Protein 1KOZ (pdb70)

GO terms:
  GO:0019855 calcium channel inhibitor activity (F, IDA)
  GO:0019870 potassium channel inhibitor activity (F, IDA)
  GO:0005576 extracellular region (C, EXP)

Radius of gyration: 8.53 Å; Cα contacts (8 Å, |Δi|>4): 72; chains: 1; bounding box: 22×20×21 Å

Foldseek 3Di:
DAAAALAADDPDGHHDPQWAQDDDPSHTGTHGDDPD

Solvent-accessible surface area: 3088 Å² total; per-residue (Å²): 184,72,43,172,69,101,10,162,10,94,150,110,119,42,21,39,126,127,23,22,43,126,10,159,195,49,158,88,14,1,14,119,59,45,110,203

Secondary structure (DSSP, 8-state):
----SS-B--SSSSS-TTEES--SSSSSB-EE----

Structure (mmCIF, N/CA/C/O backbone):
data_1KOZ
#
_entry.id   1KOZ
#
_cell.length_a   1.000
_cell.length_b   1.000
_cell.length_c   1.000
_cell.angle_alpha   90.00
_cell.angle_beta   90.00
_cell.angle_gamma   90.00
#
_symmetry.space_group_name_H-M   'P 1'
#
loop_
_atom_site.group_PDB
_atom_site.id
_atom_site.type_symbol
_atom_site.label_atom_id
_atom_site.label_alt_id
_atom_site.label_comp_id
_atom_site.label_asym_id
_atom_site.label_entity_id
_atom_site.label_seq_id
_atom_site.pdbx_PDB_ins_code
_atom_site.Cartn_x
_atom_site.Cartn_y
_atom_site.Cartn_z
_atom_site.occupancy
_atom_site.B_iso_or_equiv
_atom_site.auth_seq_id
_atom_site.auth_comp_id
_atom_site.auth_asym_id
_atom_site.auth_atom_id
_atom_site.pdbx_PDB_model_num
ATOM 1 N N . ASP A 1 1 ? -11.606 6.284 -5.700 1.00 0.00 1 ASP A N 1
ATOM 2 C CA . ASP A 1 1 ? -11.718 5.649 -4.356 1.00 0.00 1 ASP A CA 1
ATOM 3 C C . ASP A 1 1 ? -10.323 5.376 -3.781 1.00 0.00 1 ASP A C 1
ATOM 4 O O . ASP A 1 1 ? -9.776 4.303 -3.939 1.00 0.00 1 ASP A O 1
ATOM 16 N N . CYS A 1 2 ? -9.747 6.338 -3.112 1.00 0.00 2 CYS A N 1
ATOM 17 C CA . CYS A 1 2 ? -8.391 6.128 -2.529 1.00 0.00 2 CYS A CA 1
ATOM 18 C C . CYS A 1 2 ? -8.354 4.817 -1.745 1.00 0.00 2 CYS A C 1
ATOM 19 O O . CYS A 1 2 ? -9.366 4.176 -1.542 1.00 0.00 2 CYS A O 1
ATOM 26 N N . VAL A 1 3 ? -7.198 4.419 -1.297 1.00 0.00 3 VAL A N 1
ATOM 27 C CA . VAL A 1 3 ? -7.097 3.157 -0.520 1.00 0.00 3 VAL A CA 1
ATOM 28 C C . VAL A 1 3 ? -6.208 3.375 0.706 1.00 0.00 3 VAL A C 1
ATOM 29 O O . VAL A 1 3 ? -5.296 4.182 0.687 1.00 0.00 3 VAL A O 1
ATOM 42 N N . ARG A 1 4 ? -6.469 2.669 1.775 1.00 0.00 4 ARG A N 1
ATOM 43 C CA . ARG A 1 4 ? -5.644 2.847 3.002 1.00 0.00 4 ARG A CA 1
ATOM 44 C C . ARG A 1 4 ? -4.638 1.702 3.155 1.00 0.00 4 ARG A C 1
ATOM 45 O O . ARG A 1 4 ? -4.418 0.921 2.250 1.00 0.00 4 ARG A O 1
ATOM 66 N N . PHE A 1 5 ? -4.021 1.612 4.301 1.00 0.00 5 PHE A N 1
ATOM 67 C CA . PHE A 1 5 ? -3.015 0.540 4.548 1.00 0.00 5 PHE A CA 1
ATOM 68 C C . PHE A 1 5 ? -3.490 -0.814 4.002 1.00 0.00 5 PHE A C 1
ATOM 69 O O . PHE A 1 5 ? -4.605 -1.233 4.237 1.00 0.00 5 PHE A O 1
ATOM 86 N N . TRP A 1 6 ? -2.639 -1.505 3.291 1.00 0.00 6 TRP A N 1
ATOM 87 C CA . TRP A 1 6 ? -3.022 -2.841 2.745 1.00 0.00 6 TRP A CA 1
ATOM 88 C C . TRP A 1 6 ? -4.251 -2.736 1.849 1.00 0.00 6 TRP A C 1
ATOM 89 O O . TRP A 1 6 ? -5.363 -3.017 2.249 1.00 0.00 6 TRP A O 1
ATOM 110 N N . GLY A 1 7 ? -4.044 -2.340 0.629 1.00 0.00 7 GLY A N 1
ATOM 111 C CA . GLY A 1 7 ? -5.169 -2.218 -0.330 1.00 0.00 7 GLY A CA 1
ATOM 112 C C . GLY A 1 7 ? -4.658 -2.557 -1.728 1.00 0.00 7 GLY A C 1
ATOM 113 O O . GLY A 1 7 ? -3.718 -1.965 -2.214 1.00 0.00 7 GLY A O 1
ATOM 117 N N . LYS A 1 8 ? -5.264 -3.515 -2.366 1.00 0.00 8 LYS A N 1
ATOM 118 C CA . LYS A 1 8 ? -4.817 -3.923 -3.732 1.00 0.00 8 LYS A CA 1
ATOM 119 C C . LYS A 1 8 ? -4.370 -2.700 -4.540 1.00 0.00 8 LYS A C 1
ATOM 120 O O . LYS A 1 8 ? -5.127 -1.782 -4.778 1.00 0.00 8 LYS A O 1
ATOM 139 N N . CYS A 1 9 ? -3.128 -2.689 -4.945 1.00 0.00 9 CYS A N 1
ATOM 140 C CA . CYS A 1 9 ? -2.591 -1.538 -5.722 1.00 0.00 9 CYS A CA 1
ATOM 141 C C . CYS A 1 9 ? -1.659 -2.051 -6.825 1.00 0.00 9 CYS A C 1
ATOM 142 O O . CYS A 1 9 ? -1.102 -3.128 -6.726 1.00 0.00 9 CYS A O 1
ATOM 149 N N . SER A 1 10 ? -1.482 -1.296 -7.870 1.00 0.00 10 SER A N 1
ATOM 150 C CA . SER A 1 10 ? -0.583 -1.747 -8.972 1.00 0.00 10 SER A CA 1
ATOM 151 C C . SER A 1 10 ? 0.725 -0.953 -8.949 1.00 0.00 10 SER A C 1
ATOM 152 O O . SER A 1 10 ? 1.799 -1.508 -8.844 1.00 0.00 10 SER A O 1
ATOM 160 N N . GLN A 1 11 ? 0.642 0.346 -9.046 1.00 0.00 11 GLN A N 1
ATOM 161 C CA . GLN A 1 11 ? 1.883 1.174 -9.031 1.00 0.00 11 GLN A CA 1
ATOM 162 C C . GLN A 1 11 ? 1.524 2.662 -9.049 1.00 0.00 11 GLN A C 1
ATOM 163 O O . GLN A 1 11 ? 2.147 3.468 -8.384 1.00 0.00 11 GLN A O 1
ATOM 177 N N . THR A 1 12 ? 0.528 3.033 -9.805 1.00 0.00 12 THR A N 1
ATOM 178 C CA . THR A 1 12 ? 0.132 4.469 -9.865 1.00 0.00 12 THR A CA 1
ATOM 179 C C . THR A 1 12 ? -1.388 4.596 -9.964 1.00 0.00 12 THR A C 1
ATOM 180 O O . THR A 1 12 ? -2.046 3.805 -10.608 1.00 0.00 12 THR A O 1
ATOM 191 N N . SER A 1 13 ? -1.949 5.591 -9.331 1.00 0.00 13 SER A N 1
ATOM 192 C CA . SER A 1 13 ? -3.427 5.777 -9.388 1.00 0.00 13 SER A CA 1
ATOM 193 C C . SER A 1 13 ? -4.140 4.629 -8.668 1.00 0.00 13 SER A C 1
ATOM 194 O O . SER A 1 13 ? -4.973 3.948 -9.234 1.00 0.00 13 SER A O 1
ATOM 202 N N . ASP A 1 14 ? -3.827 4.417 -7.417 1.00 0.00 14 ASP A N 1
ATOM 203 C CA . ASP A 1 14 ? -4.489 3.319 -6.654 1.00 0.00 14 ASP A CA 1
ATOM 204 C C . ASP A 1 14 ? -4.840 3.805 -5.246 1.00 0.00 14 ASP A C 1
ATOM 205 O O . ASP A 1 14 ? -5.912 4.327 -5.010 1.00 0.00 14 ASP A O 1
ATOM 215 N N . CYS A 1 15 ? -3.943 3.648 -4.310 1.00 0.00 15 CYS A N 1
ATOM 216 C CA . CYS A 1 15 ? -4.229 4.116 -2.922 1.00 0.00 15 CYS A CA 1
ATOM 217 C C . CYS A 1 15 ? -3.971 5.621 -2.825 1.00 0.00 15 CYS A C 1
ATOM 218 O O . CYS A 1 15 ? -3.687 6.272 -3.810 1.00 0.00 15 CYS A O 1
ATOM 225 N N . CYS A 1 16 ? -4.074 6.186 -1.654 1.00 0.00 16 CYS A N 1
ATOM 226 C CA . CYS A 1 16 ? -3.838 7.653 -1.525 1.00 0.00 16 CYS A CA 1
ATOM 227 C C . CYS A 1 16 ? -2.335 7.967 -1.523 1.00 0.00 16 CYS A C 1
ATOM 228 O O . CYS A 1 16 ? -1.523 7.106 -1.249 1.00 0.00 16 CYS A O 1
ATOM 235 N N . PRO A 1 17 ? -2.018 9.201 -1.842 1.00 0.00 17 PRO A N 1
ATOM 236 C CA . PRO A 1 17 ? -0.604 9.649 -1.899 1.00 0.00 17 PRO A CA 1
ATOM 237 C C . PRO A 1 17 ? 0.088 9.479 -0.548 1.00 0.00 17 PRO A C 1
ATOM 238 O O . PRO A 1 17 ? 1.290 9.614 -0.438 1.00 0.00 17 PRO A O 1
ATOM 249 N N . HIS A 1 18 ? -0.655 9.209 0.483 1.00 0.00 18 HIS A N 1
ATOM 250 C CA . HIS A 1 18 ? -0.022 9.063 1.819 1.00 0.00 18 HIS A CA 1
ATOM 251 C C . HIS A 1 18 ? 0.494 7.636 2.011 1.00 0.00 18 HIS A C 1
ATOM 252 O O . HIS A 1 18 ? 0.842 7.231 3.103 1.00 0.00 18 HIS A O 1
ATOM 267 N N . LEU A 1 19 ? 0.549 6.873 0.952 1.00 0.00 19 LEU A N 1
ATOM 268 C CA . LEU A 1 19 ? 1.048 5.473 1.061 1.00 0.00 19 LEU A CA 1
ATOM 269 C C . LEU A 1 19 ? 1.848 5.103 -0.193 1.00 0.00 19 LEU A C 1
ATOM 270 O O . LEU A 1 19 ? 2.007 5.896 -1.097 1.00 0.00 19 LEU A O 1
ATOM 286 N N . ALA A 1 20 ? 2.345 3.898 -0.252 1.00 0.00 20 ALA A N 1
ATOM 287 C CA . ALA A 1 20 ? 3.123 3.464 -1.447 1.00 0.00 20 ALA A CA 1
ATOM 288 C C . ALA A 1 20 ? 2.602 2.108 -1.920 1.00 0.00 20 ALA A C 1
ATOM 289 O O . ALA A 1 20 ? 1.806 1.482 -1.255 1.00 0.00 20 ALA A O 1
ATOM 296 N N . CYS A 1 21 ? 3.035 1.648 -3.062 1.00 0.00 21 CYS A N 1
ATOM 297 C CA . CYS A 1 21 ? 2.538 0.334 -3.559 1.00 0.00 21 CYS A CA 1
ATOM 298 C C . CYS A 1 21 ? 3.571 -0.772 -3.310 1.00 0.00 21 CYS A C 1
ATOM 299 O O . CYS A 1 21 ? 4.053 -1.402 -4.229 1.00 0.00 21 CYS A O 1
ATOM 306 N N . LYS A 1 22 ? 3.897 -1.021 -2.072 1.00 0.00 22 LYS A N 1
ATOM 307 C CA . LYS A 1 22 ? 4.881 -2.097 -1.760 1.00 0.00 22 LYS A CA 1
ATOM 308 C C . LYS A 1 22 ? 4.456 -2.823 -0.479 1.00 0.00 22 LYS A C 1
ATOM 309 O O . LYS A 1 22 ? 4.491 -2.271 0.603 1.00 0.00 22 LYS A O 1
ATOM 328 N N . SER A 1 23 ? 4.034 -4.052 -0.594 1.00 0.00 23 SER A N 1
ATOM 329 C CA . SER A 1 23 ? 3.587 -4.802 0.617 1.00 0.00 23 SER A CA 1
ATOM 330 C C . SER A 1 23 ? 4.685 -5.754 1.101 1.00 0.00 23 SER A C 1
ATOM 331 O O . SER A 1 23 ? 5.663 -5.990 0.422 1.00 0.00 23 SER A O 1
ATOM 339 N N . LYS A 1 24 ? 4.519 -6.310 2.272 1.00 0.00 24 LYS A N 1
ATOM 340 C CA . LYS A 1 24 ? 5.539 -7.259 2.811 1.00 0.00 24 LYS A CA 1
ATOM 341 C C . LYS A 1 24 ? 4.924 -8.654 2.931 1.00 0.00 24 LYS A C 1
ATOM 342 O O . LYS A 1 24 ? 5.326 -9.455 3.754 1.00 0.00 24 LYS A O 1
ATOM 361 N N . TRP A 1 25 ? 3.953 -8.945 2.115 1.00 0.00 25 TRP A N 1
ATOM 362 C CA . TRP A 1 25 ? 3.297 -10.283 2.168 1.00 0.00 25 TRP A CA 1
ATOM 363 C C . TRP A 1 25 ? 2.237 -10.383 1.057 1.00 0.00 25 TRP A C 1
ATOM 364 O O . TRP A 1 25 ? 2.346 -11.224 0.187 1.00 0.00 25 TRP A O 1
ATOM 385 N N . PRO A 1 26 ? 1.255 -9.509 1.095 1.00 0.00 26 PRO A N 1
ATOM 386 C CA . PRO A 1 26 ? 0.206 -9.513 0.048 1.00 0.00 26 PRO A CA 1
ATOM 387 C C . PRO A 1 26 ? 0.854 -9.369 -1.327 1.00 0.00 26 PRO A C 1
ATOM 388 O O . PRO A 1 26 ? 0.396 -9.918 -2.309 1.00 0.00 26 PRO A O 1
ATOM 399 N N . ARG A 1 27 ? 1.934 -8.638 -1.395 1.00 0.00 27 ARG A N 1
ATOM 400 C CA . ARG A 1 27 ? 2.642 -8.457 -2.695 1.00 0.00 27 ARG A CA 1
ATOM 401 C C . ARG A 1 27 ? 1.662 -8.002 -3.772 1.00 0.00 27 ARG A C 1
ATOM 402 O O . ARG A 1 27 ? 1.563 -8.592 -4.829 1.00 0.00 27 ARG A O 1
ATOM 423 N N . ASN A 1 28 ? 0.938 -6.953 -3.510 1.00 0.00 28 ASN A N 1
ATOM 424 C CA . ASN A 1 28 ? -0.039 -6.446 -4.514 1.00 0.00 28 ASN A CA 1
ATOM 425 C C . ASN A 1 28 ? -0.963 -5.423 -3.859 1.00 0.00 28 ASN A C 1
ATOM 426 O O . ASN A 1 28 ? -2.143 -5.383 -4.137 1.00 0.00 28 ASN A O 1
ATOM 437 N N . ILE A 1 29 ? -0.444 -4.601 -2.988 1.00 0.00 29 ILE A N 1
ATOM 438 C CA . ILE A 1 29 ? -1.312 -3.592 -2.319 1.00 0.00 29 ILE A CA 1
ATOM 439 C C . ILE A 1 29 ? -0.545 -2.307 -2.027 1.00 0.00 29 ILE A C 1
ATOM 440 O O . ILE A 1 29 ? 0.589 -2.131 -2.424 1.00 0.00 29 ILE A O 1
ATOM 456 N N . CYS A 1 30 ? -1.172 -1.412 -1.326 1.00 0.00 30 CYS A N 1
ATOM 457 C CA . CYS A 1 30 ? -0.524 -0.127 -0.982 1.00 0.00 30 CYS A CA 1
ATOM 458 C C . CYS A 1 30 ? -0.408 -0.002 0.539 1.00 0.00 30 CYS A C 1
ATOM 459 O O . CYS A 1 30 ? -1.393 -0.045 1.249 1.00 0.00 30 CYS A O 1
ATOM 466 N N . VAL A 1 31 ? 0.784 0.137 1.049 1.00 0.00 31 VAL A N 1
ATOM 467 C CA . VAL A 1 31 ? 0.947 0.246 2.528 1.00 0.00 31 VAL A CA 1
ATOM 468 C C . VAL A 1 31 ? 1.274 1.679 2.945 1.00 0.00 31 VAL A C 1
ATOM 469 O O . VAL A 1 31 ? 2.084 2.350 2.339 1.00 0.00 31 VAL A O 1
ATOM 482 N N . TRP A 1 32 ? 0.657 2.139 3.994 1.00 0.00 32 TRP A N 1
ATOM 483 C CA . TRP A 1 32 ? 0.925 3.515 4.488 1.00 0.00 32 TRP A CA 1
ATOM 484 C C . TRP A 1 32 ? 2.442 3.760 4.542 1.00 0.00 32 TRP A C 1
ATOM 485 O O . TRP A 1 32 ? 3.213 2.866 4.823 1.00 0.00 32 TRP A O 1
ATOM 506 N N . ASP A 1 33 ? 2.867 4.966 4.278 1.00 0.00 33 ASP A N 1
ATOM 507 C CA . ASP A 1 33 ? 4.328 5.264 4.318 1.00 0.00 33 ASP A CA 1
ATOM 508 C C . ASP A 1 33 ? 4.759 5.579 5.751 1.00 0.00 33 ASP A C 1
ATOM 509 O O . ASP A 1 33 ? 4.454 6.627 6.285 1.00 0.00 33 ASP A O 1
ATOM 519 N N . GLY A 1 34 ? 5.467 4.681 6.379 1.00 0.00 34 GLY A N 1
ATOM 520 C CA . GLY A 1 34 ? 5.917 4.928 7.777 1.00 0.00 34 GLY A CA 1
ATOM 521 C C . GLY A 1 34 ? 7.440 4.872 7.839 1.00 0.00 34 GLY A C 1
ATOM 522 O O . GLY A 1 34 ? 8.013 4.049 8.525 1.00 0.00 34 GLY A O 1
ATOM 526 N N . SER A 1 35 ? 8.102 5.742 7.130 1.00 0.00 35 SER A N 1
ATOM 527 C CA . SER A 1 35 ? 9.588 5.732 7.156 1.00 0.00 35 SER A CA 1
ATOM 528 C C . SER A 1 35 ? 10.094 6.363 8.455 1.00 0.00 35 SER A C 1
ATOM 529 O O . SER A 1 35 ? 10.446 7.524 8.500 1.00 0.00 35 SER A O 1
ATOM 537 N N . VAL A 1 36 ? 10.129 5.603 9.515 1.00 0.00 36 VAL A N 1
ATOM 538 C CA . VAL A 1 36 ? 10.607 6.153 10.815 1.00 0.00 36 VAL A CA 1
ATOM 539 C C . VAL A 1 36 ? 11.973 6.823 10.637 1.00 0.00 36 VAL A C 1
ATOM 540 O O . VAL A 1 36 ? 12.497 6.774 9.537 1.00 0.00 36 VAL A O 1
ATOM 554 N N . ASP A 1 1 ? -11.700 6.765 -5.411 1.00 0.00 1 ASP A N 2
ATOM 555 C CA . ASP A 1 1 ? -11.822 6.041 -4.112 1.00 0.00 1 ASP A CA 2
ATOM 556 C C . ASP A 1 1 ? -10.432 5.687 -3.574 1.00 0.00 1 ASP A C 2
ATOM 557 O O . ASP A 1 1 ? -9.945 4.590 -3.756 1.00 0.00 1 ASP A O 2
ATOM 569 N N . CYS A 1 2 ? -9.792 6.612 -2.912 1.00 0.00 2 CYS A N 2
ATOM 570 C CA . CYS A 1 2 ? -8.434 6.335 -2.361 1.00 0.00 2 CYS A CA 2
ATOM 571 C C . CYS A 1 2 ? -8.428 5.022 -1.577 1.00 0.00 2 CYS A C 2
ATOM 572 O O . CYS A 1 2 ? -9.462 4.476 -1.246 1.00 0.00 2 CYS A O 2
ATOM 579 N N . VAL A 1 3 ? -7.265 4.523 -1.269 1.00 0.00 3 VAL A N 2
ATOM 580 C CA . VAL A 1 3 ? -7.177 3.253 -0.495 1.00 0.00 3 VAL A CA 2
ATOM 581 C C . VAL A 1 3 ? -6.291 3.465 0.733 1.00 0.00 3 VAL A C 2
ATOM 582 O O . VAL A 1 3 ? -5.415 4.312 0.737 1.00 0.00 3 VAL A O 2
ATOM 595 N N . ARG A 1 4 ? -6.517 2.711 1.775 1.00 0.00 4 ARG A N 2
ATOM 596 C CA . ARG A 1 4 ? -5.696 2.875 3.011 1.00 0.00 4 ARG A CA 2
ATOM 597 C C . ARG A 1 4 ? -4.669 1.746 3.142 1.00 0.00 4 ARG A C 2
ATOM 598 O O . ARG A 1 4 ? -4.403 1.014 2.210 1.00 0.00 4 ARG A O 2
ATOM 619 N N . PHE A 1 5 ? -4.089 1.617 4.301 1.00 0.00 5 PHE A N 2
ATOM 620 C CA . PHE A 1 5 ? -3.066 0.557 4.530 1.00 0.00 5 PHE A CA 2
ATOM 621 C C . PHE A 1 5 ? -3.527 -0.794 3.976 1.00 0.00 5 PHE A C 2
ATOM 622 O O . PHE A 1 5 ? -4.647 -1.217 4.187 1.00 0.00 5 PHE A O 2
ATOM 639 N N . TRP A 1 6 ? -2.662 -1.481 3.279 1.00 0.00 6 TRP A N 2
ATOM 640 C CA . TRP A 1 6 ? -3.026 -2.815 2.718 1.00 0.00 6 TRP A CA 2
ATOM 641 C C . TRP A 1 6 ? -4.263 -2.707 1.831 1.00 0.00 6 TRP A C 2
ATOM 642 O O . TRP A 1 6 ? -5.380 -2.933 2.250 1.00 0.00 6 TRP A O 2
ATOM 663 N N . GLY A 1 7 ? -4.045 -2.373 0.593 1.00 0.00 7 GLY A N 2
ATOM 664 C CA . GLY A 1 7 ? -5.160 -2.249 -0.377 1.00 0.00 7 GLY A CA 2
ATOM 665 C C . GLY A 1 7 ? -4.629 -2.619 -1.763 1.00 0.00 7 GLY A C 2
ATOM 666 O O . GLY A 1 7 ? -3.678 -2.040 -2.245 1.00 0.00 7 GLY A O 2
ATOM 670 N N . LYS A 1 8 ? -5.224 -3.594 -2.390 1.00 0.00 8 LYS A N 2
ATOM 671 C CA . LYS A 1 8 ? -4.753 -4.036 -3.737 1.00 0.00 8 LYS A CA 2
ATOM 672 C C . LYS A 1 8 ? -4.290 -2.835 -4.569 1.00 0.00 8 LYS A C 2
ATOM 673 O O . LYS A 1 8 ? -5.030 -1.902 -4.806 1.00 0.00 8 LYS A O 2
ATOM 692 N N . CYS A 1 9 ? -3.057 -2.860 -5.001 1.00 0.00 9 CYS A N 2
ATOM 693 C CA . CYS A 1 9 ? -2.510 -1.734 -5.803 1.00 0.00 9 CYS A CA 2
ATOM 694 C C . CYS A 1 9 ? -1.405 -2.251 -6.732 1.00 0.00 9 CYS A C 2
ATOM 695 O O . CYS A 1 9 ? -0.846 -3.305 -6.514 1.00 0.00 9 CYS A O 2
ATOM 702 N N . SER A 1 10 ? -1.086 -1.515 -7.761 1.00 0.00 10 SER A N 2
ATOM 703 C CA . SER A 1 10 ? -0.015 -1.968 -8.694 1.00 0.00 10 SER A CA 2
ATOM 704 C C . SER A 1 10 ? 1.030 -0.864 -8.872 1.00 0.00 10 SER A C 2
ATOM 705 O O . SER A 1 10 ? 2.015 -0.808 -8.164 1.00 0.00 10 SER A O 2
ATOM 713 N N . GLN A 1 11 ? 0.818 0.016 -9.808 1.00 0.00 11 GLN A N 2
ATOM 714 C CA . GLN A 1 11 ? 1.794 1.121 -10.030 1.00 0.00 11 GLN A CA 2
ATOM 715 C C . GLN A 1 11 ? 1.089 2.322 -10.664 1.00 0.00 11 GLN A C 2
ATOM 716 O O . GLN A 1 11 ? 1.658 3.038 -11.465 1.00 0.00 11 GLN A O 2
ATOM 730 N N . THR A 1 12 ? -0.149 2.546 -10.316 1.00 0.00 12 THR A N 2
ATOM 731 C CA . THR A 1 12 ? -0.891 3.697 -10.901 1.00 0.00 12 THR A CA 2
ATOM 732 C C . THR A 1 12 ? -1.695 4.421 -9.817 1.00 0.00 12 THR A C 2
ATOM 733 O O . THR A 1 12 ? -2.905 4.489 -9.873 1.00 0.00 12 THR A O 2
ATOM 744 N N . SER A 1 13 ? -1.029 4.964 -8.834 1.00 0.00 13 SER A N 2
ATOM 745 C CA . SER A 1 13 ? -1.750 5.689 -7.746 1.00 0.00 13 SER A CA 2
AT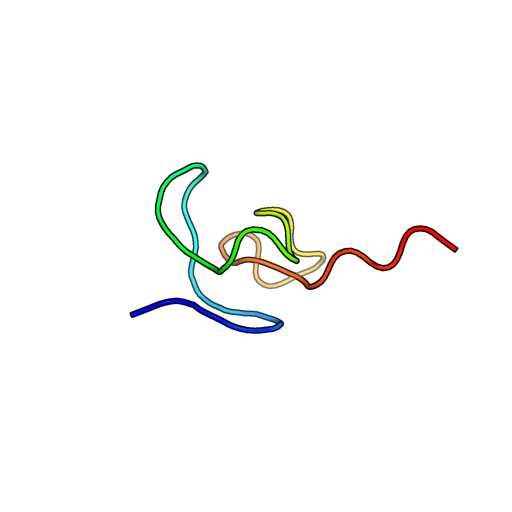OM 746 C C . SER A 1 13 ? -2.616 4.716 -6.935 1.00 0.00 13 SER A C 2
ATOM 747 O O . SER A 1 13 ? -2.208 4.230 -5.900 1.00 0.00 13 SER A O 2
ATOM 755 N N . ASP A 1 14 ? -3.805 4.433 -7.393 1.00 0.00 14 ASP A N 2
ATOM 756 C CA . ASP A 1 14 ? -4.693 3.498 -6.642 1.00 0.00 14 ASP A CA 2
ATOM 757 C C . ASP A 1 14 ? -4.941 4.030 -5.229 1.00 0.00 14 ASP A C 2
ATOM 758 O O . ASP A 1 14 ? -5.862 4.785 -4.993 1.00 0.00 14 ASP A O 2
ATOM 768 N N . CYS A 1 15 ? -4.123 3.647 -4.287 1.00 0.00 15 CYS A N 2
ATOM 769 C CA . CYS A 1 15 ? -4.313 4.139 -2.893 1.00 0.00 15 CYS A CA 2
ATOM 770 C C . CYS A 1 15 ? -4.053 5.644 -2.827 1.00 0.00 15 CYS A C 2
ATOM 771 O O . CYS A 1 15 ? -3.795 6.282 -3.828 1.00 0.00 15 CYS A O 2
ATOM 778 N N . CYS A 1 16 ? -4.118 6.220 -1.658 1.00 0.00 16 CYS A N 2
ATOM 779 C CA . CYS A 1 16 ? -3.872 7.689 -1.550 1.00 0.00 16 CYS A CA 2
ATOM 780 C C . CYS A 1 16 ? -2.368 7.987 -1.582 1.00 0.00 16 CYS A C 2
ATOM 781 O O . CYS A 1 16 ? -1.558 7.123 -1.310 1.00 0.00 16 CYS A O 2
ATOM 788 N N . PRO A 1 17 ? -2.043 9.213 -1.925 1.00 0.00 17 PRO A N 2
ATOM 789 C CA . PRO A 1 17 ? -0.624 9.642 -2.005 1.00 0.00 17 PRO A CA 2
ATOM 790 C C . PRO A 1 17 ? 0.076 9.489 -0.656 1.00 0.00 17 PRO A C 2
ATOM 791 O O . PRO A 1 17 ? 1.281 9.607 -0.557 1.00 0.00 17 PRO A O 2
ATOM 802 N N . HIS A 1 18 ? -0.664 9.245 0.384 1.00 0.00 18 HIS A N 2
ATOM 803 C CA . HIS A 1 18 ? -0.029 9.108 1.719 1.00 0.00 18 HIS A CA 2
ATOM 804 C C . HIS A 1 18 ? 0.408 7.662 1.951 1.00 0.00 18 HIS A C 2
ATOM 805 O O . HIS A 1 18 ? 0.687 7.254 3.061 1.00 0.00 18 HIS A O 2
ATOM 820 N N . LEU A 1 19 ? 0.469 6.882 0.906 1.00 0.00 19 LEU A N 2
ATOM 821 C CA . LEU A 1 19 ? 0.890 5.461 1.052 1.00 0.00 19 LEU A CA 2
ATOM 822 C C . LEU A 1 19 ? 1.777 5.050 -0.126 1.00 0.00 19 LEU A C 2
ATOM 823 O O . LEU A 1 19 ? 1.991 5.811 -1.049 1.00 0.00 19 LEU A O 2
ATOM 839 N N . ALA A 1 20 ? 2.291 3.850 -0.105 1.00 0.00 20 ALA A N 2
ATOM 840 C CA . ALA A 1 20 ? 3.158 3.391 -1.226 1.00 0.00 20 ALA A CA 2
ATOM 841 C C . ALA A 1 20 ? 2.656 2.043 -1.748 1.00 0.00 20 ALA A C 2
ATOM 842 O O . ALA A 1 20 ? 1.995 1.309 -1.046 1.00 0.00 20 ALA A O 2
ATOM 849 N N . CYS A 1 21 ? 2.959 1.710 -2.973 1.00 0.00 21 CYS A N 2
ATOM 850 C CA . CYS A 1 21 ? 2.485 0.406 -3.525 1.00 0.00 21 CYS A CA 2
ATOM 851 C C . CYS A 1 21 ? 3.583 -0.655 -3.414 1.00 0.00 21 CYS A C 2
ATOM 852 O O . CYS A 1 21 ? 4.262 -0.966 -4.372 1.00 0.00 21 CYS A O 2
ATOM 859 N N . LYS A 1 22 ? 3.753 -1.217 -2.249 1.00 0.00 22 LYS A N 2
ATOM 860 C CA . LYS A 1 22 ? 4.796 -2.265 -2.058 1.00 0.00 22 LYS A CA 2
ATOM 861 C C . LYS A 1 22 ? 4.488 -3.057 -0.785 1.00 0.00 22 LYS A C 2
ATOM 862 O O . LYS A 1 22 ? 4.792 -2.630 0.311 1.00 0.00 22 LYS A O 2
ATOM 881 N N . SER A 1 23 ? 3.860 -4.193 -0.918 1.00 0.00 23 SER A N 2
ATOM 882 C CA . SER A 1 23 ? 3.504 -4.991 0.290 1.00 0.00 23 SER A CA 2
ATOM 883 C C . SER A 1 23 ? 4.591 -6.013 0.632 1.00 0.00 23 SER A C 2
ATOM 884 O O . SER A 1 23 ? 5.669 -6.016 0.071 1.00 0.00 23 SER A O 2
ATOM 892 N N . LYS A 1 24 ? 4.295 -6.877 1.561 1.00 0.00 24 LYS A N 2
ATOM 893 C CA . LYS A 1 24 ? 5.271 -7.924 1.986 1.00 0.00 24 LYS A CA 2
ATOM 894 C C . LYS A 1 24 ? 4.502 -9.192 2.364 1.00 0.00 24 LYS A C 2
ATOM 895 O O . LYS A 1 24 ? 4.925 -9.973 3.193 1.00 0.00 24 LYS A O 2
ATOM 914 N N . TRP A 1 25 ? 3.362 -9.385 1.759 1.00 0.00 25 TRP A N 2
ATOM 915 C CA . TRP A 1 25 ? 2.532 -10.582 2.066 1.00 0.00 25 TRP A CA 2
ATOM 916 C C . TRP A 1 25 ? 1.189 -10.495 1.315 1.00 0.00 25 TRP A C 2
ATOM 917 O O . TRP A 1 25 ? 0.870 -11.375 0.541 1.00 0.00 25 TRP A O 2
ATOM 938 N N . PRO A 1 26 ? 0.441 -9.432 1.545 1.00 0.00 26 PRO A N 2
ATOM 939 C CA . PRO A 1 26 ? -0.858 -9.262 0.850 1.00 0.00 26 PRO A CA 2
ATOM 940 C C . PRO A 1 26 ? -0.657 -9.382 -0.662 1.00 0.00 26 PRO A C 2
ATOM 941 O O . PRO A 1 26 ? -1.582 -9.646 -1.405 1.00 0.00 26 PRO A O 2
ATOM 952 N N . ARG A 1 27 ? 0.556 -9.208 -1.112 1.00 0.00 27 ARG A N 2
ATOM 953 C CA . ARG A 1 27 ? 0.856 -9.329 -2.568 1.00 0.00 27 ARG A CA 2
ATOM 954 C C . ARG A 1 27 ? 0.083 -8.300 -3.400 1.00 0.00 27 ARG A C 2
ATOM 955 O O . ARG A 1 27 ? -1.099 -8.443 -3.647 1.00 0.00 27 ARG A O 2
ATOM 976 N N . ASN A 1 28 ? 0.760 -7.286 -3.863 1.00 0.00 28 ASN A N 2
ATOM 977 C CA . ASN A 1 28 ? 0.106 -6.253 -4.721 1.00 0.00 28 ASN A CA 2
ATOM 978 C C . ASN A 1 28 ? -0.885 -5.383 -3.941 1.00 0.00 28 ASN A C 2
ATOM 979 O O . ASN A 1 28 ? -2.081 -5.523 -4.080 1.00 0.00 28 ASN A O 2
ATOM 990 N N . ILE A 1 29 ? -0.393 -4.459 -3.159 1.00 0.00 29 ILE A N 2
ATOM 991 C CA . ILE A 1 29 ? -1.301 -3.537 -2.407 1.00 0.00 29 ILE A CA 2
ATOM 992 C C . ILE A 1 29 ? -0.545 -2.264 -2.043 1.00 0.00 29 ILE A C 2
ATOM 993 O O . ILE A 1 29 ? 0.587 -2.064 -2.441 1.00 0.00 29 ILE A O 2
ATOM 1009 N N . CYS A 1 30 ? -1.161 -1.402 -1.295 1.00 0.00 30 CYS A N 2
ATOM 1010 C CA . CYS A 1 30 ? -0.486 -0.141 -0.906 1.00 0.00 30 CYS A CA 2
ATOM 1011 C C . CYS A 1 30 ? -0.356 -0.045 0.615 1.00 0.00 30 CYS A C 2
ATOM 1012 O O . CYS A 1 30 ? -1.338 -0.007 1.330 1.00 0.00 30 CYS A O 2
ATOM 1019 N N . VAL A 1 31 ? 0.846 0.002 1.117 1.00 0.00 31 VAL A N 2
ATOM 1020 C CA . VAL A 1 31 ? 1.030 0.106 2.592 1.00 0.00 31 VAL A CA 2
ATOM 1021 C C . VAL A 1 31 ? 1.405 1.533 2.973 1.00 0.00 31 VAL A C 2
ATOM 1022 O O . VAL A 1 31 ? 2.302 2.124 2.406 1.00 0.00 31 VAL A O 2
ATOM 1035 N N . TRP A 1 32 ? 0.731 2.083 3.939 1.00 0.00 32 TRP A N 2
ATOM 1036 C CA . TRP A 1 32 ? 1.044 3.468 4.382 1.00 0.00 32 TRP A CA 2
ATOM 1037 C C . TRP A 1 32 ? 2.565 3.672 4.424 1.00 0.00 32 TRP A C 2
ATOM 1038 O O . TRP A 1 32 ? 3.314 2.774 4.751 1.00 0.00 32 TRP A O 2
ATOM 1059 N N . ASP A 1 33 ? 3.028 4.850 4.095 1.00 0.00 33 ASP A N 2
ATOM 1060 C CA . ASP A 1 33 ? 4.495 5.106 4.119 1.00 0.00 33 ASP A CA 2
ATOM 1061 C C . ASP A 1 33 ? 5.045 4.898 5.534 1.00 0.00 33 ASP A C 2
ATOM 1062 O O . ASP A 1 33 ? 4.492 5.386 6.500 1.00 0.00 33 ASP A O 2
ATOM 1072 N N . GLY A 1 34 ? 6.121 4.174 5.662 1.00 0.00 34 GLY A N 2
ATOM 1073 C CA . GLY A 1 34 ? 6.698 3.935 7.017 1.00 0.00 34 GLY A CA 2
ATOM 1074 C C . GLY A 1 34 ? 8.186 4.280 7.012 1.00 0.00 34 GLY A C 2
ATOM 1075 O O . GLY A 1 34 ? 9.006 3.544 7.524 1.00 0.00 34 GLY A O 2
ATOM 1079 N N . SER A 1 35 ? 8.544 5.396 6.440 1.00 0.00 35 SER A N 2
ATOM 1080 C CA . SER A 1 35 ? 9.980 5.784 6.412 1.00 0.00 35 SER A CA 2
ATOM 1081 C C . SER A 1 35 ? 10.330 6.592 7.664 1.00 0.00 35 SER A C 2
ATOM 1082 O O . SER A 1 35 ? 10.615 7.771 7.593 1.00 0.00 35 SER A O 2
ATOM 1090 N N . VAL A 1 36 ? 10.306 5.968 8.810 1.00 0.00 36 VAL A N 2
ATOM 1091 C CA . VAL A 1 36 ? 10.634 6.702 10.065 1.00 0.00 36 VAL A CA 2
ATOM 1092 C C . VAL A 1 36 ? 11.972 6.213 10.628 1.00 0.00 36 VAL A C 2
ATOM 1093 O O . VAL A 1 36 ? 12.939 6.949 10.526 1.00 0.00 36 VAL A O 2
ATOM 1107 N N . ASP A 1 1 ? -10.269 7.159 -6.600 1.00 0.00 1 ASP A N 3
ATOM 1108 C CA . ASP A 1 1 ? -10.580 6.186 -5.510 1.00 0.00 1 ASP A CA 3
ATOM 1109 C C . ASP A 1 1 ? -9.298 5.795 -4.772 1.00 0.00 1 ASP A C 3
ATOM 1110 O O . ASP A 1 1 ? -8.605 4.872 -5.156 1.00 0.00 1 ASP A O 3
ATOM 1122 N N . CYS A 1 2 ? -8.979 6.489 -3.715 1.00 0.00 2 CYS A N 3
ATOM 1123 C CA . CYS A 1 2 ? -7.742 6.164 -2.946 1.00 0.00 2 CYS A CA 3
ATOM 1124 C C . CYS A 1 2 ? -7.981 4.926 -2.073 1.00 0.00 2 CYS A C 3
ATOM 1125 O O . CYS A 1 2 ? -9.074 4.398 -2.006 1.00 0.00 2 CYS A O 3
ATOM 1132 N N . VAL A 1 3 ? -6.959 4.461 -1.408 1.00 0.00 3 VAL A N 3
ATOM 1133 C CA . VAL A 1 3 ? -7.113 3.261 -0.541 1.00 0.00 3 VAL A CA 3
ATOM 1134 C C . VAL A 1 3 ? -6.343 3.461 0.767 1.00 0.00 3 VAL A C 3
ATOM 1135 O O . VAL A 1 3 ? -5.614 4.422 0.924 1.00 0.00 3 VAL A O 3
ATOM 1148 N N . ARG A 1 4 ? -6.497 2.565 1.701 1.00 0.00 4 ARG A N 3
ATOM 1149 C CA . ARG A 1 4 ? -5.772 2.715 2.997 1.00 0.00 4 ARG A CA 3
ATOM 1150 C C . ARG A 1 4 ? -4.746 1.592 3.182 1.00 0.00 4 ARG A C 3
ATOM 1151 O O . ARG A 1 4 ? -4.562 0.750 2.326 1.00 0.00 4 ARG A O 3
ATOM 1172 N N . PHE A 1 5 ? -4.072 1.587 4.300 1.00 0.00 5 PHE A N 3
ATOM 1173 C CA . PHE A 1 5 ? -3.041 0.543 4.571 1.00 0.00 5 PHE A CA 3
ATOM 1174 C C . PHE A 1 5 ? -3.491 -0.834 4.067 1.00 0.00 5 PHE A C 3
ATOM 1175 O O . PHE A 1 5 ? -4.573 -1.298 4.369 1.00 0.00 5 PHE A O 3
ATOM 1192 N N . TRP A 1 6 ? -2.651 -1.492 3.312 1.00 0.00 6 TRP A N 3
ATOM 1193 C CA . TRP A 1 6 ? -3.000 -2.848 2.794 1.00 0.00 6 TRP A CA 3
ATOM 1194 C C . TRP A 1 6 ? -4.252 -2.794 1.925 1.00 0.00 6 TRP A C 3
ATOM 1195 O O . TRP A 1 6 ? -5.333 -3.167 2.333 1.00 0.00 6 TRP A O 3
ATOM 1216 N N . GLY A 1 7 ? -4.093 -2.341 0.717 1.00 0.00 7 GLY A N 3
ATOM 1217 C CA . GLY A 1 7 ? -5.237 -2.263 -0.226 1.00 0.00 7 GLY A CA 3
ATOM 1218 C C . GLY A 1 7 ? -4.731 -2.591 -1.630 1.00 0.00 7 GLY A C 3
ATOM 1219 O O . GLY A 1 7 ? -3.782 -2.003 -2.105 1.00 0.00 7 GLY A O 3
ATOM 1223 N N . LYS A 1 8 ? -5.342 -3.537 -2.288 1.00 0.00 8 LYS A N 3
ATOM 1224 C CA . LYS A 1 8 ? -4.883 -3.922 -3.657 1.00 0.00 8 LYS A CA 3
ATOM 1225 C C . LYS A 1 8 ? -4.440 -2.681 -4.442 1.00 0.00 8 LYS A C 3
ATOM 1226 O O . LYS A 1 8 ? -5.185 -1.739 -4.617 1.00 0.00 8 LYS A O 3
ATOM 1245 N N . CYS A 1 9 ? -3.216 -2.673 -4.897 1.00 0.00 9 CYS A N 3
ATOM 1246 C CA . CYS A 1 9 ? -2.704 -1.493 -5.650 1.00 0.00 9 CYS A CA 3
ATOM 1247 C C . CYS A 1 9 ? -1.782 -1.949 -6.788 1.00 0.00 9 CYS A C 3
ATOM 1248 O O . CYS A 1 9 ? -0.724 -2.499 -6.562 1.00 0.00 9 CYS A O 3
ATOM 1255 N N . SER A 1 10 ? -2.178 -1.718 -8.007 1.00 0.00 10 SER A N 3
ATOM 1256 C CA . SER A 1 10 ? -1.323 -2.127 -9.156 1.00 0.00 10 SER A CA 3
ATOM 1257 C C . SER A 1 10 ? -1.753 -1.375 -10.418 1.00 0.00 10 SER A C 3
ATOM 1258 O O . SER A 1 10 ? -1.685 -1.893 -11.515 1.00 0.00 10 SER A O 3
ATOM 1266 N N . GLN A 1 11 ? -2.203 -0.160 -10.267 1.00 0.00 11 GLN A N 3
ATOM 1267 C CA . GLN A 1 11 ? -2.645 0.623 -11.455 1.00 0.00 11 GLN A CA 3
ATOM 1268 C C . GLN A 1 11 ? -2.158 2.071 -11.351 1.00 0.00 11 GLN A C 3
ATOM 1269 O O . GLN A 1 11 ? -2.939 3.002 -11.366 1.00 0.00 11 GLN A O 3
ATOM 1283 N N . THR A 1 12 ? -0.874 2.269 -11.251 1.00 0.00 12 THR A N 3
ATOM 1284 C CA . THR A 1 12 ? -0.337 3.658 -11.148 1.00 0.00 12 THR A CA 3
ATOM 1285 C C . THR A 1 12 ? -0.994 4.394 -9.978 1.00 0.00 12 THR A C 3
ATOM 1286 O O . THR A 1 12 ? -1.994 5.065 -10.135 1.00 0.00 12 THR A O 3
ATOM 1297 N N . SER A 1 13 ? -0.438 4.274 -8.803 1.00 0.00 13 SER A N 3
ATOM 1298 C CA . SER A 1 13 ? -1.028 4.968 -7.624 1.00 0.00 13 SER A CA 3
ATOM 1299 C C . SER A 1 13 ? -2.503 4.591 -7.470 1.00 0.00 13 SER A C 3
ATOM 1300 O O . SER A 1 13 ? -3.380 5.222 -8.027 1.00 0.00 13 SER A O 3
ATOM 1308 N N . ASP A 1 14 ? -2.786 3.566 -6.713 1.00 0.00 14 ASP A N 3
ATOM 1309 C CA . ASP A 1 14 ? -4.202 3.147 -6.520 1.00 0.00 14 ASP A CA 3
ATOM 1310 C C . ASP A 1 14 ? -4.688 3.575 -5.132 1.00 0.00 14 ASP A C 3
ATOM 1311 O O . ASP A 1 14 ? -5.846 3.890 -4.938 1.00 0.00 14 ASP A O 3
ATOM 1321 N N . CYS A 1 15 ? -3.809 3.590 -4.168 1.00 0.00 15 CYS A N 3
ATOM 1322 C CA . CYS A 1 15 ? -4.210 3.997 -2.791 1.00 0.00 15 CYS A CA 3
ATOM 1323 C C . CYS A 1 15 ? -4.091 5.514 -2.629 1.00 0.00 15 CYS A C 3
ATOM 1324 O O . CYS A 1 15 ? -4.014 6.250 -3.592 1.00 0.00 15 CYS A O 3
ATOM 1331 N N . CYS A 1 16 ? -4.077 5.984 -1.414 1.00 0.00 16 CYS A N 3
ATOM 1332 C CA . CYS A 1 16 ? -3.971 7.454 -1.181 1.00 0.00 16 CYS A CA 3
ATOM 1333 C C . CYS A 1 16 ? -2.521 7.921 -1.362 1.00 0.00 16 CYS A C 3
ATOM 1334 O O . CYS A 1 16 ? -1.600 7.137 -1.257 1.00 0.00 16 CYS A O 3
ATOM 1341 N N . PRO A 1 17 ? -2.365 9.197 -1.629 1.00 0.00 17 PRO A N 3
ATOM 1342 C CA . PRO A 1 17 ? -1.017 9.781 -1.823 1.00 0.00 17 PRO A CA 3
ATOM 1343 C C . PRO A 1 17 ? -0.177 9.626 -0.557 1.00 0.00 17 PRO A C 3
ATOM 1344 O O . PRO A 1 17 ? 1.015 9.850 -0.557 1.00 0.00 17 PRO A O 3
ATOM 1355 N N . HIS A 1 18 ? -0.797 9.259 0.530 1.00 0.00 18 HIS A N 3
ATOM 1356 C CA . HIS A 1 18 ? -0.037 9.108 1.797 1.00 0.00 18 HIS A CA 3
ATOM 1357 C C . HIS A 1 18 ? 0.482 7.677 1.937 1.00 0.00 18 HIS A C 3
ATOM 1358 O O . HIS A 1 18 ? 0.864 7.247 3.007 1.00 0.00 18 HIS A O 3
ATOM 1373 N N . LEU A 1 19 ? 0.495 6.938 0.864 1.00 0.00 19 LEU A N 3
ATOM 1374 C CA . LEU A 1 19 ? 0.988 5.533 0.933 1.00 0.00 19 LEU A CA 3
ATOM 1375 C C . LEU A 1 19 ? 1.783 5.185 -0.329 1.00 0.00 19 LEU A C 3
ATOM 1376 O O . LEU A 1 19 ? 1.874 5.965 -1.257 1.00 0.00 19 LEU A O 3
ATOM 1392 N N . ALA A 1 20 ? 2.351 4.013 -0.367 1.00 0.00 20 ALA A N 3
ATOM 1393 C CA . ALA A 1 20 ? 3.133 3.591 -1.562 1.00 0.00 20 ALA A CA 3
ATOM 1394 C C . ALA A 1 20 ? 2.692 2.188 -1.984 1.00 0.00 20 ALA A C 3
ATOM 1395 O O . ALA A 1 20 ? 2.127 1.446 -1.204 1.00 0.00 20 ALA A O 3
ATOM 1402 N N . CYS A 1 21 ? 2.936 1.814 -3.209 1.00 0.00 21 CYS A N 3
ATOM 1403 C CA . CYS A 1 21 ? 2.516 0.459 -3.663 1.00 0.00 21 CYS A CA 3
ATOM 1404 C C . CYS A 1 21 ? 3.645 -0.549 -3.448 1.00 0.00 21 CYS A C 3
ATOM 1405 O O . CYS A 1 21 ? 4.543 -0.678 -4.255 1.00 0.00 21 CYS A O 3
ATOM 1412 N N . LYS A 1 22 ? 3.599 -1.271 -2.361 1.00 0.00 22 LYS A N 3
ATOM 1413 C CA . LYS A 1 22 ? 4.660 -2.278 -2.076 1.00 0.00 22 LYS A CA 3
ATOM 1414 C C . LYS A 1 22 ? 4.374 -2.961 -0.736 1.00 0.00 22 LYS A C 3
ATOM 1415 O O . LYS A 1 22 ? 4.509 -2.366 0.314 1.00 0.00 22 LYS A O 3
ATOM 1434 N N . SER A 1 23 ? 3.969 -4.200 -0.764 1.00 0.00 23 SER A N 3
ATOM 1435 C CA . SER A 1 23 ? 3.664 -4.907 0.516 1.00 0.00 23 SER A CA 3
ATOM 1436 C C . SER A 1 23 ? 4.774 -5.901 0.862 1.00 0.00 23 SER A C 3
ATOM 1437 O O . SER A 1 23 ? 5.639 -6.193 0.061 1.00 0.00 23 SER A O 3
ATOM 1445 N N . LYS A 1 24 ? 4.746 -6.430 2.057 1.00 0.00 24 LYS A N 3
ATOM 1446 C CA . LYS A 1 24 ? 5.787 -7.416 2.468 1.00 0.00 24 LYS A CA 3
ATOM 1447 C C . LYS A 1 24 ? 5.141 -8.786 2.650 1.00 0.00 24 LYS A C 3
ATOM 1448 O O . LYS A 1 24 ? 5.609 -9.619 3.402 1.00 0.00 24 LYS A O 3
ATOM 1467 N N . TRP A 1 25 ? 4.067 -9.018 1.956 1.00 0.00 25 TRP A N 3
ATOM 1468 C CA . TRP A 1 25 ? 3.365 -10.322 2.057 1.00 0.00 25 TRP A CA 3
ATOM 1469 C C . TRP A 1 25 ? 2.223 -10.352 1.029 1.00 0.00 25 TRP A C 3
ATOM 1470 O O . TRP A 1 25 ? 2.228 -11.181 0.145 1.00 0.00 25 TRP A O 3
ATOM 1491 N N . PRO A 1 26 ? 1.296 -9.429 1.143 1.00 0.00 26 PRO A N 3
ATOM 1492 C CA . PRO A 1 26 ? 0.190 -9.351 0.162 1.00 0.00 26 PRO A CA 3
ATOM 1493 C C . PRO A 1 26 ? 0.765 -9.097 -1.238 1.00 0.00 26 PRO A C 3
ATOM 1494 O O . PRO A 1 26 ? 0.079 -9.238 -2.231 1.00 0.00 26 PRO A O 3
ATOM 1505 N N . ARG A 1 27 ? 2.020 -8.704 -1.300 1.00 0.00 27 ARG A N 3
ATOM 1506 C CA . ARG A 1 27 ? 2.698 -8.408 -2.605 1.00 0.00 27 ARG A CA 3
ATOM 1507 C C . ARG A 1 27 ? 1.693 -7.990 -3.679 1.00 0.00 27 ARG A C 3
ATOM 1508 O O . ARG A 1 27 ? 1.706 -8.494 -4.784 1.00 0.00 27 ARG A O 3
ATOM 1529 N N . ASN A 1 28 ? 0.832 -7.065 -3.362 1.00 0.00 28 ASN A N 3
ATOM 1530 C CA . ASN A 1 28 ? -0.170 -6.606 -4.365 1.00 0.00 28 ASN A CA 3
ATOM 1531 C C . ASN A 1 28 ? -1.078 -5.526 -3.770 1.00 0.00 28 ASN A C 3
ATOM 1532 O O . ASN A 1 28 ? -2.224 -5.402 -4.148 1.00 0.00 28 ASN A O 3
ATOM 1543 N N . ILE A 1 29 ? -0.582 -4.738 -2.850 1.00 0.00 29 ILE A N 3
ATOM 1544 C CA . ILE A 1 29 ? -1.443 -3.670 -2.257 1.00 0.00 29 ILE A CA 3
ATOM 1545 C C . ILE A 1 29 ? -0.634 -2.400 -1.998 1.00 0.00 29 ILE A C 3
ATOM 1546 O O . ILE A 1 29 ? 0.493 -2.261 -2.429 1.00 0.00 29 ILE A O 3
ATOM 1562 N N . CYS A 1 30 ? -1.214 -1.475 -1.288 1.00 0.00 30 CYS A N 3
ATOM 1563 C CA . CYS A 1 30 ? -0.513 -0.203 -0.973 1.00 0.00 30 CYS A CA 3
ATOM 1564 C C . CYS A 1 30 ? -0.360 -0.074 0.543 1.00 0.00 30 CYS A C 3
ATOM 1565 O O . CYS A 1 30 ? -1.330 -0.114 1.276 1.00 0.00 30 CYS A O 3
ATOM 1572 N N . VAL A 1 31 ? 0.840 0.071 1.027 1.00 0.00 31 VAL A N 3
ATOM 1573 C CA . VAL A 1 31 ? 1.025 0.185 2.501 1.00 0.00 31 VAL A CA 3
ATOM 1574 C C . VAL A 1 31 ? 1.323 1.628 2.903 1.00 0.00 31 VAL A C 3
ATOM 1575 O O . VAL A 1 31 ? 1.850 2.405 2.136 1.00 0.00 31 VAL A O 3
ATOM 1588 N N . TRP A 1 32 ? 0.993 1.982 4.109 1.00 0.00 32 TRP A N 3
ATOM 1589 C CA . TRP A 1 32 ? 1.251 3.366 4.589 1.00 0.00 32 TRP A CA 3
ATOM 1590 C C . TRP A 1 32 ? 2.764 3.587 4.746 1.00 0.00 32 TRP A C 3
ATOM 1591 O O . TRP A 1 32 ? 3.490 2.701 5.153 1.00 0.00 32 TRP A O 3
ATOM 1612 N N . ASP A 1 33 ? 3.240 4.761 4.432 1.00 0.00 33 ASP A N 3
ATOM 1613 C CA . ASP A 1 33 ? 4.699 5.035 4.568 1.00 0.00 33 ASP A CA 3
ATOM 1614 C C . ASP A 1 33 ? 5.071 5.193 6.047 1.00 0.00 33 ASP A C 3
ATOM 1615 O O . ASP A 1 33 ? 4.927 6.251 6.624 1.00 0.00 33 ASP A O 3
ATOM 1625 N N . GLY A 1 34 ? 5.544 4.144 6.666 1.00 0.00 34 GLY A N 3
ATOM 1626 C CA . GLY A 1 34 ? 5.919 4.239 8.104 1.00 0.00 34 GLY A CA 3
ATOM 1627 C C . GLY A 1 34 ? 6.886 3.108 8.459 1.00 0.00 34 GLY A C 3
ATOM 1628 O O . GLY A 1 34 ? 7.869 3.310 9.144 1.00 0.00 34 GLY A O 3
ATOM 1632 N N . SER A 1 35 ? 6.616 1.918 7.999 1.00 0.00 35 SER A N 3
ATOM 1633 C CA . SER A 1 35 ? 7.520 0.773 8.308 1.00 0.00 35 SER A CA 3
ATOM 1634 C C . SER A 1 35 ? 8.612 0.662 7.242 1.00 0.00 35 SER A C 3
ATOM 1635 O O . SER A 1 35 ? 8.777 -0.365 6.613 1.00 0.00 35 SER A O 3
ATOM 1643 N N . VAL A 1 36 ? 9.362 1.710 7.035 1.00 0.00 36 VAL A N 3
ATOM 1644 C CA . VAL A 1 36 ? 10.441 1.660 6.007 1.00 0.00 36 VAL A CA 3
ATOM 1645 C C . VAL A 1 36 ? 11.722 2.293 6.555 1.00 0.00 36 VAL A C 3
ATOM 1646 O O . VAL A 1 36 ? 11.691 2.771 7.678 1.00 0.00 36 VAL A O 3
ATOM 1660 N N . ASP A 1 1 ? -10.338 6.839 -6.434 1.00 0.00 1 ASP A N 4
ATOM 1661 C CA . ASP A 1 1 ? -10.652 5.906 -5.313 1.00 0.00 1 ASP A CA 4
ATOM 1662 C C . ASP A 1 1 ? -9.391 5.604 -4.503 1.00 0.00 1 ASP A C 4
ATOM 1663 O O . ASP A 1 1 ? -8.721 4.615 -4.724 1.00 0.00 1 ASP A O 4
ATOM 1675 N N . CYS A 1 2 ? -9.063 6.449 -3.563 1.00 0.00 2 CYS A N 4
ATOM 1676 C CA . CYS A 1 2 ? -7.846 6.208 -2.735 1.00 0.00 2 CYS A CA 4
ATOM 1677 C C . CYS A 1 2 ? -8.033 4.943 -1.891 1.00 0.00 2 CYS A C 4
ATOM 1678 O O . CYS A 1 2 ? -9.104 4.370 -1.838 1.00 0.00 2 CYS A O 4
ATOM 1685 N N . VAL A 1 3 ? -6.994 4.507 -1.238 1.00 0.00 3 VAL A N 4
ATOM 1686 C CA . VAL A 1 3 ? -7.094 3.283 -0.401 1.00 0.00 3 VAL A CA 4
ATOM 1687 C C . VAL A 1 3 ? -6.271 3.456 0.878 1.00 0.00 3 VAL A C 4
ATOM 1688 O O . VAL A 1 3 ? -5.466 4.361 0.988 1.00 0.00 3 VAL A O 4
ATOM 1701 N N . ARG A 1 4 ? -6.469 2.598 1.843 1.00 0.00 4 ARG A N 4
ATOM 1702 C CA . ARG A 1 4 ? -5.707 2.719 3.120 1.00 0.00 4 ARG A CA 4
ATOM 1703 C C . ARG A 1 4 ? -4.655 1.610 3.237 1.00 0.00 4 ARG A C 4
ATOM 1704 O O . ARG A 1 4 ? -4.354 0.917 2.286 1.00 0.00 4 ARG A O 4
ATOM 1725 N N . PHE A 1 5 ? -4.090 1.454 4.404 1.00 0.00 5 PHE A N 4
ATOM 1726 C CA . PHE A 1 5 ? -3.049 0.410 4.611 1.00 0.00 5 PHE A CA 4
ATOM 1727 C C . PHE A 1 5 ? -3.483 -0.931 4.011 1.00 0.00 5 PHE A C 4
ATOM 1728 O O . PHE A 1 5 ? -4.596 -1.377 4.202 1.00 0.00 5 PHE A O 4
ATOM 1745 N N . TRP A 1 6 ? -2.600 -1.580 3.298 1.00 0.00 6 TRP A N 4
ATOM 1746 C CA . TRP A 1 6 ? -2.945 -2.900 2.697 1.00 0.00 6 TRP A CA 4
ATOM 1747 C C . TRP A 1 6 ? -4.191 -2.785 1.826 1.00 0.00 6 TRP A C 4
ATOM 1748 O O . TRP A 1 6 ? -5.297 -3.071 2.244 1.00 0.00 6 TRP A O 4
ATOM 1769 N N . GLY A 1 7 ? -4.002 -2.380 0.608 1.00 0.00 7 GLY A N 4
ATOM 1770 C CA . GLY A 1 7 ? -5.139 -2.245 -0.336 1.00 0.00 7 GLY A CA 4
ATOM 1771 C C . GLY A 1 7 ? -4.656 -2.630 -1.733 1.00 0.00 7 GLY A C 4
ATOM 1772 O O . GLY A 1 7 ? -3.744 -2.034 -2.268 1.00 0.00 7 GLY A O 4
ATOM 1776 N N . LYS A 1 8 ? -5.254 -3.632 -2.316 1.00 0.00 8 LYS A N 4
ATOM 1777 C CA . LYS A 1 8 ? -4.832 -4.081 -3.676 1.00 0.00 8 LYS A CA 4
ATOM 1778 C C . LYS A 1 8 ? -4.457 -2.878 -4.541 1.00 0.00 8 LYS A C 4
ATOM 1779 O O . LYS A 1 8 ? -5.248 -1.985 -4.768 1.00 0.00 8 LYS A O 4
ATOM 1798 N N . CYS A 1 9 ? -3.237 -2.844 -5.003 1.00 0.00 9 CYS A N 4
ATOM 1799 C CA . CYS A 1 9 ? -2.779 -1.695 -5.832 1.00 0.00 9 CYS A CA 4
ATOM 1800 C C . CYS A 1 9 ? -1.733 -2.171 -6.847 1.00 0.00 9 CYS A C 4
ATOM 1801 O O . CYS A 1 9 ? -1.073 -3.172 -6.653 1.00 0.00 9 CYS A O 4
ATOM 1808 N N . SER A 1 10 ? -1.576 -1.457 -7.930 1.00 0.00 10 SER A N 4
ATOM 1809 C CA . SER A 1 10 ? -0.573 -1.867 -8.952 1.00 0.00 10 SER A CA 4
ATOM 1810 C C . SER A 1 10 ? -0.220 -0.681 -9.854 1.00 0.00 10 SER A C 4
ATOM 1811 O O . SER A 1 10 ? -1.039 -0.191 -10.602 1.00 0.00 10 SER A O 4
ATOM 1819 N N . GLN A 1 11 ? 0.999 -0.216 -9.784 1.00 0.00 11 GLN A N 4
ATOM 1820 C CA . GLN A 1 11 ? 1.408 0.938 -10.638 1.00 0.00 11 GLN A CA 4
ATOM 1821 C C . GLN A 1 11 ? 0.661 2.205 -10.214 1.00 0.00 11 GLN A C 4
ATOM 1822 O O . GLN A 1 11 ? -0.302 2.154 -9.476 1.00 0.00 11 GLN A O 4
ATOM 1836 N N . THR A 1 12 ? 1.099 3.343 -10.680 1.00 0.00 12 THR A N 4
ATOM 1837 C CA . THR A 1 12 ? 0.413 4.615 -10.307 1.00 0.00 12 THR A CA 4
ATOM 1838 C C . THR A 1 12 ? 0.159 4.656 -8.798 1.00 0.00 12 THR A C 4
ATOM 1839 O O . THR A 1 12 ? 0.908 4.104 -8.016 1.00 0.00 12 THR A O 4
ATOM 1850 N N . SER A 1 13 ? -0.896 5.304 -8.383 1.00 0.00 13 SER A N 4
ATOM 1851 C CA . SER A 1 13 ? -1.199 5.382 -6.925 1.00 0.00 13 SER A CA 4
ATOM 1852 C C . SER A 1 13 ? -2.648 4.960 -6.663 1.00 0.00 13 SER A C 4
ATOM 1853 O O . SER A 1 13 ? -3.507 5.784 -6.419 1.00 0.00 13 SER A O 4
ATOM 1861 N N . ASP A 1 14 ? -2.922 3.685 -6.711 1.00 0.00 14 ASP A N 4
ATOM 1862 C CA . ASP A 1 14 ? -4.317 3.214 -6.463 1.00 0.00 14 ASP A CA 4
ATOM 1863 C C . ASP A 1 14 ? -4.803 3.694 -5.095 1.00 0.00 14 ASP A C 4
ATOM 1864 O O . ASP A 1 14 ? -5.952 4.055 -4.923 1.00 0.00 14 ASP A O 4
ATOM 1874 N N . CYS A 1 15 ? -3.940 3.700 -4.119 1.00 0.00 15 CYS A N 4
ATOM 1875 C CA . CYS A 1 15 ? -4.351 4.154 -2.758 1.00 0.00 15 CYS A CA 4
ATOM 1876 C C . CYS A 1 15 ? -4.155 5.664 -2.624 1.00 0.00 15 CYS A C 4
ATOM 1877 O O . CYS A 1 15 ? -4.037 6.377 -3.600 1.00 0.00 15 CYS A O 4
ATOM 1884 N N . CYS A 1 16 ? -4.121 6.154 -1.416 1.00 0.00 16 CYS A N 4
ATOM 1885 C CA . CYS A 1 16 ? -3.933 7.621 -1.214 1.00 0.00 16 CYS A CA 4
ATOM 1886 C C . CYS A 1 16 ? -2.464 8.002 -1.431 1.00 0.00 16 CYS A C 4
ATOM 1887 O O . CYS A 1 16 ? -1.586 7.170 -1.314 1.00 0.00 16 CYS A O 4
ATOM 1894 N N . PRO A 1 17 ? -2.242 9.258 -1.743 1.00 0.00 17 PRO A N 4
ATOM 1895 C CA . PRO A 1 17 ? -0.867 9.760 -1.978 1.00 0.00 17 PRO A CA 4
ATOM 1896 C C . PRO A 1 17 ? -0.014 9.634 -0.716 1.00 0.00 17 PRO A C 4
ATOM 1897 O O . PRO A 1 17 ? 1.180 9.858 -0.739 1.00 0.00 17 PRO A O 4
ATOM 1908 N N . HIS A 1 18 ? -0.617 9.301 0.389 1.00 0.00 18 HIS A N 4
ATOM 1909 C CA . HIS A 1 18 ? 0.166 9.190 1.648 1.00 0.00 18 HIS A CA 4
ATOM 1910 C C . HIS A 1 18 ? 0.683 7.765 1.842 1.00 0.00 18 HIS A C 4
ATOM 1911 O O . HIS A 1 18 ? 1.247 7.434 2.867 1.00 0.00 18 HIS A O 4
ATOM 1926 N N . LEU A 1 19 ? 0.495 6.919 0.869 1.00 0.00 19 LEU A N 4
ATOM 1927 C CA . LEU A 1 19 ? 0.980 5.515 1.001 1.00 0.00 19 LEU A CA 4
ATOM 1928 C C . LEU A 1 19 ? 1.789 5.114 -0.234 1.00 0.00 19 LEU A C 4
ATOM 1929 O O . LEU A 1 19 ? 1.968 5.890 -1.150 1.00 0.00 19 LEU A O 4
ATOM 1945 N N . ALA A 1 20 ? 2.274 3.905 -0.263 1.00 0.00 20 ALA A N 4
ATOM 1946 C CA . ALA A 1 20 ? 3.070 3.447 -1.438 1.00 0.00 20 ALA A CA 4
ATOM 1947 C C . ALA A 1 20 ? 2.612 2.050 -1.860 1.00 0.00 20 ALA A C 4
ATOM 1948 O O . ALA A 1 20 ? 2.118 1.282 -1.059 1.00 0.00 20 ALA A O 4
ATOM 1955 N N . CYS A 1 21 ? 2.767 1.715 -3.109 1.00 0.00 21 CYS A N 4
ATOM 1956 C CA . CYS A 1 21 ? 2.335 0.368 -3.574 1.00 0.00 21 CYS A CA 4
ATOM 1957 C C . CYS A 1 21 ? 3.472 -0.642 -3.398 1.00 0.00 21 CYS A C 4
ATOM 1958 O O . CYS A 1 21 ? 4.407 -0.681 -4.172 1.00 0.00 21 CYS A O 4
ATOM 1965 N N . LYS A 1 22 ? 3.398 -1.454 -2.381 1.00 0.00 22 LYS A N 4
ATOM 1966 C CA . LYS A 1 22 ? 4.471 -2.463 -2.147 1.00 0.00 22 LYS A CA 4
ATOM 1967 C C . LYS A 1 22 ? 4.148 -3.281 -0.894 1.00 0.00 22 LYS A C 4
ATOM 1968 O O . LYS A 1 22 ? 3.985 -2.745 0.183 1.00 0.00 22 LYS A O 4
ATOM 1987 N N . SER A 1 23 ? 4.044 -4.575 -1.025 1.00 0.00 23 SER A N 4
ATOM 1988 C CA . SER A 1 23 ? 3.721 -5.409 0.163 1.00 0.00 23 SER A CA 4
ATOM 1989 C C . SER A 1 23 ? 4.632 -6.640 0.225 1.00 0.00 23 SER A C 4
ATOM 1990 O O . SER A 1 23 ? 5.386 -6.919 -0.685 1.00 0.00 23 SER A O 4
ATOM 1998 N N . LYS A 1 24 ? 4.551 -7.379 1.296 1.00 0.00 24 LYS A N 4
ATOM 1999 C CA . LYS A 1 24 ? 5.388 -8.604 1.434 1.00 0.00 24 LYS A CA 4
ATOM 2000 C C . LYS A 1 24 ? 4.503 -9.748 1.929 1.00 0.00 24 LYS A C 4
ATOM 2001 O O . LYS A 1 24 ? 4.893 -10.545 2.756 1.00 0.00 24 LYS A O 4
ATOM 2020 N N . TRP A 1 25 ? 3.303 -9.816 1.423 1.00 0.00 25 TRP A N 4
ATOM 2021 C CA . TRP A 1 25 ? 2.358 -10.883 1.848 1.00 0.00 25 TRP A CA 4
ATOM 2022 C C . TRP A 1 25 ? 0.968 -10.620 1.238 1.00 0.00 25 TRP A C 4
ATOM 2023 O O . TRP A 1 25 ? 0.439 -11.472 0.554 1.00 0.00 25 TRP A O 4
ATOM 2044 N N . PRO A 1 26 ? 0.422 -9.443 1.471 1.00 0.00 26 PRO A N 4
ATOM 2045 C CA . PRO A 1 26 ? -0.901 -9.100 0.891 1.00 0.00 26 PRO A CA 4
ATOM 2046 C C . PRO A 1 26 ? -0.864 -9.245 -0.635 1.00 0.00 26 PRO A C 4
ATOM 2047 O O . PRO A 1 26 ? -1.885 -9.295 -1.291 1.00 0.00 26 PRO A O 4
ATOM 2058 N N . ARG A 1 27 ? 0.315 -9.331 -1.198 1.00 0.00 27 ARG A N 4
ATOM 2059 C CA . ARG A 1 27 ? 0.454 -9.495 -2.675 1.00 0.00 27 ARG A CA 4
ATOM 2060 C C . ARG A 1 27 ? -0.039 -8.265 -3.441 1.00 0.00 27 ARG A C 4
ATOM 2061 O O . ARG A 1 27 ? -1.201 -8.144 -3.776 1.00 0.00 27 ARG A O 4
ATOM 2082 N N . ASN A 1 28 ? 0.860 -7.372 -3.752 1.00 0.00 28 ASN A N 4
ATOM 2083 C CA . ASN A 1 28 ? 0.497 -6.155 -4.537 1.00 0.00 28 ASN A CA 4
ATOM 2084 C C . ASN A 1 28 ? -0.599 -5.323 -3.859 1.00 0.00 28 ASN A C 4
ATOM 2085 O O . ASN A 1 28 ? -1.774 -5.507 -4.101 1.00 0.00 28 ASN A O 4
ATOM 2096 N N . ILE A 1 29 ? -0.209 -4.376 -3.050 1.00 0.00 29 ILE A N 4
ATOM 2097 C CA . ILE A 1 29 ? -1.205 -3.481 -2.390 1.00 0.00 29 ILE A CA 4
ATOM 2098 C C . ILE A 1 29 ? -0.525 -2.167 -2.022 1.00 0.00 29 ILE A C 4
ATOM 2099 O O . ILE A 1 29 ? 0.610 -1.919 -2.380 1.00 0.00 29 ILE A O 4
ATOM 2115 N N . CYS A 1 30 ? -1.206 -1.320 -1.314 1.00 0.00 30 CYS A N 4
ATOM 2116 C CA . CYS A 1 30 ? -0.605 -0.021 -0.928 1.00 0.00 30 CYS A CA 4
ATOM 2117 C C . CYS A 1 30 ? -0.484 0.081 0.596 1.00 0.00 30 CYS A C 4
ATOM 2118 O O . CYS A 1 30 ? -1.471 0.146 1.301 1.00 0.00 30 CYS A O 4
ATOM 2125 N N . VAL A 1 31 ? 0.717 0.096 1.106 1.00 0.00 31 VAL A N 4
ATOM 2126 C CA . VAL A 1 31 ? 0.893 0.193 2.584 1.00 0.00 31 VAL A CA 4
ATOM 2127 C C . VAL A 1 31 ? 1.212 1.629 2.997 1.00 0.00 31 VAL A C 4
ATOM 2128 O O . VAL A 1 31 ? 1.963 2.327 2.345 1.00 0.00 31 VAL A O 4
ATOM 2141 N N . TRP A 1 32 ? 0.658 2.064 4.089 1.00 0.00 32 TRP A N 4
ATOM 2142 C CA . TRP A 1 32 ? 0.932 3.443 4.572 1.00 0.00 32 TRP A CA 4
ATOM 2143 C C . TRP A 1 32 ? 2.449 3.682 4.614 1.00 0.00 32 TRP A C 4
ATOM 2144 O O . TRP A 1 32 ? 3.212 2.813 4.988 1.00 0.00 32 TRP A O 4
ATOM 2165 N N . ASP A 1 33 ? 2.889 4.850 4.237 1.00 0.00 33 ASP A N 4
ATOM 2166 C CA . ASP A 1 33 ? 4.351 5.137 4.264 1.00 0.00 33 ASP A CA 4
ATOM 2167 C C . ASP A 1 33 ? 4.735 5.795 5.591 1.00 0.00 33 ASP A C 4
ATOM 2168 O O . ASP A 1 33 ? 3.988 6.577 6.143 1.00 0.00 33 ASP A O 4
ATOM 2178 N N . GLY A 1 34 ? 5.892 5.482 6.106 1.00 0.00 34 GLY A N 4
ATOM 2179 C CA . GLY A 1 34 ? 6.317 6.091 7.398 1.00 0.00 34 GLY A CA 4
ATOM 2180 C C . GLY A 1 34 ? 6.585 4.986 8.420 1.00 0.00 34 GLY A C 4
ATOM 2181 O O . GLY A 1 34 ? 6.624 5.224 9.612 1.00 0.00 34 GLY A O 4
ATOM 2185 N N . SER A 1 35 ? 6.769 3.777 7.966 1.00 0.00 35 SER A N 4
ATOM 2186 C CA . SER A 1 35 ? 7.034 2.658 8.916 1.00 0.00 35 SER A CA 4
ATOM 2187 C C . SER A 1 35 ? 8.537 2.523 9.170 1.00 0.00 35 SER A C 4
ATOM 2188 O O . SER A 1 35 ? 9.115 1.470 8.980 1.00 0.00 35 SER A O 4
ATOM 2196 N N . VAL A 1 36 ? 9.175 3.577 9.597 1.00 0.00 36 VAL A N 4
ATOM 2197 C CA . VAL A 1 36 ? 10.640 3.503 9.862 1.00 0.00 36 VAL A CA 4
ATOM 2198 C C . VAL A 1 36 ? 10.957 4.075 11.248 1.00 0.00 36 VAL A C 4
ATOM 2199 O O . VAL A 1 36 ? 12.039 3.807 11.744 1.00 0.00 36 VAL A O 4
ATOM 2213 N N . ASP A 1 1 ? -10.807 6.806 -6.650 1.00 0.00 1 ASP A N 5
ATOM 2214 C CA . ASP A 1 1 ? -10.917 6.644 -5.171 1.00 0.00 1 ASP A CA 5
ATOM 2215 C C . ASP A 1 1 ? -9.574 6.191 -4.587 1.00 0.00 1 ASP A C 5
ATOM 2216 O O . ASP A 1 1 ? -8.866 5.398 -5.175 1.00 0.00 1 ASP A O 5
ATOM 2228 N N . CYS A 1 2 ? -9.219 6.690 -3.434 1.00 0.00 2 CYS A N 5
ATOM 2229 C CA . CYS A 1 2 ? -7.923 6.290 -2.811 1.00 0.00 2 CYS A CA 5
ATOM 2230 C C . CYS A 1 2 ? -8.126 5.052 -1.929 1.00 0.00 2 CYS A C 5
ATOM 2231 O O . CYS A 1 2 ? -9.229 4.572 -1.756 1.00 0.00 2 CYS A O 5
ATOM 2238 N N . VAL A 1 3 ? -7.065 4.534 -1.376 1.00 0.00 3 VAL A N 5
ATOM 2239 C CA . VAL A 1 3 ? -7.184 3.329 -0.508 1.00 0.00 3 VAL A CA 5
ATOM 2240 C C . VAL A 1 3 ? -6.359 3.509 0.765 1.00 0.00 3 VAL A C 5
ATOM 2241 O O . VAL A 1 3 ? -5.589 4.441 0.890 1.00 0.00 3 VAL A O 5
ATOM 2254 N N . ARG A 1 4 ? -6.519 2.630 1.720 1.00 0.00 4 ARG A N 5
ATOM 2255 C CA . ARG A 1 4 ? -5.750 2.763 2.993 1.00 0.00 4 ARG A CA 5
ATOM 2256 C C . ARG A 1 4 ? -4.696 1.656 3.128 1.00 0.00 4 ARG A C 5
ATOM 2257 O O . ARG A 1 4 ? -4.395 0.944 2.191 1.00 0.00 4 ARG A O 5
ATOM 2278 N N . PHE A 1 5 ? -4.125 1.532 4.297 1.00 0.00 5 PHE A N 5
ATOM 2279 C CA . PHE A 1 5 ? -3.074 0.499 4.538 1.00 0.00 5 PHE A CA 5
ATOM 2280 C C . PHE A 1 5 ? -3.485 -0.868 3.977 1.00 0.00 5 PHE A C 5
ATOM 2281 O O . PHE A 1 5 ? -4.582 -1.339 4.200 1.00 0.00 5 PHE A O 5
ATOM 2298 N N . TRP A 1 6 ? -2.598 -1.513 3.266 1.00 0.00 6 TRP A N 5
ATOM 2299 C CA . TRP A 1 6 ? -2.914 -2.857 2.707 1.00 0.00 6 TRP A CA 5
ATOM 2300 C C . TRP A 1 6 ? -4.131 -2.786 1.793 1.00 0.00 6 TRP A C 5
ATOM 2301 O O . TRP A 1 6 ? -5.184 -3.320 2.085 1.00 0.00 6 TRP A O 5
ATOM 2322 N N . GLY A 1 7 ? -3.983 -2.134 0.678 1.00 0.00 7 GLY A N 5
ATOM 2323 C CA . GLY A 1 7 ? -5.105 -2.024 -0.286 1.00 0.00 7 GLY A CA 5
ATOM 2324 C C . GLY A 1 7 ? -4.613 -2.456 -1.663 1.00 0.00 7 GLY A C 5
ATOM 2325 O O . GLY A 1 7 ? -3.697 -1.875 -2.213 1.00 0.00 7 GLY A O 5
ATOM 2329 N N . LYS A 1 8 ? -5.206 -3.479 -2.218 1.00 0.00 8 LYS A N 5
ATOM 2330 C CA . LYS A 1 8 ? -4.775 -3.970 -3.560 1.00 0.00 8 LYS A CA 5
ATOM 2331 C C . LYS A 1 8 ? -4.409 -2.786 -4.455 1.00 0.00 8 LYS A C 5
ATOM 2332 O O . LYS A 1 8 ? -5.204 -1.897 -4.689 1.00 0.00 8 LYS A O 5
ATOM 2351 N N . CYS A 1 9 ? -3.198 -2.763 -4.933 1.00 0.00 9 CYS A N 5
ATOM 2352 C CA . CYS A 1 9 ? -2.751 -1.632 -5.787 1.00 0.00 9 CYS A CA 5
ATOM 2353 C C . CYS A 1 9 ? -1.750 -2.139 -6.832 1.00 0.00 9 CYS A C 5
ATOM 2354 O O . CYS A 1 9 ? -1.263 -3.250 -6.753 1.00 0.00 9 CYS A O 5
ATOM 2361 N N . SER A 1 10 ? -1.434 -1.331 -7.809 1.00 0.00 10 SER A N 5
ATOM 2362 C CA . SER A 1 10 ? -0.463 -1.771 -8.852 1.00 0.00 10 SER A CA 5
ATOM 2363 C C . SER A 1 10 ? 0.298 -0.565 -9.409 1.00 0.00 10 SER A C 5
ATOM 2364 O O . SER A 1 10 ? -0.254 0.264 -10.106 1.00 0.00 10 SER A O 5
ATOM 2372 N N . GLN A 1 11 ? 1.566 -0.467 -9.115 1.00 0.00 11 GLN A N 5
ATOM 2373 C CA . GLN A 1 11 ? 2.366 0.678 -9.634 1.00 0.00 11 GLN A CA 5
ATOM 2374 C C . GLN A 1 11 ? 1.716 2.009 -9.248 1.00 0.00 11 GLN A C 5
ATOM 2375 O O . GLN A 1 11 ? 1.586 2.905 -10.060 1.00 0.00 11 GLN A O 5
ATOM 2389 N N . THR A 1 12 ? 1.310 2.148 -8.017 1.00 0.00 12 THR A N 5
ATOM 2390 C CA . THR A 1 12 ? 0.673 3.426 -7.585 1.00 0.00 12 THR A CA 5
ATOM 2391 C C . THR A 1 12 ? -0.621 3.666 -8.351 1.00 0.00 12 THR A C 5
ATOM 2392 O O . THR A 1 12 ? -1.016 2.873 -9.185 1.00 0.00 12 THR A O 5
ATOM 2403 N N . SER A 1 13 ? -1.291 4.755 -8.075 1.00 0.00 13 SER A N 5
ATOM 2404 C CA . SER A 1 13 ? -2.564 5.054 -8.785 1.00 0.00 13 SER A CA 5
ATOM 2405 C C . SER A 1 13 ? -3.666 4.092 -8.331 1.00 0.00 13 SER A C 5
ATOM 2406 O O . SER A 1 13 ? -4.594 3.808 -9.061 1.00 0.00 13 SER A O 5
ATOM 2414 N N . ASP A 1 14 ? -3.572 3.589 -7.131 1.00 0.00 14 ASP A N 5
ATOM 2415 C CA . ASP A 1 14 ? -4.619 2.649 -6.635 1.00 0.00 14 ASP A CA 5
ATOM 2416 C C . ASP A 1 14 ? -4.832 2.829 -5.129 1.00 0.00 14 ASP A C 5
ATOM 2417 O O . ASP A 1 14 ? -5.492 2.038 -4.488 1.00 0.00 14 ASP A O 5
ATOM 2427 N N . CYS A 1 15 ? -4.280 3.868 -4.561 1.00 0.00 15 CYS A N 5
ATOM 2428 C CA . CYS A 1 15 ? -4.455 4.105 -3.099 1.00 0.00 15 CYS A CA 5
ATOM 2429 C C . CYS A 1 15 ? -4.272 5.594 -2.791 1.00 0.00 15 CYS A C 5
ATOM 2430 O O . CYS A 1 15 ? -4.219 6.417 -3.683 1.00 0.00 15 CYS A O 5
ATOM 2437 N N . CYS A 1 16 ? -4.180 5.950 -1.541 1.00 0.00 16 CYS A N 5
ATOM 2438 C CA . CYS A 1 16 ? -4.006 7.392 -1.193 1.00 0.00 16 CYS A CA 5
ATOM 2439 C C . CYS A 1 16 ? -2.546 7.818 -1.392 1.00 0.00 16 CYS A C 5
ATOM 2440 O O . CYS A 1 16 ? -1.643 7.013 -1.265 1.00 0.00 16 CYS A O 5
ATOM 2447 N N . PRO A 1 17 ? -2.357 9.081 -1.695 1.00 0.00 17 PRO A N 5
ATOM 2448 C CA . PRO A 1 17 ? -0.994 9.625 -1.911 1.00 0.00 17 PRO A CA 5
ATOM 2449 C C . PRO A 1 17 ? -0.153 9.494 -0.641 1.00 0.00 17 PRO A C 5
ATOM 2450 O O . PRO A 1 17 ? 1.042 9.712 -0.652 1.00 0.00 17 PRO A O 5
ATOM 2461 N N . HIS A 1 18 ? -0.770 9.159 0.455 1.00 0.00 18 HIS A N 5
ATOM 2462 C CA . HIS A 1 18 ? -0.008 9.037 1.724 1.00 0.00 18 HIS A CA 5
ATOM 2463 C C . HIS A 1 18 ? 0.491 7.604 1.912 1.00 0.00 18 HIS A C 5
ATOM 2464 O O . HIS A 1 18 ? 0.878 7.208 2.994 1.00 0.00 18 HIS A O 5
ATOM 2479 N N . LEU A 1 19 ? 0.488 6.824 0.866 1.00 0.00 19 LEU A N 5
ATOM 2480 C CA . LEU A 1 19 ? 0.961 5.416 0.984 1.00 0.00 19 LEU A CA 5
ATOM 2481 C C . LEU A 1 19 ? 1.825 5.039 -0.222 1.00 0.00 19 LEU A C 5
ATOM 2482 O O . LEU A 1 19 ? 2.071 5.842 -1.101 1.00 0.00 19 LEU A O 5
ATOM 2498 N N . ALA A 1 20 ? 2.277 3.817 -0.272 1.00 0.00 20 ALA A N 5
ATOM 2499 C CA . ALA A 1 20 ? 3.117 3.366 -1.416 1.00 0.00 20 ALA A CA 5
ATOM 2500 C C . ALA A 1 20 ? 2.691 1.957 -1.835 1.00 0.00 20 ALA A C 5
ATOM 2501 O O . ALA A 1 20 ? 2.284 1.158 -1.018 1.00 0.00 20 ALA A O 5
ATOM 2508 N N . CYS A 1 21 ? 2.767 1.647 -3.099 1.00 0.00 21 CYS A N 5
ATOM 2509 C CA . CYS A 1 21 ? 2.349 0.294 -3.557 1.00 0.00 21 CYS A CA 5
ATOM 2510 C C . CYS A 1 21 ? 3.458 -0.732 -3.302 1.00 0.00 21 CYS A C 5
ATOM 2511 O O . CYS A 1 21 ? 4.407 -0.838 -4.052 1.00 0.00 21 CYS A O 5
ATOM 2518 N N . LYS A 1 22 ? 3.332 -1.491 -2.246 1.00 0.00 22 LYS A N 5
ATOM 2519 C CA . LYS A 1 22 ? 4.363 -2.523 -1.927 1.00 0.00 22 LYS A CA 5
ATOM 2520 C C . LYS A 1 22 ? 3.980 -3.253 -0.636 1.00 0.00 22 LYS A C 5
ATOM 2521 O O . LYS A 1 22 ? 3.817 -2.645 0.402 1.00 0.00 22 LYS A O 5
ATOM 2540 N N . SER A 1 23 ? 3.826 -4.549 -0.689 1.00 0.00 23 SER A N 5
ATOM 2541 C CA . SER A 1 23 ? 3.442 -5.294 0.546 1.00 0.00 23 SER A CA 5
ATOM 2542 C C . SER A 1 23 ? 4.458 -6.396 0.860 1.00 0.00 23 SER A C 5
ATOM 2543 O O . SER A 1 23 ? 5.167 -6.866 -0.005 1.00 0.00 23 SER A O 5
ATOM 2551 N N . LYS A 1 24 ? 4.520 -6.816 2.096 1.00 0.00 24 LYS A N 5
ATOM 2552 C CA . LYS A 1 24 ? 5.473 -7.901 2.475 1.00 0.00 24 LYS A CA 5
ATOM 2553 C C . LYS A 1 24 ? 4.688 -9.161 2.850 1.00 0.00 24 LYS A C 5
ATOM 2554 O O . LYS A 1 24 ? 5.090 -9.934 3.696 1.00 0.00 24 LYS A O 5
ATOM 2573 N N . TRP A 1 25 ? 3.563 -9.361 2.220 1.00 0.00 25 TRP A N 5
ATOM 2574 C CA . TRP A 1 25 ? 2.723 -10.553 2.522 1.00 0.00 25 TRP A CA 5
ATOM 2575 C C . TRP A 1 25 ? 1.426 -10.489 1.696 1.00 0.00 25 TRP A C 5
ATOM 2576 O O . TRP A 1 25 ? 1.158 -11.379 0.913 1.00 0.00 25 TRP A O 5
ATOM 2597 N N . PRO A 1 26 ? 0.666 -9.428 1.867 1.00 0.00 26 PRO A N 5
ATOM 2598 C CA . PRO A 1 26 ? -0.586 -9.264 1.089 1.00 0.00 26 PRO A CA 5
ATOM 2599 C C . PRO A 1 26 ? -0.276 -9.352 -0.407 1.00 0.00 26 PRO A C 5
ATOM 2600 O O . PRO A 1 26 ? -1.079 -9.806 -1.197 1.00 0.00 26 PRO A O 5
ATOM 2611 N N . ARG A 1 27 ? 0.899 -8.931 -0.786 1.00 0.00 27 ARG A N 5
ATOM 2612 C CA . ARG A 1 27 ? 1.305 -8.995 -2.218 1.00 0.00 27 ARG A CA 5
ATOM 2613 C C . ARG A 1 27 ? 0.412 -8.124 -3.108 1.00 0.00 27 ARG A C 5
ATOM 2614 O O . ARG A 1 27 ? -0.751 -8.411 -3.317 1.00 0.00 27 ARG A O 5
ATOM 2635 N N . ASN A 1 28 ? 0.970 -7.077 -3.659 1.00 0.00 28 ASN A N 5
ATOM 2636 C CA . ASN A 1 28 ? 0.201 -6.181 -4.579 1.00 0.00 28 ASN A CA 5
ATOM 2637 C C . ASN A 1 28 ? -0.782 -5.269 -3.838 1.00 0.00 28 ASN A C 5
ATOM 2638 O O . ASN A 1 28 ? -1.978 -5.365 -4.016 1.00 0.00 28 ASN A O 5
ATOM 2649 N N . ILE A 1 29 ? -0.293 -4.355 -3.045 1.00 0.00 29 ILE A N 5
ATOM 2650 C CA . ILE A 1 29 ? -1.213 -3.408 -2.345 1.00 0.00 29 ILE A CA 5
ATOM 2651 C C . ILE A 1 29 ? -0.476 -2.114 -2.017 1.00 0.00 29 ILE A C 5
ATOM 2652 O O . ILE A 1 29 ? 0.656 -1.908 -2.413 1.00 0.00 29 ILE A O 5
ATOM 2668 N N . CYS A 1 30 ? -1.113 -1.240 -1.297 1.00 0.00 30 CYS A N 5
ATOM 2669 C CA . CYS A 1 30 ? -0.465 0.048 -0.939 1.00 0.00 30 CYS A CA 5
ATOM 2670 C C . CYS A 1 30 ? -0.327 0.166 0.580 1.00 0.00 30 CYS A C 5
ATOM 2671 O O . CYS A 1 30 ? -1.295 0.371 1.285 1.00 0.00 30 CYS A O 5
ATOM 2678 N N . VAL A 1 31 ? 0.865 0.033 1.093 1.00 0.00 31 VAL A N 5
ATOM 2679 C CA . VAL A 1 31 ? 1.050 0.137 2.574 1.00 0.00 31 VAL A CA 5
ATOM 2680 C C . VAL A 1 31 ? 1.377 1.575 2.979 1.00 0.00 31 VAL A C 5
ATOM 2681 O O . VAL A 1 31 ? 2.121 2.267 2.316 1.00 0.00 31 VAL A O 5
ATOM 2694 N N . TRP A 1 32 ? 0.834 2.018 4.073 1.00 0.00 32 TRP A N 5
ATOM 2695 C CA . TRP A 1 32 ? 1.112 3.403 4.547 1.00 0.00 32 TRP A CA 5
ATOM 2696 C C . TRP A 1 32 ? 2.627 3.665 4.523 1.00 0.00 32 TRP A C 5
ATOM 2697 O O . TRP A 1 32 ? 3.422 2.774 4.736 1.00 0.00 32 TRP A O 5
ATOM 2718 N N . ASP A 1 33 ? 3.028 4.880 4.268 1.00 0.00 33 ASP A N 5
ATOM 2719 C CA . ASP A 1 33 ? 4.487 5.192 4.233 1.00 0.00 33 ASP A CA 5
ATOM 2720 C C . ASP A 1 33 ? 5.055 5.232 5.653 1.00 0.00 33 ASP A C 5
ATOM 2721 O O . ASP A 1 33 ? 4.522 4.626 6.563 1.00 0.00 33 ASP A O 5
ATOM 2731 N N . GLY A 1 34 ? 6.134 5.938 5.851 1.00 0.00 34 GLY A N 5
ATOM 2732 C CA . GLY A 1 34 ? 6.735 6.013 7.212 1.00 0.00 34 GLY A CA 5
ATOM 2733 C C . GLY A 1 34 ? 7.751 7.152 7.260 1.00 0.00 34 GLY A C 5
ATOM 2734 O O . GLY A 1 34 ? 8.849 6.997 7.753 1.00 0.00 34 GLY A O 5
ATOM 2738 N N . SER A 1 35 ? 7.395 8.298 6.751 1.00 0.00 35 SER A N 5
ATOM 2739 C CA . SER A 1 35 ? 8.347 9.445 6.772 1.00 0.00 35 SER A CA 5
ATOM 2740 C C . SER A 1 35 ? 8.253 10.185 8.109 1.00 0.00 35 SER A C 5
ATOM 2741 O O . SER A 1 35 ? 7.650 11.236 8.207 1.00 0.00 35 SER A O 5
ATOM 2749 N N . VAL A 1 36 ? 8.846 9.646 9.138 1.00 0.00 36 VAL A N 5
ATOM 2750 C CA . VAL A 1 36 ? 8.791 10.319 10.468 1.00 0.00 36 VAL A CA 5
ATOM 2751 C C . VAL A 1 36 ? 10.181 10.332 11.113 1.00 0.00 36 VAL A C 5
ATOM 2752 O O . VAL A 1 36 ? 10.575 11.376 11.604 1.00 0.00 36 VAL A O 5
ATOM 2766 N N . ASP A 1 1 ? -11.952 5.863 -5.741 1.00 0.00 1 ASP A N 6
ATOM 2767 C CA . ASP A 1 1 ? -11.700 6.353 -4.353 1.00 0.00 1 ASP A CA 6
ATOM 2768 C C . ASP A 1 1 ? -10.265 6.027 -3.934 1.00 0.00 1 ASP A C 6
ATOM 2769 O O . ASP A 1 1 ? -9.559 5.305 -4.606 1.00 0.00 1 ASP A O 6
ATOM 2781 N N . CYS A 1 2 ? -9.833 6.552 -2.821 1.00 0.00 2 CYS A N 6
ATOM 2782 C CA . CYS A 1 2 ? -8.445 6.272 -2.354 1.00 0.00 2 CYS A CA 6
ATOM 2783 C C . CYS A 1 2 ? -8.399 4.939 -1.611 1.00 0.00 2 CYS A C 6
ATOM 2784 O O . CYS A 1 2 ? -9.411 4.407 -1.197 1.00 0.00 2 CYS A O 6
ATOM 2791 N N . VAL A 1 3 ? -7.228 4.400 -1.429 1.00 0.00 3 VAL A N 6
ATOM 2792 C CA . VAL A 1 3 ? -7.106 3.109 -0.703 1.00 0.00 3 VAL A CA 6
ATOM 2793 C C . VAL A 1 3 ? -6.262 3.319 0.553 1.00 0.00 3 VAL A C 6
ATOM 2794 O O . VAL A 1 3 ? -5.435 4.216 0.614 1.00 0.00 3 VAL A O 6
ATOM 2807 N N . ARG A 1 4 ? -6.476 2.516 1.562 1.00 0.00 4 ARG A N 6
ATOM 2808 C CA . ARG A 1 4 ? -5.706 2.681 2.829 1.00 0.00 4 ARG A CA 6
ATOM 2809 C C . ARG A 1 4 ? -4.637 1.593 2.978 1.00 0.00 4 ARG A C 6
ATOM 2810 O O . ARG A 1 4 ? -4.305 0.892 2.044 1.00 0.00 4 ARG A O 6
ATOM 2831 N N . PHE A 1 5 ? -4.097 1.467 4.160 1.00 0.00 5 PHE A N 6
ATOM 2832 C CA . PHE A 1 5 ? -3.041 0.448 4.420 1.00 0.00 5 PHE A CA 6
ATOM 2833 C C . PHE A 1 5 ? -3.462 -0.935 3.907 1.00 0.00 5 PHE A C 6
ATOM 2834 O O . PHE A 1 5 ? -4.565 -1.384 4.139 1.00 0.00 5 PHE A O 6
ATOM 2851 N N . TRP A 1 6 ? -2.581 -1.619 3.226 1.00 0.00 6 TRP A N 6
ATOM 2852 C CA . TRP A 1 6 ? -2.919 -2.983 2.718 1.00 0.00 6 TRP A CA 6
ATOM 2853 C C . TRP A 1 6 ? -4.135 -2.930 1.798 1.00 0.00 6 TRP A C 6
ATOM 2854 O O . TRP A 1 6 ? -5.132 -3.588 2.023 1.00 0.00 6 TRP A O 6
ATOM 2875 N N . GLY A 1 7 ? -4.044 -2.165 0.751 1.00 0.00 7 GLY A N 6
ATOM 2876 C CA . GLY A 1 7 ? -5.169 -2.068 -0.212 1.00 0.00 7 GLY A CA 6
ATOM 2877 C C . GLY A 1 7 ? -4.654 -2.423 -1.606 1.00 0.00 7 GLY A C 6
ATOM 2878 O O . GLY A 1 7 ? -3.696 -1.848 -2.085 1.00 0.00 7 GLY A O 6
ATOM 2882 N N . LYS A 1 8 ? -5.269 -3.375 -2.252 1.00 0.00 8 LYS A N 6
ATOM 2883 C CA . LYS A 1 8 ? -4.811 -3.791 -3.613 1.00 0.00 8 LYS A CA 6
ATOM 2884 C C . LYS A 1 8 ? -4.354 -2.571 -4.416 1.00 0.00 8 LYS A C 6
ATOM 2885 O O . LYS A 1 8 ? -5.024 -1.561 -4.474 1.00 0.00 8 LYS A O 6
ATOM 2904 N N . CYS A 1 9 ? -3.195 -2.657 -5.010 1.00 0.00 9 CYS A N 6
ATOM 2905 C CA . CYS A 1 9 ? -2.661 -1.508 -5.789 1.00 0.00 9 CYS A CA 6
ATOM 2906 C C . CYS A 1 9 ? -1.689 -2.017 -6.864 1.00 0.00 9 CYS A C 6
ATOM 2907 O O . CYS A 1 9 ? -1.311 -3.173 -6.870 1.00 0.00 9 CYS A O 6
ATOM 2914 N N . SER A 1 10 ? -1.283 -1.174 -7.782 1.00 0.00 10 SER A N 6
ATOM 2915 C CA . SER A 1 10 ? -0.347 -1.642 -8.850 1.00 0.00 10 SER A CA 6
ATOM 2916 C C . SER A 1 10 ? 0.531 -0.494 -9.370 1.00 0.00 10 SER A C 6
ATOM 2917 O O . SER A 1 10 ? 0.856 -0.434 -10.540 1.00 0.00 10 SER A O 6
ATOM 2925 N N . GLN A 1 11 ? 0.928 0.407 -8.514 1.00 0.00 11 GLN A N 6
ATOM 2926 C CA . GLN A 1 11 ? 1.797 1.537 -8.961 1.00 0.00 11 GLN A CA 6
ATOM 2927 C C . GLN A 1 11 ? 1.020 2.500 -9.862 1.00 0.00 11 GLN A C 6
ATOM 2928 O O . GLN A 1 11 ? 1.572 3.432 -10.411 1.00 0.00 11 GLN A O 6
ATOM 2942 N N . THR A 1 12 ? -0.259 2.283 -10.020 1.00 0.00 12 THR A N 6
ATOM 2943 C CA . THR A 1 12 ? -1.063 3.192 -10.885 1.00 0.00 12 THR A CA 6
ATOM 2944 C C . THR A 1 12 ? -1.785 4.238 -10.028 1.00 0.00 12 THR A C 6
ATOM 2945 O O . THR A 1 12 ? -2.969 4.471 -10.183 1.00 0.00 12 THR A O 6
ATOM 2956 N N . SER A 1 13 ? -1.084 4.868 -9.125 1.00 0.00 13 SER A N 6
ATOM 2957 C CA . SER A 1 13 ? -1.733 5.896 -8.263 1.00 0.00 13 SER A CA 6
ATOM 2958 C C . SER A 1 13 ? -3.071 5.374 -7.734 1.00 0.00 13 SER A C 6
ATOM 2959 O O . SER A 1 13 ? -4.057 6.084 -7.706 1.00 0.00 13 SER A O 6
ATOM 2967 N N . ASP A 1 14 ? -3.114 4.139 -7.322 1.00 0.00 14 ASP A N 6
ATOM 2968 C CA . ASP A 1 14 ? -4.392 3.572 -6.802 1.00 0.00 14 ASP A CA 6
ATOM 2969 C C . ASP A 1 14 ? -4.679 4.108 -5.398 1.00 0.00 14 ASP A C 6
ATOM 2970 O O . ASP A 1 14 ? -5.525 4.962 -5.212 1.00 0.00 14 ASP A O 6
ATOM 2980 N N . CYS A 1 15 ? -3.988 3.613 -4.408 1.00 0.00 15 CYS A N 6
ATOM 2981 C CA . CYS A 1 15 ? -4.231 4.095 -3.019 1.00 0.00 15 CYS A CA 6
ATOM 2982 C C . CYS A 1 15 ? -3.976 5.600 -2.923 1.00 0.00 15 CYS A C 6
ATOM 2983 O O . CYS A 1 15 ? -3.713 6.259 -3.911 1.00 0.00 15 CYS A O 6
ATOM 2990 N N . CYS A 1 16 ? -4.058 6.153 -1.743 1.00 0.00 16 CYS A N 6
ATOM 2991 C CA . CYS A 1 16 ? -3.830 7.621 -1.599 1.00 0.00 16 CYS A CA 6
ATOM 2992 C C . CYS A 1 16 ? -2.329 7.947 -1.611 1.00 0.00 16 CYS A C 6
ATOM 2993 O O . CYS A 1 16 ? -1.506 7.094 -1.347 1.00 0.00 16 CYS A O 6
ATOM 3000 N N . PRO A 1 17 ? -2.027 9.186 -1.924 1.00 0.00 17 PRO A N 6
ATOM 3001 C CA . PRO A 1 17 ? -0.617 9.650 -1.981 1.00 0.00 17 PRO A CA 6
ATOM 3002 C C . PRO A 1 17 ? 0.065 9.501 -0.621 1.00 0.00 17 PRO A C 6
ATOM 3003 O O . PRO A 1 17 ? 1.264 9.658 -0.501 1.00 0.00 17 PRO A O 6
ATOM 3014 N N . HIS A 1 18 ? -0.683 9.220 0.405 1.00 0.00 18 HIS A N 6
ATOM 3015 C CA . HIS A 1 18 ? -0.065 9.090 1.751 1.00 0.00 18 HIS A CA 6
ATOM 3016 C C . HIS A 1 18 ? 0.395 7.649 1.984 1.00 0.00 18 HIS A C 6
ATOM 3017 O O . HIS A 1 18 ? 0.654 7.241 3.100 1.00 0.00 18 HIS A O 6
ATOM 3032 N N . LEU A 1 19 ? 0.502 6.878 0.938 1.00 0.00 19 LEU A N 6
ATOM 3033 C CA . LEU A 1 19 ? 0.949 5.466 1.092 1.00 0.00 19 LEU A CA 6
ATOM 3034 C C . LEU A 1 19 ? 1.869 5.071 -0.067 1.00 0.00 19 LEU A C 6
ATOM 3035 O O . LEU A 1 19 ? 2.285 5.900 -0.853 1.00 0.00 19 LEU A O 6
ATOM 3051 N N . ALA A 1 20 ? 2.190 3.812 -0.179 1.00 0.00 20 ALA A N 6
ATOM 3052 C CA . ALA A 1 20 ? 3.084 3.361 -1.284 1.00 0.00 20 ALA A CA 6
ATOM 3053 C C . ALA A 1 20 ? 2.694 1.947 -1.727 1.00 0.00 20 ALA A C 6
ATOM 3054 O O . ALA A 1 20 ? 2.123 1.190 -0.970 1.00 0.00 20 ALA A O 6
ATOM 3061 N N . CYS A 1 21 ? 2.991 1.588 -2.946 1.00 0.00 21 CYS A N 6
ATOM 3062 C CA . CYS A 1 21 ? 2.626 0.230 -3.430 1.00 0.00 21 CYS A CA 6
ATOM 3063 C C . CYS A 1 21 ? 3.806 -0.734 -3.271 1.00 0.00 21 CYS A C 6
ATOM 3064 O O . CYS A 1 21 ? 4.794 -0.646 -3.973 1.00 0.00 21 CYS A O 6
ATOM 3071 N N . LYS A 1 22 ? 3.704 -1.657 -2.356 1.00 0.00 22 LYS A N 6
ATOM 3072 C CA . LYS A 1 22 ? 4.812 -2.634 -2.148 1.00 0.00 22 LYS A CA 6
ATOM 3073 C C . LYS A 1 22 ? 4.500 -3.523 -0.943 1.00 0.00 22 LYS A C 6
ATOM 3074 O O . LYS A 1 22 ? 4.613 -3.106 0.192 1.00 0.00 22 LYS A O 6
ATOM 3093 N N . SER A 1 23 ? 4.102 -4.743 -1.180 1.00 0.00 23 SER A N 6
ATOM 3094 C CA . SER A 1 23 ? 3.776 -5.648 -0.042 1.00 0.00 23 SER A CA 6
ATOM 3095 C C . SER A 1 23 ? 4.479 -7.000 -0.207 1.00 0.00 23 SER A C 6
ATOM 3096 O O . SER A 1 23 ? 5.177 -7.236 -1.175 1.00 0.00 23 SER A O 6
ATOM 3104 N N . LYS A 1 24 ? 4.305 -7.887 0.733 1.00 0.00 24 LYS A N 6
ATOM 3105 C CA . LYS A 1 24 ? 4.963 -9.223 0.639 1.00 0.00 24 LYS A CA 6
ATOM 3106 C C . LYS A 1 24 ? 4.038 -10.307 1.200 1.00 0.00 24 LYS A C 6
ATOM 3107 O O . LYS A 1 24 ? 4.445 -11.133 1.990 1.00 0.00 24 LYS A O 6
ATOM 3126 N N . TRP A 1 25 ? 2.796 -10.300 0.790 1.00 0.00 25 TRP A N 6
ATOM 3127 C CA . TRP A 1 25 ? 1.814 -11.314 1.284 1.00 0.00 25 TRP A CA 6
ATOM 3128 C C . TRP A 1 25 ? 0.386 -10.872 0.935 1.00 0.00 25 TRP A C 6
ATOM 3129 O O . TRP A 1 25 ? -0.353 -11.640 0.352 1.00 0.00 25 TRP A O 6
ATOM 3150 N N . PRO A 1 26 ? 0.031 -9.645 1.255 1.00 0.00 26 PRO A N 6
ATOM 3151 C CA . PRO A 1 26 ? -1.319 -9.158 0.898 1.00 0.00 26 PRO A CA 6
ATOM 3152 C C . PRO A 1 26 ? -1.508 -9.292 -0.616 1.00 0.00 26 PRO A C 6
ATOM 3153 O O . PRO A 1 26 ? -2.611 -9.254 -1.118 1.00 0.00 26 PRO A O 6
ATOM 3164 N N . ARG A 1 27 ? -0.422 -9.474 -1.331 1.00 0.00 27 ARG A N 6
ATOM 3165 C CA . ARG A 1 27 ? -0.478 -9.650 -2.810 1.00 0.00 27 ARG A CA 6
ATOM 3166 C C . ARG A 1 27 ? -0.738 -8.327 -3.535 1.00 0.00 27 ARG A C 6
ATOM 3167 O O . ARG A 1 27 ? -1.843 -8.029 -3.943 1.00 0.00 27 ARG A O 6
ATOM 3188 N N . ASN A 1 28 ? 0.296 -7.552 -3.725 1.00 0.00 28 ASN A N 6
ATOM 3189 C CA . ASN A 1 28 ? 0.164 -6.261 -4.460 1.00 0.00 28 ASN A CA 6
ATOM 3190 C C . ASN A 1 28 ? -0.866 -5.319 -3.817 1.00 0.00 28 ASN A C 6
ATOM 3191 O O . ASN A 1 28 ? -2.028 -5.327 -4.167 1.00 0.00 28 ASN A O 6
ATOM 3202 N N . ILE A 1 29 ? -0.433 -4.476 -2.915 1.00 0.00 29 ILE A N 6
ATOM 3203 C CA . ILE A 1 29 ? -1.370 -3.495 -2.290 1.00 0.00 29 ILE A CA 6
ATOM 3204 C C . ILE A 1 29 ? -0.622 -2.199 -1.994 1.00 0.00 29 ILE A C 6
ATOM 3205 O O . ILE A 1 29 ? 0.465 -1.972 -2.489 1.00 0.00 29 ILE A O 6
ATOM 3221 N N . CYS A 1 30 ? -1.194 -1.346 -1.200 1.00 0.00 30 CYS A N 6
ATOM 3222 C CA . CYS A 1 30 ? -0.519 -0.060 -0.878 1.00 0.00 30 CYS A CA 6
ATOM 3223 C C . CYS A 1 30 ? -0.370 0.107 0.637 1.00 0.00 30 CYS A C 6
ATOM 3224 O O . CYS A 1 30 ? -1.335 0.323 1.345 1.00 0.00 30 CYS A O 6
ATOM 3231 N N . VAL A 1 31 ? 0.830 0.012 1.141 1.00 0.00 31 VAL A N 6
ATOM 3232 C CA . VAL A 1 31 ? 1.036 0.170 2.609 1.00 0.00 31 VAL A CA 6
ATOM 3233 C C . VAL A 1 31 ? 1.371 1.622 2.947 1.00 0.00 31 VAL A C 6
ATOM 3234 O O . VAL A 1 31 ? 2.190 2.246 2.303 1.00 0.00 31 VAL A O 6
ATOM 3247 N N . TRP A 1 32 ? 0.750 2.155 3.961 1.00 0.00 32 TRP A N 6
ATOM 3248 C CA . TRP A 1 32 ? 1.030 3.560 4.363 1.00 0.00 32 TRP A CA 6
ATOM 3249 C C . TRP A 1 32 ? 2.537 3.844 4.265 1.00 0.00 32 TRP A C 6
ATOM 3250 O O . TRP A 1 32 ? 3.358 2.980 4.505 1.00 0.00 32 TRP A O 6
ATOM 3271 N N . ASP A 1 33 ? 2.902 5.044 3.910 1.00 0.00 33 ASP A N 6
ATOM 3272 C CA . ASP A 1 33 ? 4.352 5.378 3.789 1.00 0.00 33 ASP A CA 6
ATOM 3273 C C . ASP A 1 33 ? 4.821 6.165 5.015 1.00 0.00 33 ASP A C 6
ATOM 3274 O O . ASP A 1 33 ? 4.801 7.379 5.031 1.00 0.00 33 ASP A O 6
ATOM 3284 N N . GLY A 1 34 ? 5.245 5.482 6.044 1.00 0.00 34 GLY A N 6
ATOM 3285 C CA . GLY A 1 34 ? 5.718 6.191 7.266 1.00 0.00 34 GLY A CA 6
ATOM 3286 C C . GLY A 1 34 ? 7.010 5.546 7.766 1.00 0.00 34 GLY A C 6
ATOM 3287 O O . GLY A 1 34 ? 7.451 5.793 8.872 1.00 0.00 34 GLY A O 6
ATOM 3291 N N . SER A 1 35 ? 7.623 4.722 6.964 1.00 0.00 35 SER A N 6
ATOM 3292 C CA . SER A 1 35 ? 8.889 4.067 7.401 1.00 0.00 35 SER A CA 6
ATOM 3293 C C . SER A 1 35 ? 10.084 4.964 7.073 1.00 0.00 35 SER A C 6
ATOM 3294 O O . SER A 1 35 ? 10.918 4.628 6.255 1.00 0.00 35 SER A O 6
ATOM 3302 N N . VAL A 1 36 ? 10.174 6.103 7.703 1.00 0.00 36 VAL A N 6
ATOM 3303 C CA . VAL A 1 36 ? 11.317 7.018 7.422 1.00 0.00 36 VAL A CA 6
ATOM 3304 C C . VAL A 1 36 ? 12.634 6.360 7.847 1.00 0.00 36 VAL A C 6
ATOM 3305 O O . VAL A 1 36 ? 13.389 7.000 8.560 1.00 0.00 36 VAL A O 6
ATOM 3319 N N . ASP A 1 1 ? -11.196 7.390 -5.670 1.00 0.00 1 ASP A N 7
ATOM 3320 C CA . ASP A 1 1 ? -11.376 6.437 -4.535 1.00 0.00 1 ASP A CA 7
ATOM 3321 C C . ASP A 1 1 ? -10.015 5.937 -4.042 1.00 0.00 1 ASP A C 7
ATOM 3322 O O . ASP A 1 1 ? -9.600 4.836 -4.346 1.00 0.00 1 ASP A O 7
ATOM 3334 N N . CYS A 1 2 ? -9.318 6.738 -3.283 1.00 0.00 2 CYS A N 7
ATOM 3335 C CA . CYS A 1 2 ? -7.985 6.310 -2.771 1.00 0.00 2 CYS A CA 7
ATOM 3336 C C . CYS A 1 2 ? -8.146 5.095 -1.847 1.00 0.00 2 CYS A C 7
ATOM 3337 O O . CYS A 1 2 ? -9.245 4.678 -1.538 1.00 0.00 2 CYS A O 7
ATOM 3344 N N . VAL A 1 3 ? -7.060 4.523 -1.408 1.00 0.00 3 VAL A N 7
ATOM 3345 C CA . VAL A 1 3 ? -7.150 3.334 -0.514 1.00 0.00 3 VAL A CA 7
ATOM 3346 C C . VAL A 1 3 ? -6.264 3.533 0.720 1.00 0.00 3 VAL A C 7
ATOM 3347 O O . VAL A 1 3 ? -5.582 4.530 0.850 1.00 0.00 3 VAL A O 7
ATOM 3360 N N . ARG A 1 4 ? -6.276 2.598 1.635 1.00 0.00 4 ARG A N 7
ATOM 3361 C CA . ARG A 1 4 ? -5.442 2.753 2.863 1.00 0.00 4 ARG A CA 7
ATOM 3362 C C . ARG A 1 4 ? -4.474 1.575 3.029 1.00 0.00 4 ARG A C 7
ATOM 3363 O O . ARG A 1 4 ? -4.269 0.784 2.132 1.00 0.00 4 ARG A O 7
ATOM 3384 N N . PHE A 1 5 ? -3.869 1.474 4.184 1.00 0.00 5 PHE A N 7
ATOM 3385 C CA . PHE A 1 5 ? -2.893 0.374 4.447 1.00 0.00 5 PHE A CA 7
ATOM 3386 C C . PHE A 1 5 ? -3.387 -0.969 3.896 1.00 0.00 5 PHE A C 7
ATOM 3387 O O . PHE A 1 5 ? -4.523 -1.355 4.087 1.00 0.00 5 PHE A O 7
ATOM 3404 N N . TRP 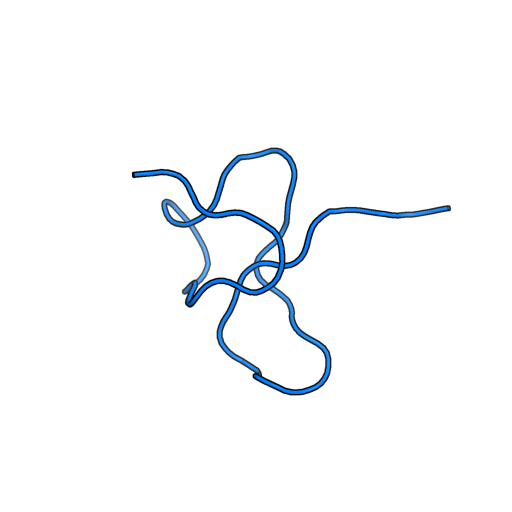A 1 6 ? -2.524 -1.691 3.229 1.00 0.00 6 TRP A N 7
ATOM 3405 C CA . TRP A 1 6 ? -2.917 -3.022 2.680 1.00 0.00 6 TRP A CA 7
ATOM 3406 C C . TRP A 1 6 ? -4.123 -2.893 1.754 1.00 0.00 6 TRP A C 7
ATOM 3407 O O . TRP A 1 6 ? -5.143 -3.525 1.945 1.00 0.00 6 TRP A O 7
ATOM 3428 N N . GLY A 1 7 ? -3.997 -2.090 0.740 1.00 0.00 7 GLY A N 7
ATOM 3429 C CA . GLY A 1 7 ? -5.115 -1.922 -0.222 1.00 0.00 7 GLY A CA 7
ATOM 3430 C C . GLY A 1 7 ? -4.638 -2.350 -1.610 1.00 0.00 7 GLY A C 7
ATOM 3431 O O . GLY A 1 7 ? -3.679 -1.819 -2.131 1.00 0.00 7 GLY A O 7
ATOM 3435 N N . LYS A 1 8 ? -5.294 -3.313 -2.200 1.00 0.00 8 LYS A N 7
ATOM 3436 C CA . LYS A 1 8 ? -4.877 -3.790 -3.552 1.00 0.00 8 LYS A CA 7
ATOM 3437 C C . LYS A 1 8 ? -4.413 -2.607 -4.403 1.00 0.00 8 LYS A C 7
ATOM 3438 O O . LYS A 1 8 ? -5.122 -1.638 -4.581 1.00 0.00 8 LYS A O 7
ATOM 3457 N N . CYS A 1 9 ? -3.210 -2.672 -4.905 1.00 0.00 9 CYS A N 7
ATOM 3458 C CA . CYS A 1 9 ? -2.676 -1.544 -5.715 1.00 0.00 9 CYS A CA 7
ATOM 3459 C C . CYS A 1 9 ? -1.658 -2.064 -6.738 1.00 0.00 9 CYS A C 7
ATOM 3460 O O . CYS A 1 9 ? -0.696 -2.720 -6.394 1.00 0.00 9 CYS A O 7
ATOM 3467 N N . SER A 1 10 ? -1.860 -1.767 -7.994 1.00 0.00 10 SER A N 7
ATOM 3468 C CA . SER A 1 10 ? -0.903 -2.232 -9.037 1.00 0.00 10 SER A CA 7
ATOM 3469 C C . SER A 1 10 ? -1.056 -1.392 -10.308 1.00 0.00 10 SER A C 7
ATOM 3470 O O . SER A 1 10 ? -0.774 -1.841 -11.400 1.00 0.00 10 SER A O 7
ATOM 3478 N N . GLN A 1 11 ? -1.501 -0.172 -10.170 1.00 0.00 11 GLN A N 7
ATOM 3479 C CA . GLN A 1 11 ? -1.671 0.703 -11.366 1.00 0.00 11 GLN A CA 7
ATOM 3480 C C . GLN A 1 11 ? -1.666 2.177 -10.953 1.00 0.00 11 GLN A C 7
ATOM 3481 O O . GLN A 1 11 ? -2.592 2.661 -10.335 1.00 0.00 11 GLN A O 7
ATOM 3495 N N . THR A 1 12 ? -0.629 2.891 -11.292 1.00 0.00 12 THR A N 7
ATOM 3496 C CA . THR A 1 12 ? -0.567 4.333 -10.919 1.00 0.00 12 THR A CA 7
ATOM 3497 C C . THR A 1 12 ? -1.041 4.535 -9.478 1.00 0.00 12 THR A C 7
ATOM 3498 O O . THR A 1 12 ? -1.901 5.348 -9.205 1.00 0.00 12 THR A O 7
ATOM 3509 N N . SER A 1 13 ? -0.482 3.802 -8.553 1.00 0.00 13 SER A N 7
ATOM 3510 C CA . SER A 1 13 ? -0.894 3.954 -7.127 1.00 0.00 13 SER A CA 7
ATOM 3511 C C . SER A 1 13 ? -2.419 4.014 -7.015 1.00 0.00 13 SER A C 7
ATOM 3512 O O . SER A 1 13 ? -3.017 5.069 -7.111 1.00 0.00 13 SER A O 7
ATOM 3520 N N . ASP A 1 14 ? -3.053 2.893 -6.806 1.00 0.00 14 ASP A N 7
ATOM 3521 C CA . ASP A 1 14 ? -4.538 2.888 -6.681 1.00 0.00 14 ASP A CA 7
ATOM 3522 C C . ASP A 1 14 ? -4.946 3.234 -5.248 1.00 0.00 14 ASP A C 7
ATOM 3523 O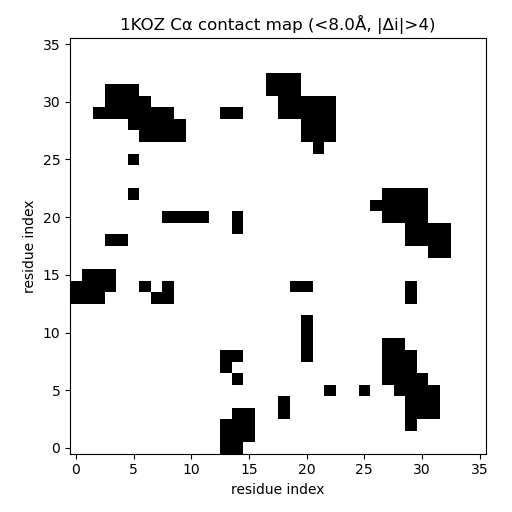 O . ASP A 1 14 ? -6.105 3.175 -4.890 1.00 0.00 14 ASP A O 7
ATOM 3533 N N . CYS A 1 15 ? -4.002 3.595 -4.425 1.00 0.00 15 CYS A N 7
ATOM 3534 C CA . CYS A 1 15 ? -4.327 3.945 -3.013 1.00 0.00 15 CYS A CA 7
ATOM 3535 C C . CYS A 1 15 ? -4.196 5.453 -2.794 1.00 0.00 15 CYS A C 7
ATOM 3536 O O . CYS A 1 15 ? -4.156 6.227 -3.730 1.00 0.00 15 CYS A O 7
ATOM 3543 N N . CYS A 1 16 ? -4.126 5.871 -1.562 1.00 0.00 16 CYS A N 7
ATOM 3544 C CA . CYS A 1 16 ? -3.993 7.328 -1.271 1.00 0.00 16 CYS A CA 7
ATOM 3545 C C . CYS A 1 16 ? -2.542 7.778 -1.475 1.00 0.00 16 CYS A C 7
ATOM 3546 O O . CYS A 1 16 ? -1.627 6.989 -1.344 1.00 0.00 16 CYS A O 7
ATOM 3553 N N . PRO A 1 17 ? -2.377 9.040 -1.789 1.00 0.00 17 PRO A N 7
ATOM 3554 C CA . PRO A 1 17 ? -1.024 9.604 -2.012 1.00 0.00 17 PRO A CA 7
ATOM 3555 C C . PRO A 1 17 ? -0.185 9.524 -0.735 1.00 0.00 17 PRO A C 7
ATOM 3556 O O . PRO A 1 17 ? 0.997 9.798 -0.739 1.00 0.00 17 PRO A O 7
ATOM 3567 N N . HIS A 1 18 ? -0.794 9.171 0.363 1.00 0.00 18 HIS A N 7
ATOM 3568 C CA . HIS A 1 18 ? -0.033 9.101 1.641 1.00 0.00 18 HIS A CA 7
ATOM 3569 C C . HIS A 1 18 ? 0.521 7.691 1.860 1.00 0.00 18 HIS A C 7
ATOM 3570 O O . HIS A 1 18 ? 1.063 7.384 2.901 1.00 0.00 18 HIS A O 7
ATOM 3585 N N . LEU A 1 19 ? 0.391 6.836 0.885 1.00 0.00 19 LEU A N 7
ATOM 3586 C CA . LEU A 1 19 ? 0.911 5.449 1.040 1.00 0.00 19 LEU A CA 7
ATOM 3587 C C . LEU A 1 19 ? 1.750 5.063 -0.182 1.00 0.00 19 LEU A C 7
ATOM 3588 O O . LEU A 1 19 ? 1.920 5.841 -1.099 1.00 0.00 19 LEU A O 7
ATOM 3604 N N . ALA A 1 20 ? 2.272 3.869 -0.202 1.00 0.00 20 ALA A N 7
ATOM 3605 C CA . ALA A 1 20 ? 3.096 3.439 -1.367 1.00 0.00 20 ALA A CA 7
ATOM 3606 C C . ALA A 1 20 ? 2.713 2.018 -1.777 1.00 0.00 20 ALA A C 7
ATOM 3607 O O . ALA A 1 20 ? 2.293 1.221 -0.962 1.00 0.00 20 ALA A O 7
ATOM 3614 N N . CYS A 1 21 ? 2.844 1.693 -3.032 1.00 0.00 21 CYS A N 7
ATOM 3615 C CA . CYS A 1 21 ? 2.479 0.326 -3.484 1.00 0.00 21 CYS A CA 7
ATOM 3616 C C . CYS A 1 21 ? 3.642 -0.638 -3.239 1.00 0.00 21 CYS A C 7
ATOM 3617 O O . CYS A 1 21 ? 4.443 -0.901 -4.116 1.00 0.00 21 CYS A O 7
ATOM 3624 N N . LYS A 1 22 ? 3.737 -1.167 -2.049 1.00 0.00 22 LYS A N 7
ATOM 3625 C CA . LYS A 1 22 ? 4.848 -2.113 -1.735 1.00 0.00 22 LYS A CA 7
ATOM 3626 C C . LYS A 1 22 ? 4.456 -2.992 -0.546 1.00 0.00 22 LYS A C 7
ATOM 3627 O O . LYS A 1 22 ? 4.724 -2.665 0.594 1.00 0.00 22 LYS A O 7
ATOM 3646 N N . SER A 1 23 ? 3.823 -4.102 -0.798 1.00 0.00 23 SER A N 7
ATOM 3647 C CA . SER A 1 23 ? 3.414 -4.990 0.328 1.00 0.00 23 SER A CA 7
ATOM 3648 C C . SER A 1 23 ? 4.547 -5.943 0.709 1.00 0.00 23 SER A C 7
ATOM 3649 O O . SER A 1 23 ? 5.497 -6.126 -0.024 1.00 0.00 23 SER A O 7
ATOM 3657 N N . LYS A 1 24 ? 4.435 -6.556 1.851 1.00 0.00 24 LYS A N 7
ATOM 3658 C CA . LYS A 1 24 ? 5.479 -7.515 2.303 1.00 0.00 24 LYS A CA 7
ATOM 3659 C C . LYS A 1 24 ? 4.800 -8.832 2.677 1.00 0.00 24 LYS A C 7
ATOM 3660 O O . LYS A 1 24 ? 5.241 -9.555 3.547 1.00 0.00 24 LYS A O 7
ATOM 3679 N N . TRP A 1 25 ? 3.711 -9.129 2.023 1.00 0.00 25 TRP A N 7
ATOM 3680 C CA . TRP A 1 25 ? 2.957 -10.375 2.319 1.00 0.00 25 TRP A CA 7
ATOM 3681 C C . TRP A 1 25 ? 1.614 -10.362 1.563 1.00 0.00 25 TRP A C 7
ATOM 3682 O O . TRP A 1 25 ? 1.342 -11.266 0.799 1.00 0.00 25 TRP A O 7
ATOM 3703 N N . PRO A 1 26 ? 0.818 -9.333 1.774 1.00 0.00 26 PRO A N 7
ATOM 3704 C CA . PRO A 1 26 ? -0.480 -9.230 1.065 1.00 0.00 26 PRO A CA 7
ATOM 3705 C C . PRO A 1 26 ? -0.243 -9.294 -0.444 1.00 0.00 26 PRO A C 7
ATOM 3706 O O . PRO A 1 26 ? -1.075 -9.754 -1.202 1.00 0.00 26 PRO A O 7
ATOM 3717 N N . ARG A 1 27 ? 0.901 -8.837 -0.872 1.00 0.00 27 ARG A N 7
ATOM 3718 C CA . ARG A 1 27 ? 1.240 -8.864 -2.323 1.00 0.00 27 ARG A CA 7
ATOM 3719 C C . ARG A 1 27 ? 0.230 -8.069 -3.155 1.00 0.00 27 ARG A C 7
ATOM 3720 O O . ARG A 1 27 ? -0.950 -8.350 -3.156 1.00 0.00 27 ARG A O 7
ATOM 3741 N N . ASN A 1 28 ? 0.703 -7.095 -3.885 1.00 0.00 28 ASN A N 7
ATOM 3742 C CA . ASN A 1 28 ? -0.199 -6.286 -4.759 1.00 0.00 28 ASN A CA 7
ATOM 3743 C C . ASN A 1 28 ? -1.102 -5.347 -3.945 1.00 0.00 28 ASN A C 7
ATOM 3744 O O . ASN A 1 28 ? -2.307 -5.394 -4.065 1.00 0.00 28 ASN A O 7
ATOM 3755 N N . ILE A 1 29 ? -0.535 -4.478 -3.151 1.00 0.00 29 ILE A N 7
ATOM 3756 C CA . ILE A 1 29 ? -1.383 -3.520 -2.375 1.00 0.00 29 ILE A CA 7
ATOM 3757 C C . ILE A 1 29 ? -0.595 -2.256 -2.045 1.00 0.00 29 ILE A C 7
ATOM 3758 O O . ILE A 1 29 ? 0.502 -2.047 -2.523 1.00 0.00 29 ILE A O 7
ATOM 3774 N N . CYS A 1 30 ? -1.159 -1.409 -1.236 1.00 0.00 30 CYS A N 7
ATOM 3775 C CA . CYS A 1 30 ? -0.468 -0.147 -0.871 1.00 0.00 30 CYS A CA 7
ATOM 3776 C C . CYS A 1 30 ? -0.368 -0.018 0.648 1.00 0.00 30 CYS A C 7
ATOM 3777 O O . CYS A 1 30 ? -1.363 0.028 1.343 1.00 0.00 30 CYS A O 7
ATOM 3784 N N . VAL A 1 31 ? 0.823 0.041 1.171 1.00 0.00 31 VAL A N 7
ATOM 3785 C CA . VAL A 1 31 ? 0.976 0.164 2.648 1.00 0.00 31 VAL A CA 7
ATOM 3786 C C . VAL A 1 31 ? 1.290 1.603 3.042 1.00 0.00 31 VAL A C 7
ATOM 3787 O O . VAL A 1 31 ? 2.109 2.266 2.435 1.00 0.00 31 VAL A O 7
ATOM 3800 N N . TRP A 1 32 ? 0.656 2.083 4.070 1.00 0.00 32 TRP A N 7
ATOM 3801 C CA . TRP A 1 32 ? 0.923 3.468 4.531 1.00 0.00 32 TRP A CA 7
ATOM 3802 C C . TRP A 1 32 ? 2.440 3.711 4.558 1.00 0.00 32 TRP A C 7
ATOM 3803 O O . TRP A 1 32 ? 3.220 2.790 4.693 1.00 0.00 32 TRP A O 7
ATOM 3824 N N . ASP A 1 33 ? 2.863 4.937 4.428 1.00 0.00 33 ASP A N 7
ATOM 3825 C CA . ASP A 1 33 ? 4.325 5.221 4.448 1.00 0.00 33 ASP A CA 7
ATOM 3826 C C . ASP A 1 33 ? 4.849 5.189 5.891 1.00 0.00 33 ASP A C 7
ATOM 3827 O O . ASP A 1 33 ? 5.057 4.134 6.457 1.00 0.00 33 ASP A O 7
ATOM 3837 N N . GLY A 1 34 ? 5.058 6.328 6.499 1.00 0.00 34 GLY A N 7
ATOM 3838 C CA . GLY A 1 34 ? 5.563 6.344 7.902 1.00 0.00 34 GLY A CA 7
ATOM 3839 C C . GLY A 1 34 ? 6.930 5.663 7.970 1.00 0.00 34 GLY A C 7
ATOM 3840 O O . GLY A 1 34 ? 7.955 6.292 7.807 1.00 0.00 34 GLY A O 7
ATOM 3844 N N . SER A 1 35 ? 6.953 4.382 8.215 1.00 0.00 35 SER A N 7
ATOM 3845 C CA . SER A 1 35 ? 8.256 3.663 8.297 1.00 0.00 35 SER A CA 7
ATOM 3846 C C . SER A 1 35 ? 8.723 3.246 6.901 1.00 0.00 35 SER A C 7
ATOM 3847 O O . SER A 1 35 ? 8.770 2.076 6.577 1.00 0.00 35 SER A O 7
ATOM 3855 N N . VAL A 1 36 ? 9.070 4.191 6.072 1.00 0.00 36 VAL A N 7
ATOM 3856 C CA . VAL A 1 36 ? 9.535 3.847 4.697 1.00 0.00 36 VAL A CA 7
ATOM 3857 C C . VAL A 1 36 ? 11.065 3.890 4.630 1.00 0.00 36 VAL A C 7
ATOM 3858 O O . VAL A 1 36 ? 11.648 4.696 5.334 1.00 0.00 36 VAL A O 7
ATOM 3872 N N . ASP A 1 1 ? -12.230 7.573 -4.026 1.00 0.00 1 ASP A N 8
ATOM 3873 C CA . ASP A 1 1 ? -12.177 6.237 -3.368 1.00 0.00 1 ASP A CA 8
ATOM 3874 C C . ASP A 1 1 ? -10.725 5.855 -3.069 1.00 0.00 1 ASP A C 8
ATOM 3875 O O . ASP A 1 1 ? -10.239 4.831 -3.505 1.00 0.00 1 ASP A O 8
ATOM 3887 N N . CYS A 1 2 ? -10.030 6.671 -2.325 1.00 0.00 2 CYS A N 8
ATOM 3888 C CA . CYS A 1 2 ? -8.610 6.355 -1.998 1.00 0.00 2 CYS A CA 8
ATOM 3889 C C . CYS A 1 2 ? -8.513 5.002 -1.298 1.00 0.00 2 CYS A C 8
ATOM 3890 O O . CYS A 1 2 ? -9.484 4.484 -0.782 1.00 0.00 2 CYS A O 8
ATOM 3897 N N . VAL A 1 3 ? -7.341 4.438 -1.265 1.00 0.00 3 VAL A N 8
ATOM 3898 C CA . VAL A 1 3 ? -7.164 3.127 -0.586 1.00 0.00 3 VAL A CA 8
ATOM 3899 C C . VAL A 1 3 ? -6.253 3.314 0.627 1.00 0.00 3 VAL A C 8
ATOM 3900 O O . VAL A 1 3 ? -5.293 4.065 0.584 1.00 0.00 3 VAL A O 8
ATOM 3913 N N . ARG A 1 4 ? -6.561 2.660 1.718 1.00 0.00 4 ARG A N 8
ATOM 3914 C CA . ARG A 1 4 ? -5.731 2.818 2.945 1.00 0.00 4 ARG A CA 8
ATOM 3915 C C . ARG A 1 4 ? -4.729 1.670 3.092 1.00 0.00 4 ARG A C 8
ATOM 3916 O O . ARG A 1 4 ? -4.488 0.911 2.174 1.00 0.00 4 ARG A O 8
ATOM 3937 N N . PHE A 1 5 ? -4.139 1.556 4.248 1.00 0.00 5 PHE A N 8
ATOM 3938 C CA . PHE A 1 5 ? -3.138 0.482 4.497 1.00 0.00 5 PHE A CA 8
ATOM 3939 C C . PHE A 1 5 ? -3.589 -0.854 3.896 1.00 0.00 5 PHE A C 8
ATOM 3940 O O . PHE A 1 5 ? -4.732 -1.249 4.015 1.00 0.00 5 PHE A O 8
ATOM 3957 N N . TRP A 1 6 ? -2.684 -1.558 3.268 1.00 0.00 6 TRP A N 8
ATOM 3958 C CA . TRP A 1 6 ? -3.032 -2.881 2.672 1.00 0.00 6 TRP A CA 8
ATOM 3959 C C . TRP A 1 6 ? -4.241 -2.761 1.751 1.00 0.00 6 TRP A C 8
ATOM 3960 O O . TRP A 1 6 ? -5.348 -3.123 2.091 1.00 0.00 6 TRP A O 8
ATOM 3981 N N . GLY A 1 7 ? -4.010 -2.265 0.573 1.00 0.00 7 GLY A N 8
ATOM 3982 C CA . GLY A 1 7 ? -5.103 -2.116 -0.422 1.00 0.00 7 GLY A CA 8
ATOM 3983 C C . GLY A 1 7 ? -4.567 -2.536 -1.791 1.00 0.00 7 GLY A C 8
ATOM 3984 O O . GLY A 1 7 ? -3.612 -1.979 -2.290 1.00 0.00 7 GLY A O 8
ATOM 3988 N N . LYS A 1 8 ? -5.169 -3.527 -2.389 1.00 0.00 8 LYS A N 8
ATOM 3989 C CA . LYS A 1 8 ? -4.698 -4.014 -3.721 1.00 0.00 8 LYS A CA 8
ATOM 3990 C C . LYS A 1 8 ? -4.225 -2.847 -4.589 1.00 0.00 8 LYS A C 8
ATOM 3991 O O . LYS A 1 8 ? -4.927 -1.877 -4.791 1.00 0.00 8 LYS A O 8
ATOM 4010 N N . CYS A 1 9 ? -3.020 -2.938 -5.088 1.00 0.00 9 CYS A N 8
ATOM 4011 C CA . CYS A 1 9 ? -2.464 -1.842 -5.927 1.00 0.00 9 CYS A CA 8
ATOM 4012 C C . CYS A 1 9 ? -1.418 -2.411 -6.894 1.00 0.00 9 CYS A C 8
ATOM 4013 O O . CYS A 1 9 ? -0.391 -2.914 -6.487 1.00 0.00 9 CYS A O 8
ATOM 4020 N N . SER A 1 10 ? -1.667 -2.342 -8.174 1.00 0.00 10 SER A N 8
ATOM 4021 C CA . SER A 1 10 ? -0.673 -2.878 -9.148 1.00 0.00 10 SER A CA 8
ATOM 4022 C C . SER A 1 10 ? -0.932 -2.311 -10.548 1.00 0.00 10 SER A C 8
ATOM 4023 O O . SER A 1 10 ? -0.825 -3.009 -11.538 1.00 0.00 10 SER A O 8
ATOM 4031 N N . GLN A 1 11 ? -1.271 -1.053 -10.642 1.00 0.00 11 GLN A N 8
ATOM 4032 C CA . GLN A 1 11 ? -1.534 -0.451 -11.979 1.00 0.00 11 GLN A CA 8
ATOM 4033 C C . GLN A 1 11 ? -1.175 1.036 -11.971 1.00 0.00 11 GLN A C 8
ATOM 4034 O O . GLN A 1 11 ? -0.230 1.461 -12.605 1.00 0.00 11 GLN A O 8
ATOM 4048 N N . THR A 1 12 ? -1.924 1.833 -11.259 1.00 0.00 12 THR A N 8
ATOM 4049 C CA . THR A 1 12 ? -1.626 3.292 -11.215 1.00 0.00 12 THR A CA 8
ATOM 4050 C C . THR A 1 12 ? -2.468 3.975 -10.135 1.00 0.00 12 THR A C 8
ATOM 4051 O O . THR A 1 12 ? -3.681 3.940 -10.165 1.00 0.00 12 THR A O 8
ATOM 4062 N N . SER A 1 13 ? -1.828 4.600 -9.185 1.00 0.00 13 SER A N 8
ATOM 4063 C CA . SER A 1 13 ? -2.587 5.293 -8.103 1.00 0.00 13 SER A CA 8
ATOM 4064 C C . SER A 1 13 ? -3.671 4.374 -7.533 1.00 0.00 13 SER A C 8
ATOM 4065 O O . SER A 1 13 ? -4.848 4.655 -7.628 1.00 0.00 13 SER A O 8
ATOM 4073 N N . ASP A 1 14 ? -3.283 3.282 -6.935 1.00 0.00 14 ASP A N 8
ATOM 4074 C CA . ASP A 1 14 ? -4.293 2.353 -6.351 1.00 0.00 14 ASP A CA 8
ATOM 4075 C C . ASP A 1 14 ? -4.476 2.656 -4.863 1.00 0.00 14 ASP A C 8
ATOM 4076 O O . ASP A 1 14 ? -4.893 1.816 -4.090 1.00 0.00 14 ASP A O 8
ATOM 4086 N N . CYS A 1 15 ? -4.163 3.856 -4.460 1.00 0.00 15 CYS A N 8
ATOM 4087 C CA . CYS A 1 15 ? -4.310 4.234 -3.026 1.00 0.00 15 CYS A CA 8
ATOM 4088 C C . CYS A 1 15 ? -4.048 5.731 -2.859 1.00 0.00 15 CYS A C 8
ATOM 4089 O O . CYS A 1 15 ? -3.826 6.440 -3.821 1.00 0.00 15 CYS A O 8
ATOM 4096 N N . CYS A 1 16 ? -4.074 6.227 -1.652 1.00 0.00 16 CYS A N 8
ATOM 4097 C CA . CYS A 1 16 ? -3.825 7.685 -1.459 1.00 0.00 16 CYS A CA 8
ATOM 4098 C C . CYS A 1 16 ? -2.325 7.997 -1.553 1.00 0.00 16 CYS A C 8
ATOM 4099 O O . CYS A 1 16 ? -1.498 7.141 -1.313 1.00 0.00 16 CYS A O 8
ATOM 4106 N N . PRO A 1 17 ? -2.027 9.225 -1.910 1.00 0.00 17 PRO A N 8
ATOM 4107 C CA . PRO A 1 17 ? -0.620 9.674 -2.053 1.00 0.00 17 PRO A CA 8
ATOM 4108 C C . PRO A 1 17 ? 0.140 9.540 -0.732 1.00 0.00 17 PRO A C 8
ATOM 4109 O O . PRO A 1 17 ? 1.343 9.695 -0.682 1.00 0.00 17 PRO A O 8
ATOM 4120 N N . HIS A 1 18 ? -0.552 9.276 0.337 1.00 0.00 18 HIS A N 8
ATOM 4121 C CA . HIS A 1 18 ? 0.139 9.159 1.646 1.00 0.00 18 HIS A CA 8
ATOM 4122 C C . HIS A 1 18 ? 0.588 7.716 1.880 1.00 0.00 18 HIS A C 8
ATOM 4123 O O . HIS A 1 18 ? 0.864 7.312 2.990 1.00 0.00 18 HIS A O 8
ATOM 4138 N N . LEU A 1 19 ? 0.659 6.938 0.836 1.00 0.00 19 LEU A N 8
ATOM 4139 C CA . LEU A 1 19 ? 1.091 5.519 0.989 1.00 0.00 19 LEU A CA 8
ATOM 4140 C C . LEU A 1 19 ? 1.962 5.094 -0.196 1.00 0.00 19 LEU A C 8
ATOM 4141 O O . LEU A 1 19 ? 2.290 5.888 -1.055 1.00 0.00 19 LEU A O 8
ATOM 4157 N N . ALA A 1 20 ? 2.333 3.845 -0.248 1.00 0.00 20 ALA A N 8
ATOM 4158 C CA . ALA A 1 20 ? 3.177 3.355 -1.375 1.00 0.00 20 ALA A CA 8
ATOM 4159 C C . ALA A 1 20 ? 2.739 1.943 -1.767 1.00 0.00 20 ALA A C 8
ATOM 4160 O O . ALA A 1 20 ? 2.153 1.230 -0.980 1.00 0.00 20 ALA A O 8
ATOM 4167 N N . CYS A 1 21 ? 3.011 1.531 -2.976 1.00 0.00 21 CYS A N 8
ATOM 4168 C CA . CYS A 1 21 ? 2.594 0.165 -3.402 1.00 0.00 21 CYS A CA 8
ATOM 4169 C C . CYS A 1 21 ? 3.691 -0.856 -3.077 1.00 0.00 21 CYS A C 8
ATOM 4170 O O . CYS A 1 21 ? 4.306 -1.422 -3.959 1.00 0.00 21 CYS A O 8
ATOM 4177 N N . LYS A 1 22 ? 3.936 -1.097 -1.817 1.00 0.00 22 LYS A N 8
ATOM 4178 C CA . LYS A 1 22 ? 4.992 -2.082 -1.431 1.00 0.00 22 LYS A CA 8
ATOM 4179 C C . LYS A 1 22 ? 4.441 -3.063 -0.393 1.00 0.00 22 LYS A C 8
ATOM 4180 O O . LYS A 1 22 ? 4.281 -2.728 0.765 1.00 0.00 22 LYS A O 8
ATOM 4199 N N . SER A 1 23 ? 4.140 -4.270 -0.793 1.00 0.00 23 SER A N 8
ATOM 4200 C CA . SER A 1 23 ? 3.592 -5.258 0.175 1.00 0.00 23 SER A CA 8
ATOM 4201 C C . SER A 1 23 ? 4.560 -6.429 0.371 1.00 0.00 23 SER A C 8
ATOM 4202 O O . SER A 1 23 ? 5.509 -6.602 -0.370 1.00 0.00 23 SER A O 8
ATOM 4210 N N . LYS A 1 24 ? 4.311 -7.241 1.361 1.00 0.00 24 LYS A N 8
ATOM 4211 C CA . LYS A 1 24 ? 5.187 -8.419 1.621 1.00 0.00 24 LYS A CA 8
ATOM 4212 C C . LYS A 1 24 ? 4.318 -9.588 2.089 1.00 0.00 24 LYS A C 8
ATOM 4213 O O . LYS A 1 24 ? 4.668 -10.324 2.990 1.00 0.00 24 LYS A O 8
ATOM 4232 N N . TRP A 1 25 ? 3.174 -9.747 1.479 1.00 0.00 25 TRP A N 8
ATOM 4233 C CA . TRP A 1 25 ? 2.243 -10.842 1.864 1.00 0.00 25 TRP A CA 8
ATOM 4234 C C . TRP A 1 25 ? 0.860 -10.601 1.228 1.00 0.00 25 TRP A C 8
ATOM 4235 O O . TRP A 1 25 ? 0.346 -11.470 0.552 1.00 0.00 25 TRP A O 8
ATOM 4256 N N . PRO A 1 26 ? 0.299 -9.422 1.434 1.00 0.00 26 PRO A N 8
ATOM 4257 C CA . PRO A 1 26 ? -1.020 -9.106 0.832 1.00 0.00 26 PRO A CA 8
ATOM 4258 C C . PRO A 1 26 ? -0.958 -9.286 -0.688 1.00 0.00 26 PRO A C 8
ATOM 4259 O O . PRO A 1 26 ? -1.968 -9.365 -1.358 1.00 0.00 26 PRO A O 8
ATOM 4270 N N . ARG A 1 27 ? 0.231 -9.357 -1.224 1.00 0.00 27 ARG A N 8
ATOM 4271 C CA . ARG A 1 27 ? 0.401 -9.548 -2.693 1.00 0.00 27 ARG A CA 8
ATOM 4272 C C . ARG A 1 27 ? -0.179 -8.375 -3.490 1.00 0.00 27 ARG A C 8
ATOM 4273 O O . ARG A 1 27 ? -1.346 -8.353 -3.830 1.00 0.00 27 ARG A O 8
ATOM 4294 N N . ASN A 1 28 ? 0.647 -7.418 -3.817 1.00 0.00 28 ASN A N 8
ATOM 4295 C CA . ASN A 1 28 ? 0.189 -6.252 -4.629 1.00 0.00 28 ASN A CA 8
ATOM 4296 C C . ASN A 1 28 ? -0.818 -5.375 -3.879 1.00 0.00 28 ASN A C 8
ATOM 4297 O O . ASN A 1 28 ? -2.013 -5.541 -4.006 1.00 0.00 28 ASN A O 8
ATOM 4308 N N . ILE A 1 29 ? -0.339 -4.410 -3.135 1.00 0.00 29 ILE A N 8
ATOM 4309 C CA . ILE A 1 29 ? -1.259 -3.477 -2.416 1.00 0.00 29 ILE A CA 8
ATOM 4310 C C . ILE A 1 29 ? -0.517 -2.187 -2.079 1.00 0.00 29 ILE A C 8
ATOM 4311 O O . ILE A 1 29 ? 0.599 -1.968 -2.505 1.00 0.00 29 ILE A O 8
ATOM 4327 N N . CYS A 1 30 ? -1.136 -1.331 -1.324 1.00 0.00 30 CYS A N 8
ATOM 4328 C CA . CYS A 1 30 ? -0.489 -0.047 -0.955 1.00 0.00 30 CYS A CA 8
ATOM 4329 C C . CYS A 1 30 ? -0.435 0.099 0.568 1.00 0.00 30 CYS A C 8
ATOM 4330 O O . CYS A 1 30 ? -1.450 0.223 1.224 1.00 0.00 30 CYS A O 8
ATOM 4337 N N . VAL A 1 31 ? 0.739 0.090 1.138 1.00 0.00 31 VAL A N 8
ATOM 4338 C CA . VAL A 1 31 ? 0.841 0.233 2.618 1.00 0.00 31 VAL A CA 8
ATOM 4339 C C . VAL A 1 31 ? 1.145 1.681 2.995 1.00 0.00 31 VAL A C 8
ATOM 4340 O O . VAL A 1 31 ? 1.934 2.349 2.359 1.00 0.00 31 VAL A O 8
ATOM 4353 N N . TRP A 1 32 ? 0.532 2.162 4.036 1.00 0.00 32 TRP A N 8
ATOM 4354 C CA . TRP A 1 32 ? 0.788 3.562 4.473 1.00 0.00 32 TRP A CA 8
ATOM 4355 C C . TRP A 1 32 ? 2.300 3.835 4.456 1.00 0.00 32 TRP A C 8
ATOM 4356 O O . TRP A 1 32 ? 3.103 2.925 4.507 1.00 0.00 32 TRP A O 8
ATOM 4377 N N . ASP A 1 33 ? 2.689 5.077 4.390 1.00 0.00 33 ASP A N 8
ATOM 4378 C CA . ASP A 1 33 ? 4.145 5.395 4.378 1.00 0.00 33 ASP A CA 8
ATOM 4379 C C . ASP A 1 33 ? 4.700 5.351 5.811 1.00 0.00 33 ASP A C 8
ATOM 4380 O O . ASP A 1 33 ? 4.761 4.302 6.422 1.00 0.00 33 ASP A O 8
ATOM 4390 N N . GLY A 1 34 ? 5.097 6.472 6.360 1.00 0.00 34 GLY A N 8
ATOM 4391 C CA . GLY A 1 34 ? 5.633 6.467 7.750 1.00 0.00 34 GLY A CA 8
ATOM 4392 C C . GLY A 1 34 ? 7.156 6.361 7.715 1.00 0.00 34 GLY A C 8
ATOM 4393 O O . GLY A 1 34 ? 7.763 5.742 8.567 1.00 0.00 34 GLY A O 8
ATOM 4397 N N . SER A 1 35 ? 7.780 6.962 6.743 1.00 0.00 35 SER A N 8
ATOM 4398 C CA . SER A 1 35 ? 9.267 6.893 6.667 1.00 0.00 35 SER A CA 8
ATOM 4399 C C . SER A 1 35 ? 9.889 7.998 7.522 1.00 0.00 35 SER A C 8
ATOM 4400 O O . SER A 1 35 ? 10.403 8.975 7.016 1.00 0.00 35 SER A O 8
ATOM 4408 N N . VAL A 1 36 ? 9.849 7.849 8.818 1.00 0.00 36 VAL A N 8
ATOM 4409 C CA . VAL A 1 36 ? 10.437 8.891 9.710 1.00 0.00 36 VAL A CA 8
ATOM 4410 C C . VAL A 1 36 ? 11.553 8.284 10.567 1.00 0.00 36 VAL A C 8
ATOM 4411 O O . VAL A 1 36 ? 12.707 8.519 10.254 1.00 0.00 36 VAL A O 8
ATOM 4425 N N . ASP A 1 1 ? -11.112 7.160 -6.312 1.00 0.00 1 ASP A N 9
ATOM 4426 C CA . ASP A 1 1 ? -11.168 6.792 -4.867 1.00 0.00 1 ASP A CA 9
ATOM 4427 C C . ASP A 1 1 ? -9.809 6.263 -4.402 1.00 0.00 1 ASP A C 9
ATOM 4428 O O . ASP A 1 1 ? -9.216 5.408 -5.029 1.00 0.00 1 ASP A O 9
ATOM 4440 N N . CYS A 1 2 ? -9.313 6.766 -3.307 1.00 0.00 2 CYS A N 9
ATOM 4441 C CA . CYS A 1 2 ? -7.993 6.297 -2.797 1.00 0.00 2 CYS A CA 9
ATOM 4442 C C . CYS A 1 2 ? -8.189 5.103 -1.854 1.00 0.00 2 CYS A C 9
ATOM 4443 O O . CYS A 1 2 ? -9.297 4.755 -1.496 1.00 0.00 2 CYS A O 9
ATOM 4450 N N . VAL A 1 3 ? -7.119 4.475 -1.449 1.00 0.00 3 VAL A N 9
ATOM 4451 C CA . VAL A 1 3 ? -7.241 3.306 -0.534 1.00 0.00 3 VAL A CA 9
ATOM 4452 C C . VAL A 1 3 ? -6.433 3.554 0.744 1.00 0.00 3 VAL A C 9
ATOM 4453 O O . VAL A 1 3 ? -5.703 4.520 0.848 1.00 0.00 3 VAL A O 9
ATOM 4466 N N . ARG A 1 4 ? -6.561 2.691 1.716 1.00 0.00 4 ARG A N 9
ATOM 4467 C CA . ARG A 1 4 ? -5.805 2.887 2.987 1.00 0.00 4 ARG A CA 9
ATOM 4468 C C . ARG A 1 4 ? -4.739 1.797 3.161 1.00 0.00 4 ARG A C 9
ATOM 4469 O O . ARG A 1 4 ? -4.448 1.044 2.253 1.00 0.00 4 ARG A O 9
ATOM 4490 N N . PHE A 1 5 ? -4.156 1.721 4.327 1.00 0.00 5 PHE A N 9
ATOM 4491 C CA . PHE A 1 5 ? -3.098 0.701 4.583 1.00 0.00 5 PHE A CA 9
ATOM 4492 C C . PHE A 1 5 ? -3.512 -0.676 4.052 1.00 0.00 5 PHE A C 9
ATOM 4493 O O . PHE A 1 5 ? -4.594 -1.161 4.323 1.00 0.00 5 PHE A O 9
ATOM 4510 N N . TRP A 1 6 ? -2.646 -1.315 3.310 1.00 0.00 6 TRP A N 9
ATOM 4511 C CA . TRP A 1 6 ? -2.965 -2.668 2.767 1.00 0.00 6 TRP A CA 9
ATOM 4512 C C . TRP A 1 6 ? -4.212 -2.619 1.894 1.00 0.00 6 TRP A C 9
ATOM 4513 O O . TRP A 1 6 ? -5.316 -2.871 2.332 1.00 0.00 6 TRP A O 9
ATOM 4534 N N . GLY A 1 7 ? -4.024 -2.306 0.648 1.00 0.00 7 GLY A N 9
ATOM 4535 C CA . GLY A 1 7 ? -5.160 -2.243 -0.301 1.00 0.00 7 GLY A CA 9
ATOM 4536 C C . GLY A 1 7 ? -4.639 -2.581 -1.696 1.00 0.00 7 GLY A C 9
ATOM 4537 O O . GLY A 1 7 ? -3.736 -1.940 -2.196 1.00 0.00 7 GLY A O 9
ATOM 4541 N N . LYS A 1 8 ? -5.186 -3.593 -2.313 1.00 0.00 8 LYS A N 9
ATOM 4542 C CA . LYS A 1 8 ? -4.716 -3.993 -3.672 1.00 0.00 8 LYS A CA 9
ATOM 4543 C C . LYS A 1 8 ? -4.374 -2.750 -4.492 1.00 0.00 8 LYS A C 9
ATOM 4544 O O . LYS A 1 8 ? -5.186 -1.866 -4.672 1.00 0.00 8 LYS A O 9
ATOM 4563 N N . CYS A 1 9 ? -3.160 -2.667 -4.962 1.00 0.00 9 CYS A N 9
ATOM 4564 C CA . CYS A 1 9 ? -2.742 -1.470 -5.739 1.00 0.00 9 CYS A CA 9
ATOM 4565 C C . CYS A 1 9 ? -1.745 -1.872 -6.833 1.00 0.00 9 CYS A C 9
ATOM 4566 O O . CYS A 1 9 ? -1.050 -2.863 -6.722 1.00 0.00 9 CYS A O 9
ATOM 4573 N N . SER A 1 10 ? -1.670 -1.103 -7.884 1.00 0.00 10 SER A N 9
ATOM 4574 C CA . SER A 1 10 ? -0.718 -1.429 -8.983 1.00 0.00 10 SER A CA 9
ATOM 4575 C C . SER A 1 10 ? -0.401 -0.168 -9.792 1.00 0.00 10 SER A C 9
ATOM 4576 O O . SER A 1 10 ? -0.953 0.057 -10.850 1.00 0.00 10 SER A O 9
ATOM 4584 N N . GLN A 1 11 ? 0.481 0.657 -9.300 1.00 0.00 11 GLN A N 9
ATOM 4585 C CA . GLN A 1 11 ? 0.826 1.904 -10.038 1.00 0.00 11 GLN A CA 9
ATOM 4586 C C . GLN A 1 11 ? -0.428 2.754 -10.251 1.00 0.00 11 GLN A C 9
ATOM 4587 O O . GLN A 1 11 ? -1.433 2.570 -9.592 1.00 0.00 11 GLN A O 9
ATOM 4601 N N . THR A 1 12 ? -0.378 3.684 -11.166 1.00 0.00 12 THR A N 9
ATOM 4602 C CA . THR A 1 12 ? -1.571 4.543 -11.417 1.00 0.00 12 THR A CA 9
ATOM 4603 C C . THR A 1 12 ? -2.077 5.143 -10.103 1.00 0.00 12 THR A C 9
ATOM 4604 O O . THR A 1 12 ? -3.211 5.570 -9.998 1.00 0.00 12 THR A O 9
ATOM 4615 N N . SER A 1 13 ? -1.246 5.179 -9.096 1.00 0.00 13 SER A N 9
ATOM 4616 C CA . SER A 1 13 ? -1.681 5.753 -7.791 1.00 0.00 13 SER A CA 9
ATOM 4617 C C . SER A 1 13 ? -3.080 5.245 -7.428 1.00 0.00 13 SER A C 9
ATOM 4618 O O . SER A 1 13 ? -4.037 5.993 -7.411 1.00 0.00 13 SER A O 9
ATOM 4626 N N . ASP A 1 14 ? -3.205 3.979 -7.139 1.00 0.00 14 ASP A N 9
ATOM 4627 C CA . ASP A 1 14 ? -4.541 3.425 -6.779 1.00 0.00 14 ASP A CA 9
ATOM 4628 C C . ASP A 1 14 ? -4.892 3.790 -5.332 1.00 0.00 14 ASP A C 9
ATOM 4629 O O . ASP A 1 14 ? -5.945 4.328 -5.057 1.00 0.00 14 ASP A O 9
ATOM 4639 N N . CYS A 1 15 ? -4.012 3.507 -4.411 1.00 0.00 15 CYS A N 9
ATOM 4640 C CA . CYS A 1 15 ? -4.291 3.840 -2.985 1.00 0.00 15 CYS A CA 9
ATOM 4641 C C . CYS A 1 15 ? -4.163 5.349 -2.763 1.00 0.00 15 CYS A C 9
ATOM 4642 O O . CYS A 1 15 ? -4.109 6.123 -3.698 1.00 0.00 15 CYS A O 9
ATOM 4649 N N . CYS A 1 16 ? -4.109 5.770 -1.529 1.00 0.00 16 CYS A N 9
ATOM 4650 C CA . CYS A 1 16 ? -3.982 7.228 -1.241 1.00 0.00 16 CYS A CA 9
ATOM 4651 C C . CYS A 1 16 ? -2.529 7.685 -1.416 1.00 0.00 16 CYS A C 9
ATOM 4652 O O . CYS A 1 16 ? -1.611 6.902 -1.271 1.00 0.00 16 CYS A O 9
ATOM 4659 N N . PRO A 1 17 ? -2.366 8.953 -1.716 1.00 0.00 17 PRO A N 9
ATOM 4660 C CA . PRO A 1 17 ? -1.012 9.529 -1.906 1.00 0.00 17 PRO A CA 9
ATOM 4661 C C . PRO A 1 17 ? -0.203 9.435 -0.615 1.00 0.00 17 PRO A C 9
ATOM 4662 O O . PRO A 1 17 ? 0.983 9.697 -0.592 1.00 0.00 17 PRO A O 9
ATOM 4673 N N . HIS A 1 18 ? -0.836 9.084 0.467 1.00 0.00 18 HIS A N 9
ATOM 4674 C CA . HIS A 1 18 ? -0.108 8.998 1.758 1.00 0.00 18 HIS A CA 9
ATOM 4675 C C . HIS A 1 18 ? 0.432 7.582 1.975 1.00 0.00 18 HIS A C 9
ATOM 4676 O O . HIS A 1 18 ? 0.793 7.204 3.071 1.00 0.00 18 HIS A O 9
ATOM 4691 N N . LEU A 1 19 ? 0.490 6.794 0.933 1.00 0.00 19 LEU A N 9
ATOM 4692 C CA . LEU A 1 19 ? 1.008 5.404 1.079 1.00 0.00 19 LEU A CA 9
ATOM 4693 C C . LEU A 1 19 ? 1.875 5.029 -0.127 1.00 0.00 19 LEU A C 9
ATOM 4694 O O . LEU A 1 19 ? 2.133 5.837 -0.997 1.00 0.00 19 LEU A O 9
ATOM 4710 N N . ALA A 1 20 ? 2.318 3.805 -0.183 1.00 0.00 20 ALA A N 9
ATOM 4711 C CA . ALA A 1 20 ? 3.161 3.359 -1.329 1.00 0.00 20 ALA A CA 9
ATOM 4712 C C . ALA A 1 20 ? 2.702 1.976 -1.788 1.00 0.00 20 ALA A C 9
ATOM 4713 O O . ALA A 1 20 ? 2.235 1.179 -1.002 1.00 0.00 20 ALA A O 9
ATOM 4720 N N . CYS A 1 21 ? 2.820 1.682 -3.052 1.00 0.00 21 CYS A N 9
ATOM 4721 C CA . CYS A 1 21 ? 2.373 0.351 -3.545 1.00 0.00 21 CYS A CA 9
ATOM 4722 C C . CYS A 1 21 ? 3.470 -0.698 -3.323 1.00 0.00 21 CYS A C 9
ATOM 4723 O O . CYS A 1 21 ? 4.106 -1.153 -4.253 1.00 0.00 21 CYS A O 9
ATOM 4730 N N . LYS A 1 22 ? 3.689 -1.085 -2.095 1.00 0.00 22 LYS A N 9
ATOM 4731 C CA . LYS A 1 22 ? 4.740 -2.106 -1.808 1.00 0.00 22 LYS A CA 9
ATOM 4732 C C . LYS A 1 22 ? 4.245 -3.075 -0.733 1.00 0.00 22 LYS A C 9
ATOM 4733 O O . LYS A 1 22 ? 3.866 -2.672 0.349 1.00 0.00 22 LYS A O 9
ATOM 4752 N N . SER A 1 23 ? 4.239 -4.349 -1.013 1.00 0.00 23 SER A N 9
ATOM 4753 C CA . SER A 1 23 ? 3.760 -5.322 0.005 1.00 0.00 23 SER A CA 9
ATOM 4754 C C . SER A 1 23 ? 4.632 -6.578 0.024 1.00 0.00 23 SER A C 9
ATOM 4755 O O . SER A 1 23 ? 5.329 -6.887 -0.924 1.00 0.00 23 SER A O 9
ATOM 4763 N N . LYS A 1 24 ? 4.583 -7.310 1.102 1.00 0.00 24 LYS A N 9
ATOM 4764 C CA . LYS A 1 24 ? 5.385 -8.560 1.212 1.00 0.00 24 LYS A CA 9
ATOM 4765 C C . LYS A 1 24 ? 4.493 -9.683 1.736 1.00 0.00 24 LYS A C 9
ATOM 4766 O O . LYS A 1 24 ? 4.870 -10.446 2.603 1.00 0.00 24 LYS A O 9
ATOM 4785 N N . TRP A 1 25 ? 3.296 -9.773 1.222 1.00 0.00 25 TRP A N 9
ATOM 4786 C CA . TRP A 1 25 ? 2.347 -10.825 1.681 1.00 0.00 25 TRP A CA 9
ATOM 4787 C C . TRP A 1 25 ? 0.940 -10.549 1.115 1.00 0.00 25 TRP A C 9
ATOM 4788 O O . TRP A 1 25 ? 0.372 -11.403 0.467 1.00 0.00 25 TRP A O 9
ATOM 4809 N N . PRO A 1 26 ? 0.421 -9.358 1.351 1.00 0.00 26 PRO A N 9
ATOM 4810 C CA . PRO A 1 26 ? -0.920 -9.001 0.820 1.00 0.00 26 PRO A CA 9
ATOM 4811 C C . PRO A 1 26 ? -0.957 -9.194 -0.700 1.00 0.00 26 PRO A C 9
ATOM 4812 O O . PRO A 1 26 ? -2.010 -9.247 -1.303 1.00 0.00 26 PRO A O 9
ATOM 4823 N N . ARG A 1 27 ? 0.190 -9.306 -1.312 1.00 0.00 27 ARG A N 9
ATOM 4824 C CA . ARG A 1 27 ? 0.251 -9.511 -2.789 1.00 0.00 27 ARG A CA 9
ATOM 4825 C C . ARG A 1 27 ? -0.282 -8.298 -3.557 1.00 0.00 27 ARG A C 9
ATOM 4826 O O . ARG A 1 27 ? -1.459 -8.188 -3.835 1.00 0.00 27 ARG A O 9
ATOM 4847 N N . ASN A 1 28 ? 0.597 -7.407 -3.930 1.00 0.00 28 ASN A N 9
ATOM 4848 C CA . ASN A 1 28 ? 0.190 -6.207 -4.718 1.00 0.00 28 ASN A CA 9
ATOM 4849 C C . ASN A 1 28 ? -0.808 -5.314 -3.968 1.00 0.00 28 ASN A C 9
ATOM 4850 O O . ASN A 1 28 ? -2.001 -5.398 -4.169 1.00 0.00 28 ASN A O 9
ATOM 4861 N N . ILE A 1 29 ? -0.321 -4.426 -3.139 1.00 0.00 29 ILE A N 9
ATOM 4862 C CA . ILE A 1 29 ? -1.231 -3.487 -2.413 1.00 0.00 29 ILE A CA 9
ATOM 4863 C C . ILE A 1 29 ? -0.475 -2.207 -2.083 1.00 0.00 29 ILE A C 9
ATOM 4864 O O . ILE A 1 29 ? 0.627 -1.984 -2.544 1.00 0.00 29 ILE A O 9
ATOM 4880 N N . CYS A 1 30 ? -1.060 -1.359 -1.291 1.00 0.00 30 CYS A N 9
ATOM 4881 C CA . CYS A 1 30 ? -0.376 -0.090 -0.937 1.00 0.00 30 CYS A CA 9
ATOM 4882 C C . CYS A 1 30 ? -0.251 0.044 0.580 1.00 0.00 30 CYS A C 9
ATOM 4883 O O . CYS A 1 30 ? -1.230 0.214 1.282 1.00 0.00 30 CYS A O 9
ATOM 4890 N N . VAL A 1 31 ? 0.944 -0.028 1.093 1.00 0.00 31 VAL A N 9
ATOM 4891 C CA . VAL A 1 31 ? 1.127 0.100 2.568 1.00 0.00 31 VAL A CA 9
ATOM 4892 C C . VAL A 1 31 ? 1.496 1.535 2.936 1.00 0.00 31 VAL A C 9
ATOM 4893 O O . VAL A 1 31 ? 2.334 2.150 2.311 1.00 0.00 31 VAL A O 9
ATOM 4906 N N . TRP A 1 32 ? 0.882 2.067 3.952 1.00 0.00 32 TRP A N 9
ATOM 4907 C CA . TRP A 1 32 ? 1.204 3.455 4.375 1.00 0.00 32 TRP A CA 9
ATOM 4908 C C . TRP A 1 32 ? 2.723 3.665 4.333 1.00 0.00 32 TRP A C 9
ATOM 4909 O O . TRP A 1 32 ? 3.492 2.770 4.621 1.00 0.00 32 TRP A O 9
ATOM 4930 N N . ASP A 1 33 ? 3.161 4.841 3.973 1.00 0.00 33 ASP A N 9
ATOM 4931 C CA . ASP A 1 33 ? 4.628 5.098 3.912 1.00 0.00 33 ASP A CA 9
ATOM 4932 C C . ASP A 1 33 ? 4.983 6.335 4.738 1.00 0.00 33 ASP A C 9
ATOM 4933 O O . ASP A 1 33 ? 4.309 6.670 5.692 1.00 0.00 33 ASP A O 9
ATOM 4943 N N . GLY A 1 34 ? 6.040 7.015 4.382 1.00 0.00 34 GLY A N 9
ATOM 4944 C CA . GLY A 1 34 ? 6.437 8.229 5.148 1.00 0.00 34 GLY A CA 9
ATOM 4945 C C . GLY A 1 34 ? 6.975 7.815 6.517 1.00 0.00 34 GLY A C 9
ATOM 4946 O O . GLY A 1 34 ? 6.713 8.450 7.518 1.00 0.00 34 GLY A O 9
ATOM 4950 N N . SER A 1 35 ? 7.727 6.750 6.568 1.00 0.00 35 SER A N 9
ATOM 4951 C CA . SER A 1 35 ? 8.282 6.295 7.874 1.00 0.00 35 SER A CA 9
ATOM 4952 C C . SER A 1 35 ? 9.645 6.946 8.125 1.00 0.00 35 SER A C 9
ATOM 4953 O O . SER A 1 35 ? 10.644 6.275 8.291 1.00 0.00 35 SER A O 9
ATOM 4961 N N . VAL A 1 36 ? 9.695 8.251 8.156 1.00 0.00 36 VAL A N 9
ATOM 4962 C CA . VAL A 1 36 ? 10.995 8.942 8.395 1.00 0.00 36 VAL A CA 9
ATOM 4963 C C . VAL A 1 36 ? 11.076 9.426 9.847 1.00 0.00 36 VAL A C 9
ATOM 4964 O O . VAL A 1 36 ? 10.039 9.750 10.401 1.00 0.00 36 VAL A O 9
ATOM 4978 N N . ASP A 1 1 ? -11.833 6.387 -5.931 1.00 0.00 1 ASP A N 10
ATOM 4979 C CA . ASP A 1 1 ? -11.755 6.176 -4.455 1.00 0.00 1 AS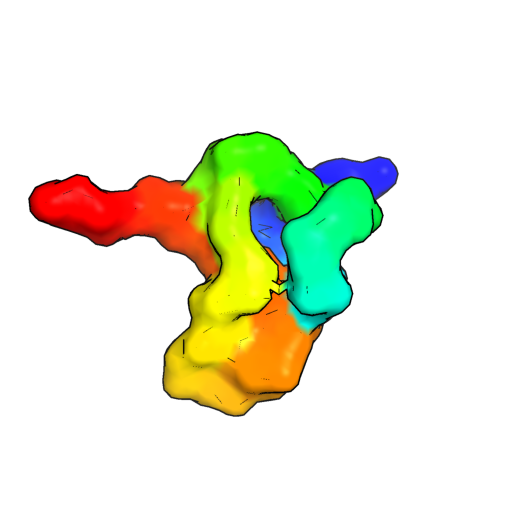P A CA 10
ATOM 4980 C C . ASP A 1 1 ? -10.309 5.887 -4.039 1.00 0.00 1 ASP A C 10
ATOM 4981 O O . ASP A 1 1 ? -9.575 5.217 -4.736 1.00 0.00 1 ASP A O 10
ATOM 4993 N N . CYS A 1 2 ? -9.895 6.391 -2.906 1.00 0.00 2 CYS A N 10
ATOM 4994 C CA . CYS A 1 2 ? -8.496 6.143 -2.451 1.00 0.00 2 CYS A CA 10
ATOM 4995 C C . CYS A 1 2 ? -8.410 4.820 -1.692 1.00 0.00 2 CYS A C 10
ATOM 4996 O O . CYS A 1 2 ? -9.406 4.191 -1.401 1.00 0.00 2 CYS A O 10
ATOM 5003 N N . VAL A 1 3 ? -7.223 4.399 -1.360 1.00 0.00 3 VAL A N 10
ATOM 5004 C CA . VAL A 1 3 ? -7.064 3.123 -0.609 1.00 0.00 3 VAL A CA 10
ATOM 5005 C C . VAL A 1 3 ? -6.145 3.350 0.591 1.00 0.00 3 VAL A C 10
ATOM 5006 O O . VAL A 1 3 ? -5.319 4.244 0.589 1.00 0.00 3 VAL A O 10
ATOM 5019 N N . ARG A 1 4 ? -6.281 2.557 1.622 1.00 0.00 4 ARG A N 10
ATOM 5020 C CA . ARG A 1 4 ? -5.413 2.748 2.821 1.00 0.00 4 ARG A CA 10
ATOM 5021 C C . ARG A 1 4 ? -4.450 1.569 2.992 1.00 0.00 4 ARG A C 10
ATOM 5022 O O . ARG A 1 4 ? -4.248 0.772 2.097 1.00 0.00 4 ARG A O 10
ATOM 5043 N N . PHE A 1 5 ? -3.852 1.468 4.145 1.00 0.00 5 PHE A N 10
ATOM 5044 C CA . PHE A 1 5 ? -2.887 0.365 4.414 1.00 0.00 5 PHE A CA 10
ATOM 5045 C C . PHE A 1 5 ? -3.407 -0.979 3.888 1.00 0.00 5 PHE A C 10
ATOM 5046 O O . PHE A 1 5 ? -4.558 -1.326 4.063 1.00 0.00 5 PHE A O 10
ATOM 5063 N N . TRP A 1 6 ? -2.549 -1.744 3.264 1.00 0.00 6 TRP A N 10
ATOM 5064 C CA . TRP A 1 6 ? -2.964 -3.083 2.737 1.00 0.00 6 TRP A CA 10
ATOM 5065 C C . TRP A 1 6 ? -4.190 -2.955 1.834 1.00 0.00 6 TRP A C 10
ATOM 5066 O O . TRP A 1 6 ? -5.263 -3.437 2.145 1.00 0.00 6 TRP A O 10
ATOM 5087 N N . GLY A 1 7 ? -4.027 -2.323 0.708 1.00 0.00 7 GLY A N 10
ATOM 5088 C CA . GLY A 1 7 ? -5.156 -2.167 -0.243 1.00 0.00 7 GLY A CA 10
ATOM 5089 C C . GLY A 1 7 ? -4.660 -2.495 -1.653 1.00 0.00 7 GLY A C 10
ATOM 5090 O O . GLY A 1 7 ? -3.712 -1.913 -2.138 1.00 0.00 7 GLY A O 10
ATOM 5094 N N . LYS A 1 8 ? -5.288 -3.434 -2.306 1.00 0.00 8 LYS A N 10
ATOM 5095 C CA . LYS A 1 8 ? -4.851 -3.823 -3.683 1.00 0.00 8 LYS A CA 10
ATOM 5096 C C . LYS A 1 8 ? -4.408 -2.591 -4.476 1.00 0.00 8 LYS A C 10
ATOM 5097 O O . LYS A 1 8 ? -5.158 -1.655 -4.669 1.00 0.00 8 LYS A O 10
ATOM 5116 N N . CYS A 1 9 ? -3.181 -2.583 -4.924 1.00 0.00 9 CYS A N 10
ATOM 5117 C CA . CYS A 1 9 ? -2.668 -1.412 -5.694 1.00 0.00 9 CYS A CA 10
ATOM 5118 C C . CYS A 1 9 ? -1.656 -1.879 -6.747 1.00 0.00 9 CYS A C 10
ATOM 5119 O O . CYS A 1 9 ? -0.741 -2.623 -6.453 1.00 0.00 9 CYS A O 10
ATOM 5126 N N . SER A 1 10 ? -1.809 -1.445 -7.968 1.00 0.00 10 SER A N 10
ATOM 5127 C CA . SER A 1 10 ? -0.853 -1.864 -9.033 1.00 0.00 10 SER A CA 10
ATOM 5128 C C . SER A 1 10 ? -0.920 -0.901 -10.221 1.00 0.00 10 SER A C 10
ATOM 5129 O O . SER A 1 10 ? 0.087 -0.410 -10.694 1.00 0.00 10 SER A O 10
ATOM 5137 N N . GLN A 1 11 ? -2.098 -0.631 -10.713 1.00 0.00 11 GLN A N 10
ATOM 5138 C CA . GLN A 1 11 ? -2.227 0.295 -11.875 1.00 0.00 11 GLN A CA 10
ATOM 5139 C C . GLN A 1 11 ? -1.651 1.670 -11.526 1.00 0.00 11 GLN A C 10
ATOM 5140 O O . GLN A 1 11 ? -1.015 1.849 -10.506 1.00 0.00 11 GLN A O 10
ATOM 5154 N N . THR A 1 12 ? -1.864 2.641 -12.374 1.00 0.00 12 THR A N 10
ATOM 5155 C CA . THR A 1 12 ? -1.326 4.005 -12.101 1.00 0.00 12 THR A CA 10
ATOM 5156 C C . THR A 1 12 ? -2.192 4.730 -11.069 1.00 0.00 12 THR A C 10
ATOM 5157 O O . THR A 1 12 ? -3.395 4.828 -11.212 1.00 0.00 12 THR A O 10
ATOM 5168 N N . SER A 1 13 ? -1.589 5.249 -10.036 1.00 0.00 13 SER A N 10
ATOM 5169 C CA . SER A 1 13 ? -2.376 5.978 -9.002 1.00 0.00 13 SER A CA 10
ATOM 5170 C C . SER A 1 13 ? -3.499 5.091 -8.457 1.00 0.00 13 SER A C 10
ATOM 5171 O O . SER A 1 13 ? -4.596 5.072 -8.978 1.00 0.00 13 SER A O 10
ATOM 5179 N N . ASP A 1 14 ? -3.235 4.362 -7.407 1.00 0.00 14 ASP A N 10
ATOM 5180 C CA . ASP A 1 14 ? -4.288 3.483 -6.823 1.00 0.00 14 ASP A CA 10
ATOM 5181 C C . ASP A 1 14 ? -4.676 3.988 -5.432 1.00 0.00 14 ASP A C 10
ATOM 5182 O O . ASP A 1 14 ? -5.666 4.672 -5.264 1.00 0.00 14 ASP A O 10
ATOM 5192 N N . CYS A 1 15 ? -3.900 3.660 -4.434 1.00 0.00 15 CYS A N 10
ATOM 5193 C CA . CYS A 1 15 ? -4.221 4.129 -3.054 1.00 0.00 15 CYS A CA 10
ATOM 5194 C C . CYS A 1 15 ? -3.974 5.635 -2.951 1.00 0.00 15 CYS A C 10
ATOM 5195 O O . CYS A 1 15 ? -3.707 6.297 -3.934 1.00 0.00 15 CYS A O 10
ATOM 5202 N N . CYS A 1 16 ? -4.055 6.187 -1.773 1.00 0.00 16 CYS A N 10
ATOM 5203 C CA . CYS A 1 16 ? -3.818 7.651 -1.628 1.00 0.00 16 CYS A CA 10
ATOM 5204 C C . CYS A 1 16 ? -2.315 7.956 -1.640 1.00 0.00 16 CYS A C 10
ATOM 5205 O O . CYS A 1 16 ? -1.506 7.094 -1.366 1.00 0.00 16 CYS A O 10
ATOM 5212 N N . PRO A 1 17 ? -1.992 9.186 -1.967 1.00 0.00 17 PRO A N 10
ATOM 5213 C CA . PRO A 1 17 ? -0.574 9.625 -2.029 1.00 0.00 17 PRO A CA 10
ATOM 5214 C C . PRO A 1 17 ? 0.106 9.493 -0.667 1.00 0.00 17 PRO A C 10
ATOM 5215 O O . PRO A 1 17 ? 1.302 9.663 -0.543 1.00 0.00 17 PRO A O 10
ATOM 5226 N N . HIS A 1 18 ? -0.642 9.214 0.361 1.00 0.00 18 HIS A N 10
ATOM 5227 C CA . HIS A 1 18 ? -0.025 9.102 1.707 1.00 0.00 18 HIS A CA 10
ATOM 5228 C C . HIS A 1 18 ? 0.441 7.666 1.966 1.00 0.00 18 HIS A C 10
ATOM 5229 O O . HIS A 1 18 ? 0.691 7.277 3.090 1.00 0.00 18 HIS A O 10
ATOM 5244 N N . LEU A 1 19 ? 0.561 6.879 0.931 1.00 0.00 19 LEU A N 10
ATOM 5245 C CA . LEU A 1 19 ? 1.017 5.470 1.109 1.00 0.00 19 LEU A CA 10
ATOM 5246 C C . LEU A 1 19 ? 1.929 5.056 -0.049 1.00 0.00 19 LEU A C 10
ATOM 5247 O O . LEU A 1 19 ? 2.266 5.849 -0.907 1.00 0.00 19 LEU A O 10
ATOM 5263 N N . ALA A 1 20 ? 2.323 3.812 -0.086 1.00 0.00 20 ALA A N 10
ATOM 5264 C CA . ALA A 1 20 ? 3.200 3.329 -1.188 1.00 0.00 20 ALA A CA 10
ATOM 5265 C C . ALA A 1 20 ? 2.699 1.969 -1.670 1.00 0.00 20 ALA A C 10
ATOM 5266 O O . ALA A 1 20 ? 2.113 1.218 -0.918 1.00 0.00 20 ALA A O 10
ATOM 5273 N N . CYS A 1 21 ? 2.908 1.644 -2.915 1.00 0.00 21 CYS A N 10
ATOM 5274 C CA . CYS A 1 21 ? 2.424 0.333 -3.423 1.00 0.00 21 CYS A CA 10
ATOM 5275 C C . CYS A 1 21 ? 3.461 -0.761 -3.165 1.00 0.00 21 CYS A C 10
ATOM 5276 O O . CYS A 1 21 ? 3.707 -1.606 -4.001 1.00 0.00 21 CYS A O 10
ATOM 5283 N N . LYS A 1 22 ? 4.062 -0.760 -2.005 1.00 0.00 22 LYS A N 10
ATOM 5284 C CA . LYS A 1 22 ? 5.067 -1.813 -1.694 1.00 0.00 22 LYS A CA 10
ATOM 5285 C C . LYS A 1 22 ? 4.391 -3.185 -1.712 1.00 0.00 22 LYS A C 10
ATOM 5286 O O . LYS A 1 22 ? 3.278 -3.346 -1.258 1.00 0.00 22 LYS A O 10
ATOM 5305 N N . SER A 1 23 ? 5.052 -4.174 -2.246 1.00 0.00 23 SER A N 10
ATOM 5306 C CA . SER A 1 23 ? 4.437 -5.533 -2.303 1.00 0.00 23 SER A CA 10
ATOM 5307 C C . SER A 1 23 ? 5.471 -6.623 -2.005 1.00 0.00 23 SER A C 10
ATOM 5308 O O . SER A 1 23 ? 6.187 -7.075 -2.878 1.00 0.00 23 SER A O 10
ATOM 5316 N N . LYS A 1 24 ? 5.535 -7.064 -0.778 1.00 0.00 24 LYS A N 10
ATOM 5317 C CA . LYS A 1 24 ? 6.498 -8.141 -0.407 1.00 0.00 24 LYS A CA 10
ATOM 5318 C C . LYS A 1 24 ? 5.816 -9.092 0.578 1.00 0.00 24 LYS A C 10
ATOM 5319 O O . LYS A 1 24 ? 6.439 -9.651 1.460 1.00 0.00 24 LYS A O 10
ATOM 5338 N N . TRP A 1 25 ? 4.532 -9.262 0.430 1.00 0.00 25 TRP A N 10
ATOM 5339 C CA . TRP A 1 25 ? 3.761 -10.154 1.344 1.00 0.00 25 TRP A CA 10
ATOM 5340 C C . TRP A 1 25 ? 2.253 -9.904 1.161 1.00 0.00 25 TRP A C 10
ATOM 5341 O O . TRP A 1 25 ? 1.514 -10.831 0.899 1.00 0.00 25 TRP A O 10
ATOM 5362 N N . PRO A 1 26 ? 1.834 -8.659 1.282 1.00 0.00 26 PRO A N 10
ATOM 5363 C CA . PRO A 1 26 ? 0.400 -8.324 1.098 1.00 0.00 26 PRO A CA 10
ATOM 5364 C C . PRO A 1 26 ? -0.086 -8.793 -0.273 1.00 0.00 26 PRO A C 10
ATOM 5365 O O . PRO A 1 26 ? -1.272 -8.883 -0.528 1.00 0.00 26 PRO A O 10
ATOM 5376 N N . ARG A 1 27 ? 0.830 -9.090 -1.1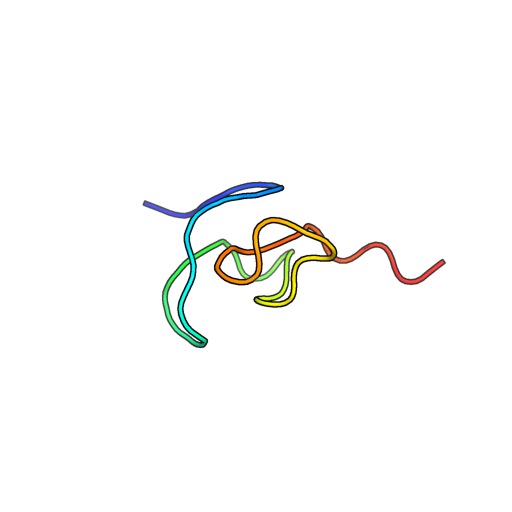53 1.00 0.00 27 ARG A N 10
ATOM 5377 C CA . ARG A 1 27 ? 0.464 -9.564 -2.516 1.00 0.00 27 ARG A CA 10
ATOM 5378 C C . ARG A 1 27 ? -0.227 -8.464 -3.338 1.00 0.00 27 ARG A C 10
ATOM 5379 O O . ARG A 1 27 ? -1.370 -8.588 -3.731 1.00 0.00 27 ARG A O 10
ATOM 5400 N N . ASN A 1 28 ? 0.496 -7.410 -3.638 1.00 0.00 28 ASN A N 10
ATOM 5401 C CA . ASN A 1 28 ? -0.053 -6.298 -4.485 1.00 0.00 28 ASN A CA 10
ATOM 5402 C C . ASN A 1 28 ? -1.021 -5.371 -3.734 1.00 0.00 28 ASN A C 10
ATOM 5403 O O . ASN A 1 28 ? -2.219 -5.477 -3.871 1.00 0.00 28 ASN A O 10
ATOM 5414 N N . ILE A 1 29 ? -0.505 -4.419 -2.997 1.00 0.00 29 ILE A N 10
ATOM 5415 C CA . ILE A 1 29 ? -1.395 -3.438 -2.300 1.00 0.00 29 ILE A CA 10
ATOM 5416 C C . ILE A 1 29 ? -0.619 -2.159 -1.996 1.00 0.00 29 ILE A C 10
ATOM 5417 O O . ILE A 1 29 ? 0.501 -1.977 -2.432 1.00 0.00 29 ILE A O 10
ATOM 5433 N N . CYS A 1 30 ? -1.213 -1.268 -1.258 1.00 0.00 30 CYS A N 10
ATOM 5434 C CA . CYS A 1 30 ? -0.530 0.003 -0.921 1.00 0.00 30 CYS A CA 10
ATOM 5435 C C . CYS A 1 30 ? -0.438 0.166 0.598 1.00 0.00 30 CYS A C 10
ATOM 5436 O O . CYS A 1 30 ? -1.429 0.384 1.267 1.00 0.00 30 CYS A O 10
ATOM 5443 N N . VAL A 1 31 ? 0.740 0.065 1.147 1.00 0.00 31 VAL A N 10
ATOM 5444 C CA . VAL A 1 31 ? 0.881 0.215 2.626 1.00 0.00 31 VAL A CA 10
ATOM 5445 C C . VAL A 1 31 ? 1.248 1.651 2.983 1.00 0.00 31 VAL A C 10
ATOM 5446 O O . VAL A 1 31 ? 2.177 2.218 2.442 1.00 0.00 31 VAL A O 10
ATOM 5459 N N . TRP A 1 32 ? 0.538 2.232 3.906 1.00 0.00 32 TRP A N 10
ATOM 5460 C CA . TRP A 1 32 ? 0.842 3.626 4.330 1.00 0.00 32 TRP A CA 10
ATOM 5461 C C . TRP A 1 32 ? 2.362 3.834 4.392 1.00 0.00 32 TRP A C 10
ATOM 5462 O O . TRP A 1 32 ? 3.111 2.919 4.672 1.00 0.00 32 TRP A O 10
ATOM 5483 N N . ASP A 1 33 ? 2.821 5.029 4.134 1.00 0.00 33 ASP A N 10
ATOM 5484 C CA . ASP A 1 33 ? 4.288 5.288 4.180 1.00 0.00 33 ASP A CA 10
ATOM 5485 C C . ASP A 1 33 ? 4.657 5.999 5.483 1.00 0.00 33 ASP A C 10
ATOM 5486 O O . ASP A 1 33 ? 4.541 7.204 5.601 1.00 0.00 33 ASP A O 10
ATOM 5496 N N . GLY A 1 34 ? 5.099 5.264 6.465 1.00 0.00 34 GLY A N 10
ATOM 5497 C CA . GLY A 1 34 ? 5.474 5.897 7.760 1.00 0.00 34 GLY A CA 10
ATOM 5498 C C . GLY A 1 34 ? 6.960 5.666 8.032 1.00 0.00 34 GLY A C 10
ATOM 5499 O O . GLY A 1 34 ? 7.586 6.393 8.777 1.00 0.00 34 GLY A O 10
ATOM 5503 N N . SER A 1 35 ? 7.533 4.658 7.431 1.00 0.00 35 SER A N 10
ATOM 5504 C CA . SER A 1 35 ? 8.979 4.379 7.654 1.00 0.00 35 SER A CA 10
ATOM 5505 C C . SER A 1 35 ? 9.830 5.204 6.685 1.00 0.00 35 SER A C 10
ATOM 5506 O O . SER A 1 35 ? 10.443 4.676 5.777 1.00 0.00 35 SER A O 10
ATOM 5514 N N . VAL A 1 36 ? 9.872 6.496 6.867 1.00 0.00 36 VAL A N 10
ATOM 5515 C CA . VAL A 1 36 ? 10.683 7.350 5.954 1.00 0.00 36 VAL A CA 10
ATOM 5516 C C . VAL A 1 36 ? 10.855 8.748 6.552 1.00 0.00 36 VAL A C 10
ATOM 5517 O O . VAL A 1 36 ? 11.988 9.172 6.703 1.00 0.00 36 VAL A O 10
ATOM 5531 N N . ASP A 1 1 ? -10.487 5.069 -6.548 1.00 0.00 1 ASP A N 11
ATOM 5532 C CA . ASP A 1 1 ? -10.376 6.014 -5.398 1.00 0.00 1 ASP A CA 11
ATOM 5533 C C . ASP A 1 1 ? -9.203 5.617 -4.498 1.00 0.00 1 ASP A C 11
ATOM 5534 O O . ASP A 1 1 ? -8.690 4.518 -4.579 1.00 0.00 1 ASP A O 11
ATOM 5546 N N . CYS A 1 2 ? -8.774 6.504 -3.644 1.00 0.00 2 CYS A N 11
ATOM 5547 C CA . CYS A 1 2 ? -7.633 6.180 -2.740 1.00 0.00 2 CYS A CA 11
ATOM 5548 C C . CYS A 1 2 ? -7.942 4.914 -1.932 1.00 0.00 2 CYS A C 11
ATOM 5549 O O . CYS A 1 2 ? -9.049 4.414 -1.930 1.00 0.00 2 CYS A O 11
ATOM 5556 N N . VAL A 1 3 ? -6.958 4.402 -1.250 1.00 0.00 3 VAL A N 11
ATOM 5557 C CA . VAL A 1 3 ? -7.156 3.175 -0.436 1.00 0.00 3 VAL A CA 11
ATOM 5558 C C . VAL A 1 3 ? -6.378 3.303 0.876 1.00 0.00 3 VAL A C 11
ATOM 5559 O O . VAL A 1 3 ? -5.484 4.120 0.995 1.00 0.00 3 VAL A O 11
ATOM 5572 N N . ARG A 1 4 ? -6.716 2.519 1.863 1.00 0.00 4 ARG A N 11
ATOM 5573 C CA . ARG A 1 4 ? -6.002 2.616 3.171 1.00 0.00 4 ARG A CA 11
ATOM 5574 C C . ARG A 1 4 ? -4.873 1.582 3.266 1.00 0.00 4 ARG A C 11
ATOM 5575 O O . ARG A 1 4 ? -4.516 0.937 2.299 1.00 0.00 4 ARG A O 11
ATOM 5596 N N . PHE A 1 5 ? -4.301 1.441 4.434 1.00 0.00 5 PHE A N 11
ATOM 5597 C CA . PHE A 1 5 ? -3.183 0.474 4.632 1.00 0.00 5 PHE A CA 11
ATOM 5598 C C . PHE A 1 5 ? -3.533 -0.909 4.071 1.00 0.00 5 PHE A C 11
ATOM 5599 O O . PHE A 1 5 ? -4.584 -1.452 4.344 1.00 0.00 5 PHE A O 11
ATOM 5616 N N . TRP A 1 6 ? -2.650 -1.486 3.301 1.00 0.00 6 TRP A N 11
ATOM 5617 C CA . TRP A 1 6 ? -2.915 -2.839 2.736 1.00 0.00 6 TRP A CA 11
ATOM 5618 C C . TRP A 1 6 ? -4.161 -2.818 1.858 1.00 0.00 6 TRP A C 11
ATOM 5619 O O . TRP A 1 6 ? -5.208 -3.313 2.222 1.00 0.00 6 TRP A O 11
ATOM 5640 N N . GLY A 1 7 ? -4.039 -2.256 0.694 1.00 0.00 7 GLY A N 11
ATOM 5641 C CA . GLY A 1 7 ? -5.188 -2.198 -0.240 1.00 0.00 7 GLY A CA 11
ATOM 5642 C C . GLY A 1 7 ? -4.689 -2.516 -1.647 1.00 0.00 7 GLY A C 11
ATOM 5643 O O . GLY A 1 7 ? -3.765 -1.902 -2.139 1.00 0.00 7 GLY A O 11
ATOM 5647 N N . LYS A 1 8 ? -5.290 -3.480 -2.289 1.00 0.00 8 LYS A N 11
ATOM 5648 C CA . LYS A 1 8 ? -4.854 -3.862 -3.665 1.00 0.00 8 LYS A CA 11
ATOM 5649 C C . LYS A 1 8 ? -4.457 -2.616 -4.458 1.00 0.00 8 LYS A C 11
ATOM 5650 O O . LYS A 1 8 ? -5.233 -1.694 -4.622 1.00 0.00 8 LYS A O 11
ATOM 5669 N N . CYS A 1 9 ? -3.241 -2.576 -4.928 1.00 0.00 9 CYS A N 11
ATOM 5670 C CA . CYS A 1 9 ? -2.770 -1.386 -5.689 1.00 0.00 9 CYS A CA 11
ATOM 5671 C C . CYS A 1 9 ? -1.793 -1.816 -6.786 1.00 0.00 9 CYS A C 11
ATOM 5672 O O . CYS A 1 9 ? -0.919 -2.634 -6.572 1.00 0.00 9 CYS A O 11
ATOM 5679 N N . SER A 1 10 ? -1.932 -1.265 -7.961 1.00 0.00 10 SER A N 11
ATOM 5680 C CA . SER A 1 10 ? -1.010 -1.631 -9.072 1.00 0.00 10 SER A CA 11
ATOM 5681 C C . SER A 1 10 ? -1.043 -0.546 -10.152 1.00 0.00 10 SER A C 11
ATOM 5682 O O . SER A 1 10 ? -1.998 -0.420 -10.891 1.00 0.00 10 SER A O 11
ATOM 5690 N N . GLN A 1 11 ? -0.008 0.243 -10.241 1.00 0.00 11 GLN A N 11
ATOM 5691 C CA . GLN A 1 11 ? 0.019 1.323 -11.268 1.00 0.00 11 GLN A CA 11
ATOM 5692 C C . GLN A 1 11 ? -1.198 2.239 -11.098 1.00 0.00 11 GLN A C 11
ATOM 5693 O O . GLN A 1 11 ? -2.178 1.878 -10.478 1.00 0.00 11 GLN A O 11
ATOM 5707 N N . THR A 1 12 ? -1.139 3.422 -11.646 1.00 0.00 12 THR A N 11
ATOM 5708 C CA . THR A 1 12 ? -2.291 4.361 -11.520 1.00 0.00 12 THR A CA 11
ATOM 5709 C C . THR A 1 12 ? -2.546 4.699 -10.048 1.00 0.00 12 THR A C 11
ATOM 5710 O O . THR A 1 12 ? -3.643 5.056 -9.670 1.00 0.00 12 THR A O 11
ATOM 5721 N N . SER A 1 13 ? -1.540 4.596 -9.219 1.00 0.00 13 SER A N 11
ATOM 5722 C CA . SER A 1 13 ? -1.714 4.917 -7.769 1.00 0.00 13 SER A CA 11
ATOM 5723 C C . SER A 1 13 ? -2.818 4.051 -7.147 1.00 0.00 13 SER A C 11
ATOM 5724 O O . SER A 1 13 ? -2.547 3.020 -6.570 1.00 0.00 13 SER A O 11
ATOM 5732 N N . ASP A 1 14 ? -4.052 4.483 -7.258 1.00 0.00 14 ASP A N 11
ATOM 5733 C CA . ASP A 1 14 ? -5.208 3.720 -6.678 1.00 0.00 14 ASP A CA 11
ATOM 5734 C C . ASP A 1 14 ? -5.347 4.020 -5.182 1.00 0.00 14 ASP A C 11
ATOM 5735 O O . ASP A 1 14 ? -6.350 4.549 -4.744 1.00 0.00 14 ASP A O 11
ATOM 5745 N N . CYS A 1 15 ? -4.361 3.696 -4.393 1.00 0.00 15 CYS A N 11
ATOM 5746 C CA . CYS A 1 15 ? -4.463 3.976 -2.930 1.00 0.00 15 CYS A CA 11
ATOM 5747 C C . CYS A 1 15 ? -4.262 5.471 -2.667 1.00 0.00 15 CYS A C 11
ATOM 5748 O O . CYS A 1 15 ? -4.222 6.269 -3.582 1.00 0.00 15 CYS A O 11
ATOM 5755 N N . CYS A 1 16 ? -4.143 5.862 -1.425 1.00 0.00 16 CYS A N 11
ATOM 5756 C CA . CYS A 1 16 ? -3.954 7.312 -1.122 1.00 0.00 16 CYS A CA 11
ATOM 5757 C C . CYS A 1 16 ? -2.502 7.732 -1.388 1.00 0.00 16 CYS A C 11
ATOM 5758 O O . CYS A 1 16 ? -1.592 6.942 -1.237 1.00 0.00 16 CYS A O 11
ATOM 5765 N N . PRO A 1 17 ? -2.332 8.975 -1.781 1.00 0.00 17 PRO A N 11
ATOM 5766 C CA . PRO A 1 17 ? -0.980 9.508 -2.072 1.00 0.00 17 PRO A CA 11
ATOM 5767 C C . PRO A 1 17 ? -0.107 9.466 -0.821 1.00 0.00 17 PRO A C 11
ATOM 5768 O O . PRO A 1 17 ? 1.090 9.671 -0.877 1.00 0.00 17 PRO A O 11
ATOM 5779 N N . HIS A 1 18 ? -0.700 9.223 0.312 1.00 0.00 18 HIS A N 11
ATOM 5780 C CA . HIS A 1 18 ? 0.093 9.189 1.567 1.00 0.00 18 HIS A CA 11
ATOM 5781 C C . HIS A 1 18 ? 0.627 7.777 1.815 1.00 0.00 18 HIS A C 11
ATOM 5782 O O . HIS A 1 18 ? 1.119 7.463 2.879 1.00 0.00 18 HIS A O 11
ATOM 5797 N N . LEU A 1 19 ? 0.536 6.924 0.829 1.00 0.00 19 LEU A N 11
ATOM 5798 C CA . LEU A 1 19 ? 1.039 5.531 0.996 1.00 0.00 19 LEU A CA 11
ATOM 5799 C C . LEU A 1 19 ? 1.910 5.136 -0.199 1.00 0.00 19 LEU A C 11
ATOM 5800 O O . LEU A 1 19 ? 2.196 5.940 -1.066 1.00 0.00 19 LEU A O 11
ATOM 5816 N N . ALA A 1 20 ? 2.330 3.904 -0.255 1.00 0.00 20 ALA A N 11
ATOM 5817 C CA . ALA A 1 20 ? 3.178 3.451 -1.395 1.00 0.00 20 ALA A CA 11
ATOM 5818 C C . ALA A 1 20 ? 2.738 2.057 -1.848 1.00 0.00 20 ALA A C 11
ATOM 5819 O O . ALA A 1 20 ? 2.278 1.257 -1.060 1.00 0.00 20 ALA A O 11
ATOM 5826 N N . CYS A 1 21 ? 2.873 1.761 -3.110 1.00 0.00 21 CYS A N 11
ATOM 5827 C CA . CYS A 1 21 ? 2.458 0.420 -3.605 1.00 0.00 21 CYS A CA 11
ATOM 5828 C C . CYS A 1 21 ? 3.612 -0.577 -3.460 1.00 0.00 21 CYS A C 11
ATOM 5829 O O . CYS A 1 21 ? 4.577 -0.540 -4.198 1.00 0.00 21 CYS A O 11
ATOM 5836 N N . LYS A 1 22 ? 3.518 -1.468 -2.510 1.00 0.00 22 LYS A N 11
ATOM 5837 C CA . LYS A 1 22 ? 4.605 -2.469 -2.309 1.00 0.00 22 LYS A CA 11
ATOM 5838 C C . LYS A 1 22 ? 4.242 -3.404 -1.155 1.00 0.00 22 LYS A C 11
ATOM 5839 O O . LYS A 1 22 ? 4.079 -2.978 -0.029 1.00 0.00 22 LYS A O 11
ATOM 5858 N N . SER A 1 23 ? 4.102 -4.675 -1.420 1.00 0.00 23 SER A N 11
ATOM 5859 C CA . SER A 1 23 ? 3.738 -5.620 -0.327 1.00 0.00 23 SER A CA 11
ATOM 5860 C C . SER A 1 23 ? 4.540 -6.919 -0.434 1.00 0.00 23 SER A C 11
ATOM 5861 O O . SER A 1 23 ? 5.058 -7.261 -1.478 1.00 0.00 23 SER A O 11
ATOM 5869 N N . LYS A 1 24 ? 4.629 -7.647 0.645 1.00 0.00 24 LYS A N 11
ATOM 5870 C CA . LYS A 1 24 ? 5.378 -8.937 0.625 1.00 0.00 24 LYS A CA 11
ATOM 5871 C C . LYS A 1 24 ? 4.468 -10.055 1.141 1.00 0.00 24 LYS A C 11
ATOM 5872 O O . LYS A 1 24 ? 4.887 -10.920 1.885 1.00 0.00 24 LYS A O 11
ATOM 5891 N N . TRP A 1 25 ? 3.226 -10.035 0.747 1.00 0.00 25 TRP A N 11
ATOM 5892 C CA . TRP A 1 25 ? 2.269 -11.080 1.207 1.00 0.00 25 TRP A CA 11
ATOM 5893 C C . TRP A 1 25 ? 0.838 -10.723 0.764 1.00 0.00 25 TRP A C 11
ATOM 5894 O O . TRP A 1 25 ? 0.198 -11.516 0.101 1.00 0.00 25 TRP A O 11
ATOM 5915 N N . PRO A 1 26 ? 0.373 -9.538 1.113 1.00 0.00 26 PRO A N 11
ATOM 5916 C CA . PRO A 1 26 ? -0.990 -9.113 0.700 1.00 0.00 26 PRO A CA 11
ATOM 5917 C C . PRO A 1 26 ? -1.147 -9.231 -0.822 1.00 0.00 26 PRO A C 11
ATOM 5918 O O . PRO A 1 26 ? -2.245 -9.220 -1.343 1.00 0.00 26 PRO A O 11
ATOM 5929 N N . ARG A 1 27 ? -0.054 -9.359 -1.528 1.00 0.00 27 ARG A N 11
ATOM 5930 C CA . ARG A 1 27 ? -0.113 -9.503 -3.013 1.00 0.00 27 ARG A CA 11
ATOM 5931 C C . ARG A 1 27 ? -0.582 -8.215 -3.695 1.00 0.00 27 ARG A C 11
ATOM 5932 O O . ARG A 1 27 ? -1.757 -7.997 -3.914 1.00 0.00 27 ARG A O 11
ATOM 5953 N N . ASN A 1 28 ? 0.350 -7.381 -4.068 1.00 0.00 28 ASN A N 11
ATOM 5954 C CA . ASN A 1 28 ? 0.010 -6.115 -4.784 1.00 0.00 28 ASN A CA 11
ATOM 5955 C C . ASN A 1 28 ? -0.964 -5.231 -3.993 1.00 0.00 28 ASN A C 11
ATOM 5956 O O . ASN A 1 28 ? -2.161 -5.288 -4.182 1.00 0.00 28 ASN A O 11
ATOM 5967 N N . ILE A 1 29 ? -0.450 -4.376 -3.145 1.00 0.00 29 ILE A N 11
ATOM 5968 C CA . ILE A 1 29 ? -1.337 -3.442 -2.388 1.00 0.00 29 ILE A CA 11
ATOM 5969 C C . ILE A 1 29 ? -0.565 -2.176 -2.037 1.00 0.00 29 ILE A C 11
ATOM 5970 O O . ILE A 1 29 ? 0.561 -1.985 -2.452 1.00 0.00 29 ILE A O 11
ATOM 5986 N N . CYS A 1 30 ? -1.166 -1.306 -1.285 1.00 0.00 30 CYS A N 11
ATOM 5987 C CA . CYS A 1 30 ? -0.481 -0.044 -0.915 1.00 0.00 30 CYS A CA 11
ATOM 5988 C C . CYS A 1 30 ? -0.332 0.052 0.604 1.00 0.00 30 CYS A C 11
ATOM 5989 O O . CYS A 1 30 ? -1.306 0.119 1.329 1.00 0.00 30 CYS A O 11
ATOM 5996 N N . VAL A 1 31 ? 0.876 0.061 1.092 1.00 0.00 31 VAL A N 11
ATOM 5997 C CA . VAL A 1 31 ? 1.077 0.156 2.567 1.00 0.00 31 VAL A CA 11
ATOM 5998 C C . VAL A 1 31 ? 1.380 1.596 2.973 1.00 0.00 31 VAL A C 11
ATOM 5999 O O . VAL A 1 31 ? 2.182 2.273 2.361 1.00 0.00 31 VAL A O 11
ATOM 6012 N N . TRP A 1 32 ? 0.751 2.062 4.010 1.00 0.00 32 TRP A N 11
ATOM 6013 C CA . TRP A 1 32 ? 0.997 3.453 4.481 1.00 0.00 32 TRP A CA 11
ATOM 6014 C C . TRP A 1 32 ? 2.506 3.746 4.468 1.00 0.00 32 TRP A C 11
ATOM 6015 O O . TRP A 1 32 ? 3.321 2.875 4.706 1.00 0.00 32 TRP A O 11
ATOM 6036 N N . ASP A 1 33 ? 2.879 4.965 4.192 1.00 0.00 33 ASP A N 11
ATOM 6037 C CA . ASP A 1 33 ? 4.329 5.315 4.165 1.00 0.00 33 ASP A CA 11
ATOM 6038 C C . ASP A 1 33 ? 4.709 6.085 5.433 1.00 0.00 33 ASP A C 11
ATOM 6039 O O . ASP A 1 33 ? 4.256 7.190 5.658 1.00 0.00 33 ASP A O 11
ATOM 6049 N N . GLY A 1 34 ? 5.536 5.512 6.262 1.00 0.00 34 GLY A N 11
ATOM 6050 C CA . GLY A 1 34 ? 5.944 6.213 7.512 1.00 0.00 34 GLY A CA 11
ATOM 6051 C C . GLY A 1 34 ? 6.650 5.229 8.446 1.00 0.00 34 GLY A C 11
ATOM 6052 O O . GLY A 1 34 ? 7.516 5.601 9.213 1.00 0.00 34 GLY A O 11
ATOM 6056 N N . SER A 1 35 ? 6.288 3.977 8.388 1.00 0.00 35 SER A N 11
ATOM 6057 C CA . SER A 1 35 ? 6.942 2.970 9.273 1.00 0.00 35 SER A CA 11
ATOM 6058 C C . SER A 1 35 ? 8.223 2.446 8.623 1.00 0.00 35 SER A C 11
ATOM 6059 O O . SER A 1 35 ? 8.352 1.270 8.341 1.00 0.00 35 SER A O 11
ATOM 6067 N N . VAL A 1 36 ? 9.174 3.308 8.382 1.00 0.00 36 VAL A N 11
ATOM 6068 C CA . VAL A 1 36 ? 10.447 2.855 7.750 1.00 0.00 36 VAL A CA 11
ATOM 6069 C C . VAL A 1 36 ? 11.537 3.913 7.940 1.00 0.00 36 VAL A C 11
ATOM 6070 O O . VAL A 1 36 ? 11.194 5.042 8.245 1.00 0.00 36 VAL A O 11
ATOM 6084 N N . ASP A 1 1 ? -10.797 5.873 -6.538 1.00 0.00 1 ASP A N 12
ATOM 6085 C CA . ASP A 1 1 ? -11.001 5.899 -5.062 1.00 0.00 1 ASP A CA 12
ATOM 6086 C C . ASP A 1 1 ? -9.711 5.507 -4.338 1.00 0.00 1 ASP A C 12
ATOM 6087 O O . ASP A 1 1 ? -9.249 4.385 -4.431 1.00 0.00 1 ASP A O 12
ATOM 6099 N N . CYS A 1 2 ? -9.124 6.421 -3.616 1.00 0.00 2 CYS A N 12
ATOM 6100 C CA . CYS A 1 2 ? -7.865 6.102 -2.885 1.00 0.00 2 CYS A CA 12
ATOM 6101 C C . CYS A 1 2 ? -8.096 4.900 -1.959 1.00 0.00 2 CYS A C 12
ATOM 6102 O O . CYS A 1 2 ? -9.198 4.411 -1.822 1.00 0.00 2 CYS A O 12
ATOM 6109 N N . VAL A 1 3 ? -7.061 4.419 -1.330 1.00 0.00 3 VAL A N 12
ATOM 6110 C CA . VAL A 1 3 ? -7.219 3.254 -0.421 1.00 0.00 3 VAL A CA 12
ATOM 6111 C C . VAL A 1 3 ? -6.407 3.465 0.858 1.00 0.00 3 VAL A C 12
ATOM 6112 O O . VAL A 1 3 ? -5.624 4.391 0.960 1.00 0.00 3 VAL A O 12
ATOM 6125 N N . ARG A 1 4 ? -6.592 2.618 1.834 1.00 0.00 4 ARG A N 12
ATOM 6126 C CA . ARG A 1 4 ? -5.836 2.775 3.111 1.00 0.00 4 ARG A CA 12
ATOM 6127 C C . ARG A 1 4 ? -4.737 1.713 3.227 1.00 0.00 4 ARG A C 12
ATOM 6128 O O . ARG A 1 4 ? -4.418 1.020 2.282 1.00 0.00 4 ARG A O 12
ATOM 6149 N N . PHE A 1 5 ? -4.154 1.597 4.387 1.00 0.00 5 PHE A N 12
ATOM 6150 C CA . PHE A 1 5 ? -3.068 0.598 4.597 1.00 0.00 5 PHE A CA 12
ATOM 6151 C C . PHE A 1 5 ? -3.474 -0.780 4.058 1.00 0.00 5 PHE A C 12
ATOM 6152 O O . PHE A 1 5 ? -4.540 -1.283 4.350 1.00 0.00 5 PHE A O 12
ATOM 6169 N N . TRP A 1 6 ? -2.622 -1.391 3.274 1.00 0.00 6 TRP A N 12
ATOM 6170 C CA . TRP A 1 6 ? -2.942 -2.740 2.716 1.00 0.00 6 TRP A CA 12
ATOM 6171 C C . TRP A 1 6 ? -4.147 -2.658 1.787 1.00 0.00 6 TRP A C 12
ATOM 6172 O O . TRP A 1 6 ? -5.204 -3.188 2.064 1.00 0.00 6 TRP A O 12
ATOM 6193 N N . GLY A 1 7 ? -3.985 -2.000 0.676 1.00 0.00 7 GLY A N 12
ATOM 6194 C CA . GLY A 1 7 ? -5.103 -1.880 -0.291 1.00 0.00 7 GLY A CA 12
ATOM 6195 C C . GLY A 1 7 ? -4.627 -2.342 -1.667 1.00 0.00 7 GLY A C 12
ATOM 6196 O O . GLY A 1 7 ? -3.655 -1.842 -2.195 1.00 0.00 7 GLY A O 12
ATOM 6200 N N . LYS A 1 8 ? -5.305 -3.297 -2.244 1.00 0.00 8 LYS A N 12
ATOM 6201 C CA . LYS A 1 8 ? -4.902 -3.806 -3.588 1.00 0.00 8 LYS A CA 12
ATOM 6202 C C . LYS A 1 8 ? -4.409 -2.649 -4.456 1.00 0.00 8 LYS A C 12
ATOM 6203 O O . LYS A 1 8 ? -5.099 -1.668 -4.654 1.00 0.00 8 LYS A O 12
ATOM 6222 N N . CYS A 1 9 ? -3.208 -2.744 -4.953 1.00 0.00 9 CYS A N 12
ATOM 6223 C CA . CYS A 1 9 ? -2.655 -1.637 -5.779 1.00 0.00 9 CYS A CA 12
ATOM 6224 C C . CYS A 1 9 ? -1.605 -2.174 -6.757 1.00 0.00 9 CYS A C 12
ATOM 6225 O O . CYS A 1 9 ? -0.918 -3.137 -6.481 1.00 0.00 9 CYS A O 12
ATOM 6232 N N . SER A 1 10 ? -1.468 -1.548 -7.892 1.00 0.00 10 SER A N 12
ATOM 6233 C CA . SER A 1 10 ? -0.456 -2.005 -8.885 1.00 0.00 10 SER A CA 12
ATOM 6234 C C . SER A 1 10 ? 0.724 -1.031 -8.900 1.00 0.00 10 SER A C 12
ATOM 6235 O O . SER A 1 10 ? 1.873 -1.428 -8.930 1.00 0.00 10 SER A O 12
ATOM 6243 N N . GLN A 1 11 ? 0.446 0.244 -8.874 1.00 0.00 11 GLN A N 12
ATOM 6244 C CA . GLN A 1 11 ? 1.542 1.253 -8.880 1.00 0.00 11 GLN A CA 12
ATOM 6245 C C . GLN A 1 11 ? 1.219 2.372 -7.886 1.00 0.00 11 GLN A C 12
ATOM 6246 O O . GLN A 1 11 ? 0.208 2.340 -7.211 1.00 0.00 11 GLN A O 12
ATOM 6260 N N . THR A 1 12 ? 2.063 3.362 -7.784 1.00 0.00 12 THR A N 12
ATOM 6261 C CA . THR A 1 12 ? 1.786 4.472 -6.829 1.00 0.00 12 THR A CA 12
ATOM 6262 C C . THR A 1 12 ? 0.664 5.362 -7.359 1.00 0.00 12 THR A C 12
ATOM 6263 O O . THR A 1 12 ? 0.899 6.288 -8.109 1.00 0.00 12 THR A O 12
ATOM 6274 N N . SER A 1 13 ? -0.553 5.084 -6.977 1.00 0.00 13 SER A N 12
ATOM 6275 C CA . SER A 1 13 ? -1.692 5.910 -7.463 1.00 0.00 13 SER A CA 12
ATOM 6276 C C . SER A 1 13 ? -3.015 5.383 -6.894 1.00 0.00 13 SER A C 12
ATOM 6277 O O . SER A 1 13 ? -3.742 6.093 -6.229 1.00 0.00 13 SER A O 12
ATOM 6285 N N . ASP A 1 14 ? -3.336 4.144 -7.157 1.00 0.00 14 ASP A N 12
ATOM 6286 C CA . ASP A 1 14 ? -4.613 3.573 -6.640 1.00 0.00 14 ASP A CA 12
ATOM 6287 C C . ASP A 1 14 ? -4.860 4.023 -5.195 1.00 0.00 14 ASP A C 12
ATOM 6288 O O . ASP A 1 14 ? -5.718 4.840 -4.930 1.00 0.00 14 ASP A O 12
ATOM 6298 N N . CYS A 1 15 ? -4.118 3.494 -4.261 1.00 0.00 15 CYS A N 12
ATOM 6299 C CA . CYS A 1 15 ? -4.321 3.889 -2.836 1.00 0.00 15 CYS A CA 12
ATOM 6300 C C . CYS A 1 15 ? -4.165 5.404 -2.675 1.00 0.00 15 CYS A C 12
ATOM 6301 O O . CYS A 1 15 ? -4.075 6.135 -3.641 1.00 0.00 15 CYS A O 12
ATOM 6308 N N . CYS A 1 16 ? -4.132 5.880 -1.458 1.00 0.00 16 CYS A N 12
ATOM 6309 C CA . CYS A 1 16 ? -3.982 7.346 -1.234 1.00 0.00 16 CYS A CA 12
ATOM 6310 C C . CYS A 1 16 ? -2.518 7.770 -1.410 1.00 0.00 16 CYS A C 12
ATOM 6311 O O . CYS A 1 16 ? -1.620 6.970 -1.238 1.00 0.00 16 CYS A O 12
ATOM 6318 N N . PRO A 1 17 ? -2.325 9.022 -1.743 1.00 0.00 17 PRO A N 12
ATOM 6319 C CA . PRO A 1 17 ? -0.958 9.566 -1.941 1.00 0.00 17 PRO A CA 12
ATOM 6320 C C . PRO A 1 17 ? -0.146 9.486 -0.645 1.00 0.00 17 PRO A C 12
ATOM 6321 O O . PRO A 1 17 ? 1.043 9.737 -0.631 1.00 0.00 17 PRO A O 12
ATOM 6332 N N . HIS A 1 18 ? -0.780 9.163 0.445 1.00 0.00 18 HIS A N 12
ATOM 6333 C CA . HIS A 1 18 ? -0.040 9.099 1.734 1.00 0.00 18 HIS A CA 12
ATOM 6334 C C . HIS A 1 18 ? 0.518 7.692 1.965 1.00 0.00 18 HIS A C 12
ATOM 6335 O O . HIS A 1 18 ? 1.018 7.378 3.027 1.00 0.00 18 HIS A O 12
ATOM 6350 N N . LEU A 1 19 ? 0.439 6.846 0.975 1.00 0.00 19 LEU A N 12
ATOM 6351 C CA . LEU A 1 19 ? 0.969 5.461 1.130 1.00 0.00 19 LEU A CA 12
ATOM 6352 C C . LEU A 1 19 ? 1.805 5.093 -0.098 1.00 0.00 19 LEU A C 12
ATOM 6353 O O . LEU A 1 19 ? 2.066 5.917 -0.953 1.00 0.00 19 LEU A O 12
ATOM 6369 N N . ALA A 1 20 ? 2.232 3.865 -0.198 1.00 0.00 20 ALA A N 12
ATOM 6370 C CA . ALA A 1 20 ? 3.049 3.462 -1.379 1.00 0.00 20 ALA A CA 12
ATOM 6371 C C . ALA A 1 20 ? 2.654 2.058 -1.829 1.00 0.00 20 ALA A C 12
ATOM 6372 O O . ALA A 1 20 ? 2.202 1.252 -1.044 1.00 0.00 20 ALA A O 12
ATOM 6379 N N . CYS A 1 21 ? 2.820 1.752 -3.085 1.00 0.00 21 CYS A N 12
ATOM 6380 C CA . CYS A 1 21 ? 2.456 0.395 -3.571 1.00 0.00 21 CYS A CA 12
ATOM 6381 C C . CYS A 1 21 ? 3.635 -0.556 -3.371 1.00 0.00 21 CYS A C 12
ATOM 6382 O O . CYS A 1 21 ? 4.136 -1.150 -4.303 1.00 0.00 21 CYS A O 12
ATOM 6389 N N . LYS A 1 22 ? 4.080 -0.696 -2.152 1.00 0.00 22 LYS A N 12
ATOM 6390 C CA . LYS A 1 22 ? 5.226 -1.603 -1.875 1.00 0.00 22 LYS A CA 12
ATOM 6391 C C . LYS A 1 22 ? 4.765 -3.062 -1.897 1.00 0.00 22 LYS A C 12
ATOM 6392 O O . LYS A 1 22 ? 3.683 -3.390 -1.454 1.00 0.00 22 LYS A O 12
ATOM 6411 N N . SER A 1 23 ? 5.582 -3.931 -2.415 1.00 0.00 23 SER A N 12
ATOM 6412 C CA . SER A 1 23 ? 5.207 -5.371 -2.478 1.00 0.00 23 SER A CA 12
ATOM 6413 C C . SER A 1 23 ? 6.328 -6.241 -1.901 1.00 0.00 23 SER A C 12
ATOM 6414 O O . SER A 1 23 ? 6.797 -7.166 -2.532 1.00 0.00 23 SER A O 12
ATOM 6422 N N . LYS A 1 24 ? 6.757 -5.956 -0.701 1.00 0.00 24 LYS A N 12
ATOM 6423 C CA . LYS A 1 24 ? 7.842 -6.771 -0.082 1.00 0.00 24 LYS A CA 12
ATOM 6424 C C . LYS A 1 24 ? 7.248 -7.699 0.981 1.00 0.00 24 LYS A C 12
ATOM 6425 O O . LYS A 1 24 ? 7.922 -8.138 1.893 1.00 0.00 24 LYS A O 12
ATOM 6444 N N . TRP A 1 25 ? 5.984 -7.991 0.867 1.00 0.00 25 TRP A N 12
ATOM 6445 C CA . TRP A 1 25 ? 5.314 -8.884 1.855 1.00 0.00 25 TRP A CA 12
ATOM 6446 C C . TRP A 1 25 ? 3.798 -8.883 1.593 1.00 0.00 25 TRP A C 12
ATOM 6447 O O . TRP A 1 25 ? 3.225 -9.922 1.332 1.00 0.00 25 TRP A O 12
ATOM 6468 N N . PRO A 1 26 ? 3.193 -7.715 1.637 1.00 0.00 26 PRO A N 12
ATOM 6469 C CA . PRO A 1 26 ? 1.740 -7.603 1.357 1.00 0.00 26 PRO A CA 12
ATOM 6470 C C . PRO A 1 26 ? 1.445 -8.119 -0.053 1.00 0.00 26 PRO A C 12
ATOM 6471 O O . PRO A 1 26 ? 0.512 -8.866 -0.275 1.00 0.00 26 PRO A O 12
ATOM 6482 N N . ARG A 1 27 ? 2.255 -7.725 -0.994 1.00 0.00 27 ARG A N 12
ATOM 6483 C CA . ARG A 1 27 ? 2.078 -8.175 -2.406 1.00 0.00 27 ARG A CA 12
ATOM 6484 C C . ARG A 1 27 ? 0.764 -7.669 -3.014 1.00 0.00 27 ARG A C 12
ATOM 6485 O O . ARG A 1 27 ? -0.313 -7.977 -2.548 1.00 0.00 27 ARG A O 12
ATOM 6506 N N . ASN A 1 28 ? 0.867 -6.926 -4.084 1.00 0.00 28 ASN A N 12
ATOM 6507 C CA . ASN A 1 28 ? -0.344 -6.414 -4.799 1.00 0.00 28 ASN A CA 12
ATOM 6508 C C . ASN A 1 28 ? -1.183 -5.440 -3.962 1.00 0.00 28 ASN A C 12
ATOM 6509 O O . ASN A 1 28 ? -2.393 -5.468 -4.023 1.00 0.00 28 ASN A O 12
ATOM 6520 N N . ILE A 1 29 ? -0.574 -4.551 -3.219 1.00 0.00 29 ILE A N 12
ATOM 6521 C CA . ILE A 1 29 ? -1.385 -3.559 -2.436 1.00 0.00 29 ILE A CA 12
ATOM 6522 C C . ILE A 1 29 ? -0.559 -2.312 -2.130 1.00 0.00 29 ILE A C 12
ATOM 6523 O O . ILE A 1 29 ? 0.543 -2.143 -2.610 1.00 0.00 29 ILE A O 12
ATOM 6539 N N . CYS A 1 30 ? -1.103 -1.436 -1.337 1.00 0.00 30 CYS A N 12
ATOM 6540 C CA . CYS A 1 30 ? -0.386 -0.182 -0.984 1.00 0.00 30 CYS A CA 12
ATOM 6541 C C . CYS A 1 30 ? -0.278 -0.050 0.535 1.00 0.00 30 CYS A C 12
ATOM 6542 O O . CYS A 1 30 ? -1.269 0.006 1.235 1.00 0.00 30 CYS A O 12
ATOM 6549 N N . VAL A 1 31 ? 0.916 -0.006 1.053 1.00 0.00 31 VAL A N 12
ATOM 6550 C CA . VAL A 1 31 ? 1.081 0.114 2.530 1.00 0.00 31 VAL A CA 12
ATOM 6551 C C . VAL A 1 31 ? 1.452 1.540 2.924 1.00 0.00 31 VAL A C 12
ATOM 6552 O O . VAL A 1 31 ? 2.279 2.178 2.303 1.00 0.00 31 VAL A O 12
ATOM 6565 N N . TRP A 1 32 ? 0.855 2.036 3.966 1.00 0.00 32 TRP A N 12
ATOM 6566 C CA . TRP A 1 32 ? 1.169 3.413 4.433 1.00 0.00 32 TRP A CA 12
ATOM 6567 C C . TRP A 1 32 ? 2.692 3.612 4.456 1.00 0.00 32 TRP A C 12
ATOM 6568 O O . TRP A 1 32 ? 3.438 2.728 4.829 1.00 0.00 32 TRP A O 12
ATOM 6589 N N . ASP A 1 33 ? 3.157 4.764 4.063 1.00 0.00 33 ASP A N 12
ATOM 6590 C CA . ASP A 1 33 ? 4.625 5.015 4.067 1.00 0.00 33 ASP A CA 12
ATOM 6591 C C . ASP A 1 33 ? 5.194 4.770 5.466 1.00 0.00 33 ASP A C 12
ATOM 6592 O O . ASP A 1 33 ? 4.492 4.851 6.455 1.00 0.00 33 ASP A O 12
ATOM 6602 N N . GLY A 1 34 ? 6.460 4.468 5.558 1.00 0.00 34 GLY A N 12
ATOM 6603 C CA . GLY A 1 34 ? 7.070 4.216 6.897 1.00 0.00 34 GLY A CA 12
ATOM 6604 C C . GLY A 1 34 ? 8.212 5.202 7.134 1.00 0.00 34 GLY A C 12
ATOM 6605 O O . GLY A 1 34 ? 9.318 4.818 7.461 1.00 0.00 34 GLY A O 12
ATOM 6609 N N . SER A 1 35 ? 7.957 6.472 6.975 1.00 0.00 35 SER A N 12
ATOM 6610 C CA . SER A 1 35 ? 9.034 7.478 7.194 1.00 0.00 35 SER A CA 12
ATOM 6611 C C . SER A 1 35 ? 9.042 7.938 8.654 1.00 0.00 35 SER A C 12
ATOM 6612 O O . SER A 1 35 ? 8.867 9.104 8.950 1.00 0.00 35 SER A O 12
ATOM 6620 N N . VAL A 1 36 ? 9.246 7.032 9.570 1.00 0.00 36 VAL A N 12
ATOM 6621 C CA . VAL A 1 36 ? 9.267 7.416 11.011 1.00 0.00 36 VAL A CA 12
ATOM 6622 C C . VAL A 1 36 ? 10.710 7.487 11.519 1.00 0.00 36 VAL A C 12
ATOM 6623 O O . VAL A 1 36 ? 11.135 8.568 11.888 1.00 0.00 36 VAL A O 12
ATOM 6637 N N . ASP A 1 1 ? -11.909 6.828 -5.787 1.00 0.00 1 ASP A N 13
ATOM 6638 C CA . ASP A 1 1 ? -11.848 6.323 -4.386 1.00 0.00 1 ASP A CA 13
ATOM 6639 C C . ASP A 1 1 ? -10.399 6.014 -3.997 1.00 0.00 1 ASP A C 13
ATOM 6640 O O . ASP A 1 1 ? -9.701 5.297 -4.684 1.00 0.00 1 ASP A O 13
ATOM 6652 N N . CYS A 1 2 ? -9.944 6.549 -2.896 1.00 0.00 2 CYS A N 13
ATOM 6653 C CA . CYS A 1 2 ? -8.543 6.284 -2.463 1.00 0.00 2 CYS A CA 13
ATOM 6654 C C . CYS A 1 2 ? -8.467 4.969 -1.689 1.00 0.00 2 CYS A C 13
ATOM 6655 O O . CYS A 1 2 ? -9.471 4.384 -1.335 1.00 0.00 2 CYS A O 13
ATOM 6662 N N . VAL A 1 3 ? -7.281 4.504 -1.419 1.00 0.00 3 VAL A N 13
ATOM 6663 C CA . VAL A 1 3 ? -7.134 3.233 -0.661 1.00 0.00 3 VAL A CA 13
ATOM 6664 C C . VAL A 1 3 ? -6.249 3.470 0.563 1.00 0.00 3 VAL A C 13
ATOM 6665 O O . VAL A 1 3 ? -5.355 4.291 0.542 1.00 0.00 3 VAL A O 13
ATOM 6678 N N . ARG A 1 4 ? -6.498 2.771 1.637 1.00 0.00 4 ARG A N 13
ATOM 6679 C CA . ARG A 1 4 ? -5.676 2.981 2.863 1.00 0.00 4 ARG A CA 13
ATOM 6680 C C . ARG A 1 4 ? -4.674 1.838 3.055 1.00 0.00 4 ARG A C 13
ATOM 6681 O O . ARG A 1 4 ? -4.473 1.012 2.188 1.00 0.00 4 ARG A O 13
ATOM 6702 N N . PHE A 1 5 ? -4.040 1.804 4.195 1.00 0.00 5 PHE A N 13
ATOM 6703 C CA . PHE A 1 5 ? -3.033 0.742 4.484 1.00 0.00 5 PHE A CA 13
ATOM 6704 C C . PHE A 1 5 ? -3.508 -0.627 3.980 1.00 0.00 5 PHE A C 13
ATOM 6705 O O . PHE A 1 5 ? -4.608 -1.058 4.260 1.00 0.00 5 PHE A O 13
ATOM 6722 N N . TRP A 1 6 ? -2.669 -1.320 3.253 1.00 0.00 6 TRP A N 13
ATOM 6723 C CA . TRP A 1 6 ? -3.046 -2.670 2.740 1.00 0.00 6 TRP A CA 13
ATOM 6724 C C . TRP A 1 6 ? -4.253 -2.585 1.806 1.00 0.00 6 TRP A C 13
ATOM 6725 O O . TRP A 1 6 ? -5.365 -2.909 2.165 1.00 0.00 6 TRP A O 13
ATOM 6746 N N . GLY A 1 7 ? -4.017 -2.163 0.598 1.00 0.00 7 GLY A N 13
ATOM 6747 C CA . GLY A 1 7 ? -5.112 -2.061 -0.399 1.00 0.00 7 GLY A CA 13
ATOM 6748 C C . GLY A 1 7 ? -4.591 -2.567 -1.744 1.00 0.00 7 GLY A C 13
ATOM 6749 O O . GLY A 1 7 ? -3.640 -2.044 -2.285 1.00 0.00 7 GLY A O 13
ATOM 6753 N N . LYS A 1 8 ? -5.198 -3.594 -2.271 1.00 0.00 8 LYS A N 13
ATOM 6754 C CA . LYS A 1 8 ? -4.738 -4.165 -3.574 1.00 0.00 8 LYS A CA 13
ATOM 6755 C C . LYS A 1 8 ? -4.280 -3.054 -4.521 1.00 0.00 8 LYS A C 13
ATOM 6756 O O . LYS A 1 8 ? -5.022 -2.148 -4.844 1.00 0.00 8 LYS A O 13
ATOM 6775 N N . CYS A 1 9 ? -3.050 -3.119 -4.955 1.00 0.00 9 CYS A N 13
ATOM 6776 C CA . CYS A 1 9 ? -2.516 -2.072 -5.870 1.00 0.00 9 CYS A CA 13
ATOM 6777 C C . CYS A 1 9 ? -1.479 -2.685 -6.819 1.00 0.00 9 CYS A C 13
ATOM 6778 O O . CYS A 1 9 ? -0.976 -3.766 -6.589 1.00 0.00 9 CYS A O 13
ATOM 6785 N N . SER A 1 10 ? -1.157 -1.998 -7.880 1.00 0.00 10 SER A N 13
ATOM 6786 C CA . SER A 1 10 ? -0.152 -2.535 -8.844 1.00 0.00 10 SER A CA 13
ATOM 6787 C C . SER A 1 10 ? 1.004 -1.543 -9.002 1.00 0.00 10 SER A C 13
ATOM 6788 O O . SER A 1 10 ? 2.162 -1.907 -8.941 1.00 0.00 10 SER A O 13
ATOM 6796 N N . GLN A 1 11 ? 0.697 -0.292 -9.204 1.00 0.00 11 GLN A N 13
ATOM 6797 C CA . GLN A 1 11 ? 1.773 0.726 -9.363 1.00 0.00 11 GLN A CA 13
ATOM 6798 C C . GLN A 1 11 ? 1.416 1.994 -8.582 1.00 0.00 11 GLN A C 13
ATOM 6799 O O . GLN A 1 11 ? 0.467 2.017 -7.823 1.00 0.00 11 GLN A O 13
ATOM 6813 N N . THR A 1 12 ? 2.164 3.047 -8.760 1.00 0.00 12 THR A N 13
ATOM 6814 C CA . THR A 1 12 ? 1.858 4.309 -8.023 1.00 0.00 12 THR A CA 13
ATOM 6815 C C . THR A 1 12 ? 0.683 5.029 -8.680 1.00 0.00 12 THR A C 13
ATOM 6816 O O . THR A 1 12 ? 0.859 5.881 -9.527 1.00 0.00 12 THR A O 13
ATOM 6827 N N . SER A 1 13 ? -0.518 4.687 -8.296 1.00 0.00 13 SER A N 13
ATOM 6828 C CA . SER A 1 13 ? -1.708 5.346 -8.904 1.00 0.00 13 SER A CA 13
ATOM 6829 C C . SER A 1 13 ? -2.992 4.629 -8.473 1.00 0.00 13 SER A C 13
ATOM 6830 O O . SER A 1 13 ? -3.920 4.482 -9.245 1.00 0.00 13 SER A O 13
ATOM 6838 N N . ASP A 1 14 ? -3.050 4.180 -7.249 1.00 0.00 14 ASP A N 13
ATOM 6839 C CA . ASP A 1 14 ? -4.274 3.471 -6.773 1.00 0.00 14 ASP A CA 13
ATOM 6840 C C . ASP A 1 14 ? -4.673 3.981 -5.384 1.00 0.00 14 ASP A C 13
ATOM 6841 O O . ASP A 1 14 ? -5.714 4.580 -5.208 1.00 0.00 14 ASP A O 13
ATOM 6851 N N . CYS A 1 15 ? -3.851 3.748 -4.394 1.00 0.00 15 CYS A N 13
ATOM 6852 C CA . CYS A 1 15 ? -4.189 4.224 -3.021 1.00 0.00 15 CYS A CA 13
ATOM 6853 C C . CYS A 1 15 ? -3.911 5.725 -2.901 1.00 0.00 15 CYS A C 13
ATOM 6854 O O . CYS A 1 15 ? -3.583 6.382 -3.868 1.00 0.00 15 CYS A O 13
ATOM 6861 N N . CYS A 1 16 ? -4.044 6.273 -1.725 1.00 0.00 16 CYS A N 13
ATOM 6862 C CA . CYS A 1 16 ? -3.792 7.733 -1.556 1.00 0.00 16 CYS A CA 13
ATOM 6863 C C . CYS A 1 16 ? -2.286 8.026 -1.484 1.00 0.00 16 CYS A C 13
ATOM 6864 O O . CYS A 1 16 ? -1.490 7.130 -1.282 1.00 0.00 16 CYS A O 13
ATOM 6871 N N . PRO A 1 17 ? -1.950 9.281 -1.657 1.00 0.00 17 PRO A N 13
ATOM 6872 C CA . PRO A 1 17 ? -0.531 9.716 -1.617 1.00 0.00 17 PRO A CA 13
ATOM 6873 C C . PRO A 1 17 ? 0.091 9.446 -0.248 1.00 0.00 17 PRO A C 13
ATOM 6874 O O . PRO A 1 17 ? 1.287 9.565 -0.067 1.00 0.00 17 PRO A O 13
ATOM 6885 N N . HIS A 1 18 ? -0.707 9.115 0.724 1.00 0.00 18 HIS A N 13
ATOM 6886 C CA . HIS A 1 18 ? -0.146 8.874 2.079 1.00 0.00 18 HIS A CA 13
ATOM 6887 C C . HIS A 1 18 ? 0.380 7.442 2.195 1.00 0.00 18 HIS A C 13
ATOM 6888 O O . HIS A 1 18 ? 0.777 7.000 3.254 1.00 0.00 18 HIS A O 13
ATOM 6903 N N . LEU A 1 19 ? 0.392 6.720 1.109 1.00 0.00 19 LEU A N 13
ATOM 6904 C CA . LEU A 1 19 ? 0.898 5.319 1.145 1.00 0.00 19 LEU A CA 13
ATOM 6905 C C . LEU A 1 19 ? 1.681 5.016 -0.135 1.00 0.00 19 LEU A C 13
ATOM 6906 O O . LEU A 1 19 ? 1.879 5.876 -0.971 1.00 0.00 19 LEU A O 13
ATOM 6922 N N . ALA A 1 20 ? 2.127 3.800 -0.301 1.00 0.00 20 ALA A N 13
ATOM 6923 C CA . ALA A 1 20 ? 2.893 3.451 -1.529 1.00 0.00 20 ALA A CA 13
ATOM 6924 C C . ALA A 1 20 ? 2.598 2.007 -1.936 1.00 0.00 20 ALA A C 13
ATOM 6925 O O . ALA A 1 20 ? 2.227 1.189 -1.120 1.00 0.00 20 ALA A O 13
ATOM 6932 N N . CYS A 1 21 ? 2.752 1.687 -3.190 1.00 0.00 21 CYS A N 13
ATOM 6933 C CA . CYS A 1 21 ? 2.474 0.295 -3.637 1.00 0.00 21 CYS A CA 13
ATOM 6934 C C . CYS A 1 21 ? 3.686 -0.598 -3.379 1.00 0.00 21 CYS A C 13
ATOM 6935 O O . CYS A 1 21 ? 4.423 -0.941 -4.281 1.00 0.00 21 CYS A O 13
ATOM 6942 N N . LYS A 1 22 ? 3.894 -0.982 -2.149 1.00 0.00 22 LYS A N 13
ATOM 6943 C CA . LYS A 1 22 ? 5.053 -1.859 -1.830 1.00 0.00 22 LYS A CA 13
ATOM 6944 C C . LYS A 1 22 ? 4.632 -3.326 -1.924 1.00 0.00 22 LYS A C 13
ATOM 6945 O O . LYS A 1 22 ? 3.524 -3.692 -1.585 1.00 0.00 22 LYS A O 13
ATOM 6964 N N . SER A 1 23 ? 5.508 -4.167 -2.394 1.00 0.00 23 SER A N 13
ATOM 6965 C CA . SER A 1 23 ? 5.167 -5.614 -2.528 1.00 0.00 23 SER A CA 13
ATOM 6966 C C . SER A 1 23 ? 6.266 -6.494 -1.926 1.00 0.00 23 SER A C 13
ATOM 6967 O O . SER A 1 23 ? 6.913 -7.259 -2.618 1.00 0.00 23 SER A O 13
ATOM 6975 N N . LYS A 1 24 ? 6.479 -6.402 -0.643 1.00 0.00 24 LYS A N 13
ATOM 6976 C CA . LYS A 1 24 ? 7.526 -7.243 0.005 1.00 0.00 24 LYS A CA 13
ATOM 6977 C C . LYS A 1 24 ? 6.905 -8.021 1.164 1.00 0.00 24 LYS A C 13
ATOM 6978 O O . LYS A 1 24 ? 7.569 -8.390 2.115 1.00 0.00 24 LYS A O 13
ATOM 6997 N N . TRP A 1 25 ? 5.624 -8.261 1.092 1.00 0.00 25 TRP A N 13
ATOM 6998 C CA . TRP A 1 25 ? 4.918 -9.002 2.176 1.00 0.00 25 TRP A CA 13
ATOM 6999 C C . TRP A 1 25 ? 3.395 -8.866 1.983 1.00 0.00 25 TRP A C 13
ATOM 7000 O O . TRP A 1 25 ? 2.706 -9.861 1.878 1.00 0.00 25 TRP A O 13
ATOM 7021 N N . PRO A 1 26 ? 2.911 -7.643 1.919 1.00 0.00 26 PRO A N 13
ATOM 7022 C CA . PRO A 1 26 ? 1.460 -7.409 1.711 1.00 0.00 26 PRO A CA 13
ATOM 7023 C C . PRO A 1 26 ? 0.974 -8.112 0.440 1.00 0.00 26 PRO A C 13
ATOM 7024 O O . PRO A 1 26 ? -0.182 -8.469 0.320 1.00 0.00 26 PRO A O 13
ATOM 7035 N N . ARG A 1 27 ? 1.854 -8.318 -0.499 1.00 0.00 27 ARG A N 13
ATOM 7036 C CA . ARG A 1 27 ? 1.481 -9.012 -1.766 1.00 0.00 27 ARG A CA 13
ATOM 7037 C C . ARG A 1 27 ? 0.493 -8.196 -2.620 1.00 0.00 27 ARG A C 13
ATOM 7038 O O . ARG A 1 27 ? -0.698 -8.431 -2.609 1.00 0.00 27 ARG A O 13
ATOM 7059 N N . ASN A 1 28 ? 1.004 -7.280 -3.405 1.00 0.00 28 ASN A N 13
ATOM 7060 C CA . ASN A 1 28 ? 0.143 -6.473 -4.335 1.00 0.00 28 ASN A CA 13
ATOM 7061 C C . ASN A 1 28 ? -0.836 -5.525 -3.621 1.00 0.00 28 ASN A C 13
ATOM 7062 O O . ASN A 1 28 ? -2.035 -5.678 -3.730 1.00 0.00 28 ASN A O 13
ATOM 7073 N N . ILE A 1 29 ? -0.344 -4.514 -2.953 1.00 0.00 29 ILE A N 13
ATOM 7074 C CA . ILE A 1 29 ? -1.260 -3.522 -2.299 1.00 0.00 29 ILE A CA 13
ATOM 7075 C C . ILE A 1 29 ? -0.506 -2.220 -2.029 1.00 0.00 29 ILE A C 13
ATOM 7076 O O . ILE A 1 29 ? 0.632 -2.049 -2.415 1.00 0.00 29 ILE A O 13
ATOM 7092 N N . CYS A 1 30 ? -1.142 -1.306 -1.355 1.00 0.00 30 CYS A N 13
ATOM 7093 C CA . CYS A 1 30 ? -0.488 -0.009 -1.035 1.00 0.00 30 CYS A CA 13
ATOM 7094 C C . CYS A 1 30 ? -0.348 0.135 0.485 1.00 0.00 30 CYS A C 13
ATOM 7095 O O . CYS A 1 30 ? -1.323 0.293 1.194 1.00 0.00 30 CYS A O 13
ATOM 7102 N N . VAL A 1 31 ? 0.852 0.069 0.997 1.00 0.00 31 VAL A N 13
ATOM 7103 C CA . VAL A 1 31 ? 1.037 0.190 2.476 1.00 0.00 31 VAL A CA 13
ATOM 7104 C C . VAL A 1 31 ? 1.427 1.615 2.870 1.00 0.00 31 VAL A C 13
ATOM 7105 O O . VAL A 1 31 ? 2.265 2.241 2.252 1.00 0.00 31 VAL A O 13
ATOM 7118 N N . TRP A 1 32 ? 0.836 2.116 3.916 1.00 0.00 32 TRP A N 13
ATOM 7119 C CA . TRP A 1 32 ? 1.165 3.487 4.391 1.00 0.00 32 TRP A CA 13
ATOM 7120 C C . TRP A 1 32 ? 2.686 3.673 4.437 1.00 0.00 32 TRP A C 13
ATOM 7121 O O . TRP A 1 32 ? 3.416 2.795 4.854 1.00 0.00 32 TRP A O 13
ATOM 7142 N N . ASP A 1 33 ? 3.168 4.810 4.018 1.00 0.00 33 ASP A N 13
ATOM 7143 C CA . ASP A 1 33 ? 4.641 5.051 4.043 1.00 0.00 33 ASP A CA 13
ATOM 7144 C C . ASP A 1 33 ? 5.068 5.565 5.420 1.00 0.00 33 ASP A C 13
ATOM 7145 O O . ASP A 1 33 ? 4.360 5.411 6.396 1.00 0.00 33 ASP A O 13
ATOM 7155 N N . GLY A 1 34 ? 6.218 6.176 5.509 1.00 0.00 34 GLY A N 13
ATOM 7156 C CA . GLY A 1 34 ? 6.682 6.696 6.828 1.00 0.00 34 GLY A CA 13
ATOM 7157 C C . GLY A 1 34 ? 7.178 5.536 7.692 1.00 0.00 34 GLY A C 13
ATOM 7158 O O . GLY A 1 34 ? 7.573 5.720 8.827 1.00 0.00 34 GLY A O 13
ATOM 7162 N N . SER A 1 35 ? 7.166 4.342 7.169 1.00 0.00 35 SER A N 13
ATOM 7163 C CA . SER A 1 35 ? 7.639 3.176 7.967 1.00 0.00 35 SER A CA 13
ATOM 7164 C C . SER A 1 35 ? 9.156 3.017 7.820 1.00 0.00 35 SER A C 13
ATOM 7165 O O . SER A 1 35 ? 9.634 2.099 7.182 1.00 0.00 35 SER A O 13
ATOM 7173 N N . VAL A 1 36 ? 9.912 3.902 8.406 1.00 0.00 36 VAL A N 13
ATOM 7174 C CA . VAL A 1 36 ? 11.396 3.803 8.300 1.00 0.00 36 VAL A CA 13
ATOM 7175 C C . VAL A 1 36 ? 12.063 4.706 9.342 1.00 0.00 36 VAL A C 13
ATOM 7176 O O . VAL A 1 36 ? 12.889 5.514 8.955 1.00 0.00 36 VAL A O 13
ATOM 7190 N N . ASP A 1 1 ? -11.213 5.745 -6.208 1.00 0.00 1 ASP A N 14
ATOM 7191 C CA . ASP A 1 1 ? -11.021 6.450 -4.908 1.00 0.00 1 ASP A CA 14
ATOM 7192 C C . ASP A 1 1 ? -9.724 5.983 -4.240 1.00 0.00 1 ASP A C 14
ATOM 7193 O O . ASP A 1 1 ? -9.221 4.913 -4.520 1.00 0.00 1 ASP A O 14
ATOM 7205 N N . CYS A 1 2 ? -9.181 6.776 -3.358 1.00 0.00 2 CYS A N 14
ATOM 7206 C CA . CYS A 1 2 ? -7.917 6.380 -2.673 1.00 0.00 2 CYS A CA 14
ATOM 7207 C C . CYS A 1 2 ? -8.131 5.080 -1.888 1.00 0.00 2 CYS A C 14
ATOM 7208 O O . CYS A 1 2 ? -9.225 4.563 -1.795 1.00 0.00 2 CYS A O 14
ATOM 7215 N N . VAL A 1 3 ? -7.078 4.558 -1.324 1.00 0.00 3 VAL A N 14
ATOM 7216 C CA . VAL A 1 3 ? -7.189 3.300 -0.540 1.00 0.00 3 VAL A CA 14
ATOM 7217 C C . VAL A 1 3 ? -6.368 3.430 0.744 1.00 0.00 3 VAL A C 14
ATOM 7218 O O . VAL A 1 3 ? -5.628 4.381 0.916 1.00 0.00 3 VAL A O 14
ATOM 7231 N N . ARG A 1 4 ? -6.501 2.505 1.655 1.00 0.00 4 ARG A N 14
ATOM 7232 C CA . ARG A 1 4 ? -5.736 2.611 2.932 1.00 0.00 4 ARG A CA 14
ATOM 7233 C C . ARG A 1 4 ? -4.688 1.499 3.059 1.00 0.00 4 ARG A C 14
ATOM 7234 O O . ARG A 1 4 ? -4.419 0.764 2.132 1.00 0.00 4 ARG A O 14
ATOM 7255 N N .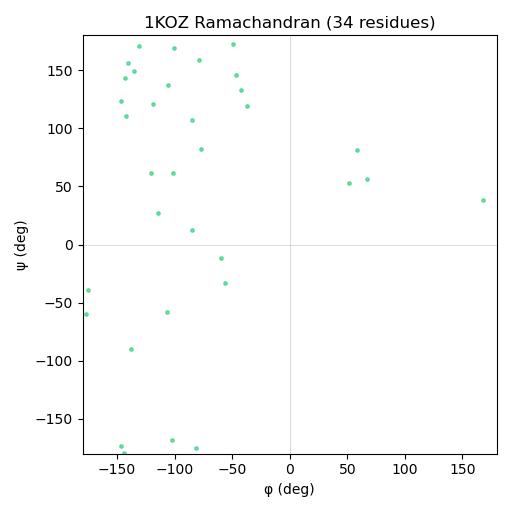 PHE A 1 5 ? -4.094 1.393 4.217 1.00 0.00 5 PHE A N 14
ATOM 7256 C CA . PHE A 1 5 ? -3.047 0.357 4.458 1.00 0.00 5 PHE A CA 14
ATOM 7257 C C . PHE A 1 5 ? -3.464 -1.009 3.903 1.00 0.00 5 PHE A C 14
ATOM 7258 O O . PHE A 1 5 ? -4.564 -1.473 4.126 1.00 0.00 5 PHE A O 14
ATOM 7275 N N . TRP A 1 6 ? -2.578 -1.666 3.202 1.00 0.00 6 TRP A N 14
ATOM 7276 C CA . TRP A 1 6 ? -2.902 -3.015 2.652 1.00 0.00 6 TRP A CA 14
ATOM 7277 C C . TRP A 1 6 ? -4.094 -2.943 1.703 1.00 0.00 6 TRP A C 14
ATOM 7278 O O . TRP A 1 6 ? -5.065 -3.658 1.846 1.00 0.00 6 TRP A O 14
ATOM 7299 N N . GLY A 1 7 ? -4.012 -2.090 0.724 1.00 0.00 7 GLY A N 14
ATOM 7300 C CA . GLY A 1 7 ? -5.122 -1.971 -0.255 1.00 0.00 7 GLY A CA 14
ATOM 7301 C C . GLY A 1 7 ? -4.628 -2.435 -1.626 1.00 0.00 7 GLY A C 14
ATOM 7302 O O . GLY A 1 7 ? -3.672 -1.911 -2.161 1.00 0.00 7 GLY A O 14
ATOM 7306 N N . LYS A 1 8 ? -5.268 -3.423 -2.188 1.00 0.00 8 LYS A N 14
ATOM 7307 C CA . LYS A 1 8 ? -4.842 -3.949 -3.520 1.00 0.00 8 LYS A CA 14
ATOM 7308 C C . LYS A 1 8 ? -4.377 -2.802 -4.420 1.00 0.00 8 LYS A C 14
ATOM 7309 O O . LYS A 1 8 ? -5.085 -1.840 -4.644 1.00 0.00 8 LYS A O 14
ATOM 7328 N N . CYS A 1 9 ? -3.176 -2.899 -4.918 1.00 0.00 9 CYS A N 14
ATOM 7329 C CA . CYS A 1 9 ? -2.629 -1.824 -5.785 1.00 0.00 9 CYS A CA 14
ATOM 7330 C C . CYS A 1 9 ? -1.479 -2.381 -6.635 1.00 0.00 9 CYS A C 14
ATOM 7331 O O . CYS A 1 9 ? -0.591 -3.039 -6.134 1.00 0.00 9 CYS A O 14
ATOM 7338 N N . SER A 1 10 ? -1.486 -2.122 -7.915 1.00 0.00 10 SER A N 14
ATOM 7339 C CA . SER A 1 10 ? -0.387 -2.639 -8.782 1.00 0.00 10 SER A CA 14
ATOM 7340 C C . SER A 1 10 ? 0.782 -1.650 -8.789 1.00 0.00 10 SER A C 14
ATOM 7341 O O . SER A 1 10 ? 1.899 -1.991 -8.454 1.00 0.00 10 SER A O 14
ATOM 7349 N N . GLN A 1 11 ? 0.532 -0.426 -9.168 1.00 0.00 11 GLN A N 14
ATOM 7350 C CA . GLN A 1 11 ? 1.624 0.585 -9.195 1.00 0.00 11 GLN A CA 14
ATOM 7351 C C . GLN A 1 11 ? 1.043 1.980 -9.436 1.00 0.00 11 GLN A C 14
ATOM 7352 O O . GLN A 1 11 ? 1.522 2.962 -8.906 1.00 0.00 11 GLN A O 14
ATOM 7366 N N . THR A 1 12 ? 0.011 2.074 -10.227 1.00 0.00 12 THR A N 14
ATOM 7367 C CA . THR A 1 12 ? -0.602 3.408 -10.496 1.00 0.00 12 THR A CA 14
ATOM 7368 C C . THR A 1 12 ? -1.405 3.869 -9.279 1.00 0.00 12 THR A C 14
ATOM 7369 O O . THR A 1 12 ? -2.611 3.722 -9.226 1.00 0.00 12 THR A O 14
ATOM 7380 N N . SER A 1 13 ? -0.748 4.424 -8.299 1.00 0.00 13 SER A N 14
ATOM 7381 C CA . SER A 1 13 ? -1.474 4.893 -7.086 1.00 0.00 13 SER A CA 14
ATOM 7382 C C . SER A 1 13 ? -2.349 3.770 -6.520 1.00 0.00 13 SER A C 14
ATOM 7383 O O . SER A 1 13 ? -1.924 3.008 -5.673 1.00 0.00 13 SER A O 14
ATOM 7391 N N . ASP A 1 14 ? -3.567 3.665 -6.976 1.00 0.00 14 ASP A N 14
ATOM 7392 C CA . ASP A 1 14 ? -4.467 2.596 -6.457 1.00 0.00 14 ASP A CA 14
ATOM 7393 C C . ASP A 1 14 ? -4.683 2.784 -4.955 1.00 0.00 14 ASP A C 14
ATOM 7394 O O . ASP A 1 14 ? -5.166 1.903 -4.271 1.00 0.00 14 ASP A O 14
ATOM 7404 N N . CYS A 1 15 ? -4.327 3.927 -4.439 1.00 0.00 15 CYS A N 14
ATOM 7405 C CA . CYS A 1 15 ? -4.508 4.184 -2.984 1.00 0.00 15 CYS A CA 14
ATOM 7406 C C . CYS A 1 15 ? -4.294 5.668 -2.686 1.00 0.00 15 CYS A C 14
ATOM 7407 O O . CYS A 1 15 ? -4.234 6.488 -3.581 1.00 0.00 15 CYS A O 14
ATOM 7414 N N . CYS A 1 16 ? -4.180 6.022 -1.437 1.00 0.00 16 CYS A N 14
ATOM 7415 C CA . CYS A 1 16 ? -3.971 7.457 -1.092 1.00 0.00 16 CYS A CA 14
ATOM 7416 C C . CYS A 1 16 ? -2.508 7.849 -1.333 1.00 0.00 16 CYS A C 14
ATOM 7417 O O . CYS A 1 16 ? -1.616 7.042 -1.154 1.00 0.00 16 CYS A O 14
ATOM 7424 N N . PRO A 1 17 ? -2.304 9.081 -1.733 1.00 0.00 17 PRO A N 14
ATOM 7425 C CA . PRO A 1 17 ? -0.934 9.579 -1.999 1.00 0.00 17 PRO A CA 14
ATOM 7426 C C . PRO A 1 17 ? -0.077 9.485 -0.741 1.00 0.00 17 PRO A C 14
ATOM 7427 O O . PRO A 1 17 ? 1.130 9.630 -0.785 1.00 0.00 17 PRO A O 14
ATOM 7438 N N . HIS A 1 18 ? -0.688 9.259 0.385 1.00 0.00 18 HIS A N 14
ATOM 7439 C CA . HIS A 1 18 ? 0.094 9.174 1.645 1.00 0.00 18 HIS A CA 14
ATOM 7440 C C . HIS A 1 18 ? 0.585 7.742 1.861 1.00 0.00 18 HIS A C 14
ATOM 7441 O O . HIS A 1 18 ? 1.004 7.373 2.941 1.00 0.00 18 HIS A O 14
ATOM 7456 N N . LEU A 1 19 ? 0.536 6.935 0.838 1.00 0.00 19 LEU A N 14
ATOM 7457 C CA . LEU A 1 19 ? 0.995 5.523 0.975 1.00 0.00 19 LEU A CA 14
ATOM 7458 C C . LEU A 1 19 ? 1.844 5.129 -0.238 1.00 0.00 19 LEU A C 14
ATOM 7459 O O . LEU A 1 19 ? 2.142 5.941 -1.090 1.00 0.00 19 LEU A O 14
ATOM 7475 N N . ALA A 1 20 ? 2.229 3.886 -0.323 1.00 0.00 20 ALA A N 14
ATOM 7476 C CA . ALA A 1 20 ? 3.050 3.436 -1.482 1.00 0.00 20 ALA A CA 14
ATOM 7477 C C . ALA A 1 20 ? 2.629 2.024 -1.897 1.00 0.00 20 ALA A C 14
ATOM 7478 O O . ALA A 1 20 ? 2.133 1.257 -1.097 1.00 0.00 20 ALA A O 14
ATOM 7485 N N . CYS A 1 21 ? 2.813 1.677 -3.137 1.00 0.00 21 CYS A N 14
ATOM 7486 C CA . CYS A 1 21 ? 2.416 0.318 -3.594 1.00 0.00 21 CYS A CA 14
ATOM 7487 C C . CYS A 1 21 ? 3.583 -0.661 -3.438 1.00 0.00 21 CYS A C 14
ATOM 7488 O O . CYS A 1 21 ? 4.535 -0.637 -4.192 1.00 0.00 21 CYS A O 14
ATOM 7495 N N . LYS A 1 22 ? 3.513 -1.523 -2.461 1.00 0.00 22 LYS A N 14
ATOM 7496 C CA . LYS A 1 22 ? 4.609 -2.511 -2.243 1.00 0.00 22 LYS A CA 14
ATOM 7497 C C . LYS A 1 22 ? 4.324 -3.319 -0.974 1.00 0.00 22 LYS A C 14
ATOM 7498 O O . LYS A 1 22 ? 4.534 -2.855 0.129 1.00 0.00 22 LYS A O 14
ATOM 7517 N N . SER A 1 23 ? 3.831 -4.519 -1.121 1.00 0.00 23 SER A N 14
ATOM 7518 C CA . SER A 1 23 ? 3.514 -5.347 0.079 1.00 0.00 23 SER A CA 14
ATOM 7519 C C . SER A 1 23 ? 4.504 -6.505 0.231 1.00 0.00 23 SER A C 14
ATOM 7520 O O . SER A 1 23 ? 5.401 -6.687 -0.567 1.00 0.00 23 SER A O 14
ATOM 7528 N N . LYS A 1 24 ? 4.327 -7.295 1.255 1.00 0.00 24 LYS A N 14
ATOM 7529 C CA . LYS A 1 24 ? 5.226 -8.461 1.486 1.00 0.00 24 LYS A CA 14
ATOM 7530 C C . LYS A 1 24 ? 4.384 -9.668 1.909 1.00 0.00 24 LYS A C 14
ATOM 7531 O O . LYS A 1 24 ? 4.797 -10.481 2.712 1.00 0.00 24 LYS A O 14
ATOM 7550 N N . TRP A 1 25 ? 3.199 -9.773 1.373 1.00 0.00 25 TRP A N 14
ATOM 7551 C CA . TRP A 1 25 ? 2.302 -10.906 1.730 1.00 0.00 25 TRP A CA 14
ATOM 7552 C C . TRP A 1 25 ? 0.917 -10.697 1.089 1.00 0.00 25 TRP A C 14
ATOM 7553 O O . TRP A 1 25 ? 0.466 -11.542 0.341 1.00 0.00 25 TRP A O 14
ATOM 7574 N N . PRO A 1 26 ? 0.289 -9.570 1.364 1.00 0.00 26 PRO A N 14
ATOM 7575 C CA . PRO A 1 26 ? -1.033 -9.274 0.756 1.00 0.00 26 PRO A CA 14
ATOM 7576 C C . PRO A 1 26 ? -0.940 -9.367 -0.770 1.00 0.00 26 PRO A C 14
ATOM 7577 O O . PRO A 1 26 ? -1.934 -9.456 -1.461 1.00 0.00 26 PRO A O 14
ATOM 7588 N N . ARG A 1 27 ? 0.261 -9.353 -1.290 1.00 0.00 27 ARG A N 14
ATOM 7589 C CA . ARG A 1 27 ? 0.462 -9.455 -2.763 1.00 0.00 27 ARG A CA 14
ATOM 7590 C C . ARG A 1 27 ? -0.162 -8.272 -3.507 1.00 0.00 27 ARG A C 14
ATOM 7591 O O . ARG A 1 27 ? -1.345 -8.248 -3.786 1.00 0.00 27 ARG A O 14
ATOM 7612 N N . ASN A 1 28 ? 0.647 -7.309 -3.860 1.00 0.00 28 ASN A N 14
ATOM 7613 C CA . ASN A 1 28 ? 0.154 -6.127 -4.628 1.00 0.00 28 ASN A CA 14
ATOM 7614 C C . ASN A 1 28 ? -0.871 -5.296 -3.848 1.00 0.00 28 ASN A C 14
ATOM 7615 O O . ASN A 1 28 ? -2.061 -5.513 -3.945 1.00 0.00 28 ASN A O 14
ATOM 7626 N N . ILE A 1 29 ? -0.410 -4.313 -3.118 1.00 0.00 29 ILE A N 14
ATOM 7627 C CA . ILE A 1 29 ? -1.343 -3.411 -2.370 1.00 0.00 29 ILE A CA 14
ATOM 7628 C C . ILE A 1 29 ? -0.629 -2.100 -2.051 1.00 0.00 29 ILE A C 14
ATOM 7629 O O . ILE A 1 29 ? 0.454 -1.839 -2.532 1.00 0.00 29 ILE A O 14
ATOM 7645 N N . CYS A 1 30 ? -1.228 -1.274 -1.245 1.00 0.00 30 CYS A N 14
ATOM 7646 C CA . CYS A 1 30 ? -0.583 0.018 -0.895 1.00 0.00 30 CYS A CA 14
ATOM 7647 C C . CYS A 1 30 ? -0.448 0.141 0.623 1.00 0.00 30 CYS A C 14
ATOM 7648 O O . CYS A 1 30 ? -1.427 0.223 1.338 1.00 0.00 30 CYS A O 14
ATOM 7655 N N . VAL A 1 31 ? 0.757 0.147 1.121 1.00 0.00 31 VAL A N 14
ATOM 7656 C CA . VAL A 1 31 ? 0.947 0.257 2.597 1.00 0.00 31 VAL A CA 14
ATOM 7657 C C . VAL A 1 31 ? 1.262 1.693 3.005 1.00 0.00 31 VAL A C 14
ATOM 7658 O O . VAL A 1 31 ? 1.909 2.432 2.289 1.00 0.00 31 VAL A O 14
ATOM 7671 N N . TRP A 1 32 ? 0.817 2.085 4.161 1.00 0.00 32 TRP A N 14
ATOM 7672 C CA . TRP A 1 32 ? 1.084 3.464 4.647 1.00 0.00 32 TRP A CA 14
ATOM 7673 C C . TRP A 1 32 ? 2.598 3.677 4.802 1.00 0.00 32 TRP A C 14
ATOM 7674 O O . TRP A 1 32 ? 3.310 2.815 5.280 1.00 0.00 32 TRP A O 14
ATOM 7695 N N . ASP A 1 33 ? 3.090 4.817 4.405 1.00 0.00 33 ASP A N 14
ATOM 7696 C CA . ASP A 1 33 ? 4.552 5.085 4.533 1.00 0.00 33 ASP A CA 14
ATOM 7697 C C . ASP A 1 33 ? 4.933 5.234 6.009 1.00 0.00 33 ASP A C 14
ATOM 7698 O O . ASP A 1 33 ? 4.305 4.664 6.881 1.00 0.00 33 ASP A O 14
ATOM 7708 N N . GLY A 1 34 ? 5.955 5.994 6.294 1.00 0.00 34 GLY A N 14
ATOM 7709 C CA . GLY A 1 34 ? 6.378 6.181 7.711 1.00 0.00 34 GLY A CA 14
ATOM 7710 C C . GLY A 1 34 ? 6.337 4.839 8.440 1.00 0.00 34 GLY A C 14
ATOM 7711 O O . GLY A 1 34 ? 6.008 4.766 9.609 1.00 0.00 34 GLY A O 14
ATOM 7715 N N . SER A 1 35 ? 6.670 3.778 7.763 1.00 0.00 35 SER A N 14
ATOM 7716 C CA . SER A 1 35 ? 6.648 2.441 8.422 1.00 0.00 35 SER A CA 14
ATOM 7717 C C . SER A 1 35 ? 7.993 2.161 9.095 1.00 0.00 35 SER A C 14
ATOM 7718 O O . SER A 1 35 ? 8.659 1.189 8.796 1.00 0.00 35 SER A O 14
ATOM 7726 N N . VAL A 1 36 ? 8.397 3.005 10.006 1.00 0.00 36 VAL A N 14
ATOM 7727 C CA . VAL A 1 36 ? 9.697 2.788 10.699 1.00 0.00 36 VAL A CA 14
ATOM 7728 C C . VAL A 1 36 ? 9.633 1.523 11.556 1.00 0.00 36 VAL A C 14
ATOM 7729 O O . VAL A 1 36 ? 8.656 0.802 11.444 1.00 0.00 36 VAL A O 14
ATOM 7743 N N . ASP A 1 1 ? -9.967 6.902 -6.971 1.00 0.00 1 ASP A N 15
ATOM 7744 C CA . ASP A 1 1 ? -10.347 6.386 -5.623 1.00 0.00 1 ASP A CA 15
ATOM 7745 C C . ASP A 1 1 ? -9.097 6.007 -4.826 1.00 0.00 1 ASP A C 15
ATOM 7746 O O . ASP A 1 1 ? -8.270 5.237 -5.277 1.00 0.00 1 ASP A O 15
ATOM 7758 N N . CYS A 1 2 ? -8.953 6.540 -3.644 1.00 0.00 2 CYS A N 15
ATOM 7759 C CA . CYS A 1 2 ? -7.758 6.209 -2.817 1.00 0.00 2 CYS A CA 15
ATOM 7760 C C . CYS A 1 2 ? -8.049 4.966 -1.964 1.00 0.00 2 CYS A C 15
ATOM 7761 O O . CYS A 1 2 ? -9.157 4.471 -1.924 1.00 0.00 2 CYS A O 15
ATOM 7768 N N . VAL A 1 3 ? -7.055 4.463 -1.290 1.00 0.00 3 VAL A N 15
ATOM 7769 C CA . VAL A 1 3 ? -7.254 3.257 -0.444 1.00 0.00 3 VAL A CA 15
ATOM 7770 C C . VAL A 1 3 ? -6.446 3.401 0.851 1.00 0.00 3 VAL A C 15
ATOM 7771 O O . VAL A 1 3 ? -5.608 4.275 0.972 1.00 0.00 3 VAL A O 15
ATOM 7784 N N . ARG A 1 4 ? -6.697 2.564 1.825 1.00 0.00 4 ARG A N 15
ATOM 7785 C CA . ARG A 1 4 ? -5.949 2.678 3.113 1.00 0.00 4 ARG A CA 15
ATOM 7786 C C . ARG A 1 4 ? -4.849 1.616 3.214 1.00 0.00 4 ARG A C 15
ATOM 7787 O O . ARG A 1 4 ? -4.603 0.861 2.293 1.00 0.00 4 ARG A O 15
ATOM 7808 N N . PHE A 1 5 ? -4.185 1.565 4.338 1.00 0.00 5 PHE A N 15
ATOM 7809 C CA . PHE A 1 5 ? -3.088 0.574 4.544 1.00 0.00 5 PHE A CA 15
ATOM 7810 C C . PHE A 1 5 ? -3.471 -0.803 3.986 1.00 0.00 5 PHE A C 15
ATOM 7811 O O . PHE A 1 5 ? -4.546 -1.308 4.235 1.00 0.00 5 PHE A O 15
ATOM 7828 N N . TRP A 1 6 ? -2.585 -1.417 3.248 1.00 0.00 6 TRP A N 15
ATOM 7829 C CA . TRP A 1 6 ? -2.879 -2.770 2.690 1.00 0.00 6 TRP A CA 15
ATOM 7830 C C . TRP A 1 6 ? -4.095 -2.724 1.776 1.00 0.00 6 TRP A C 15
ATOM 7831 O O . TRP A 1 6 ? -5.112 -3.335 2.036 1.00 0.00 6 TRP A O 15
ATOM 7852 N N . GLY A 1 7 ? -3.983 -2.016 0.694 1.00 0.00 7 GLY A N 15
ATOM 7853 C CA . GLY A 1 7 ? -5.110 -1.932 -0.265 1.00 0.00 7 GLY A CA 15
ATOM 7854 C C . GLY A 1 7 ? -4.624 -2.380 -1.640 1.00 0.00 7 GLY A C 15
ATOM 7855 O O . GLY A 1 7 ? -3.680 -1.836 -2.177 1.00 0.00 7 GLY A O 15
ATOM 7859 N N . LYS A 1 8 ? -5.256 -3.375 -2.203 1.00 0.00 8 LYS A N 15
ATOM 7860 C CA . LYS A 1 8 ? -4.837 -3.877 -3.545 1.00 0.00 8 LYS A CA 15
ATOM 7861 C C . LYS A 1 8 ? -4.406 -2.707 -4.427 1.00 0.00 8 LYS A C 15
ATOM 7862 O O . LYS A 1 8 ? -5.138 -1.755 -4.619 1.00 0.00 8 LYS A O 15
ATOM 7881 N N . CYS A 1 9 ? -3.210 -2.760 -4.939 1.00 0.00 9 CYS A N 15
ATOM 7882 C CA . CYS A 1 9 ? -2.709 -1.642 -5.780 1.00 0.00 9 CYS A CA 15
ATOM 7883 C C . CYS A 1 9 ? -1.648 -2.155 -6.759 1.00 0.00 9 CYS A C 15
ATOM 7884 O O . CYS A 1 9 ? -0.964 -3.125 -6.499 1.00 0.00 9 CYS A O 15
ATOM 7891 N N . SER A 1 10 ? -1.500 -1.501 -7.878 1.00 0.00 10 SER A N 15
ATOM 7892 C CA . SER A 1 10 ? -0.481 -1.939 -8.870 1.00 0.00 10 SER A CA 15
ATOM 7893 C C . SER A 1 10 ? 0.675 -0.936 -8.890 1.00 0.00 10 SER A C 15
ATOM 7894 O O . SER A 1 10 ? 1.833 -1.303 -8.876 1.00 0.00 10 SER A O 15
ATOM 7902 N N . GLN A 1 11 ? 0.364 0.329 -8.913 1.00 0.00 11 GLN A N 15
ATOM 7903 C CA . GLN A 1 11 ? 1.433 1.368 -8.924 1.00 0.00 11 GLN A CA 15
ATOM 7904 C C . GLN A 1 11 ? 1.016 2.545 -8.042 1.00 0.00 11 GLN A C 15
ATOM 7905 O O . GLN A 1 11 ? -0.143 2.903 -7.980 1.00 0.00 11 GLN A O 15
ATOM 7919 N N . THR A 1 12 ? 1.947 3.149 -7.353 1.00 0.00 12 THR A N 15
ATOM 7920 C CA . THR A 1 12 ? 1.593 4.300 -6.471 1.00 0.00 12 THR A CA 15
ATOM 7921 C C . THR A 1 12 ? 0.601 5.223 -7.174 1.00 0.00 12 THR A C 15
ATOM 7922 O O . THR A 1 12 ? 0.973 6.072 -7.958 1.00 0.00 12 THR A O 15
ATOM 7933 N N . SER A 1 13 ? -0.666 5.061 -6.903 1.00 0.00 13 SER A N 15
ATOM 7934 C CA . SER A 1 13 ? -1.684 5.926 -7.558 1.00 0.00 13 SER A CA 15
ATOM 7935 C C . SER A 1 13 ? -3.095 5.500 -7.137 1.00 0.00 13 SER A C 15
ATOM 7936 O O . SER A 1 13 ? -3.955 6.325 -6.899 1.00 0.00 13 SER A O 15
ATOM 7944 N N . ASP A 1 14 ? -3.337 4.222 -7.042 1.00 0.00 14 ASP A N 15
ATOM 7945 C CA . ASP A 1 14 ? -4.691 3.749 -6.633 1.00 0.00 14 ASP A CA 15
ATOM 7946 C C . ASP A 1 14 ? -4.975 4.157 -5.188 1.00 0.00 14 ASP A C 15
ATOM 7947 O O . ASP A 1 14 ? -5.851 4.952 -4.917 1.00 0.00 14 ASP A O 15
ATOM 7957 N N . CYS A 1 15 ? -4.237 3.620 -4.259 1.00 0.00 15 CYS A N 15
ATOM 7958 C CA . CYS A 1 15 ? -4.458 3.975 -2.830 1.00 0.00 15 CYS A CA 15
ATOM 7959 C C . CYS A 1 15 ? -4.288 5.482 -2.626 1.00 0.00 15 CYS A C 15
ATOM 7960 O O . CYS A 1 15 ? -4.244 6.246 -3.569 1.00 0.00 15 CYS A O 15
ATOM 7967 N N . CYS A 1 16 ? -4.192 5.917 -1.399 1.00 0.00 16 CYS A N 15
ATOM 7968 C CA . CYS A 1 16 ? -4.021 7.377 -1.135 1.00 0.00 16 CYS A CA 15
ATOM 7969 C C . CYS A 1 16 ? -2.565 7.797 -1.372 1.00 0.00 16 CYS A C 15
ATOM 7970 O O . CYS A 1 16 ? -1.661 6.997 -1.232 1.00 0.00 16 CYS A O 15
ATOM 7977 N N . PRO A 1 17 ? -2.384 9.050 -1.718 1.00 0.00 17 PRO A N 15
ATOM 7978 C CA . PRO A 1 17 ? -1.025 9.592 -1.969 1.00 0.00 17 PRO A CA 15
ATOM 7979 C C . PRO A 1 17 ? -0.162 9.499 -0.711 1.00 0.00 17 PRO A C 15
ATOM 7980 O O . PRO A 1 17 ? 1.029 9.737 -0.743 1.00 0.00 17 PRO A O 15
ATOM 7991 N N . HIS A 1 18 ? -0.754 9.175 0.403 1.00 0.00 18 HIS A N 15
ATOM 7992 C CA . HIS A 1 18 ? 0.033 9.093 1.663 1.00 0.00 18 HIS A CA 15
ATOM 7993 C C . HIS A 1 18 ? 0.538 7.667 1.889 1.00 0.00 18 HIS A C 15
ATOM 7994 O O . HIS A 1 18 ? 0.932 7.303 2.979 1.00 0.00 18 HIS A O 15
ATOM 8009 N N . LEU A 1 19 ? 0.528 6.858 0.867 1.00 0.00 19 LEU A N 15
ATOM 8010 C CA . LEU A 1 19 ? 1.009 5.456 1.026 1.00 0.00 19 LEU A CA 15
ATOM 8011 C C . LEU A 1 19 ? 1.881 5.058 -0.168 1.00 0.00 19 LEU A C 15
ATOM 8012 O O . LEU A 1 19 ? 2.159 5.854 -1.041 1.00 0.00 19 LEU A O 15
ATOM 8028 N N . ALA A 1 20 ? 2.305 3.826 -0.212 1.00 0.00 20 ALA A N 15
ATOM 8029 C CA . ALA A 1 20 ? 3.150 3.369 -1.351 1.00 0.00 20 ALA A CA 15
ATOM 8030 C C . ALA A 1 20 ? 2.692 1.985 -1.807 1.00 0.00 20 ALA A C 15
ATOM 8031 O O . ALA A 1 20 ? 2.259 1.175 -1.016 1.00 0.00 20 ALA A O 15
ATOM 8038 N N . CYS A 1 21 ? 2.776 1.708 -3.077 1.00 0.00 21 CYS A N 15
ATOM 8039 C CA . CYS A 1 21 ? 2.336 0.375 -3.576 1.00 0.00 21 CYS A CA 15
ATOM 8040 C C . CYS A 1 21 ? 3.454 -0.655 -3.393 1.00 0.00 21 CYS A C 15
ATOM 8041 O O . CYS A 1 21 ? 4.138 -1.016 -4.329 1.00 0.00 21 CYS A O 15
ATOM 8048 N N . LYS A 1 22 ? 3.645 -1.128 -2.190 1.00 0.00 22 LYS A N 15
ATOM 8049 C CA . LYS A 1 22 ? 4.722 -2.130 -1.943 1.00 0.00 22 LYS A CA 15
ATOM 8050 C C . LYS A 1 22 ? 4.324 -3.055 -0.788 1.00 0.00 22 LYS A C 15
ATOM 8051 O O . LYS A 1 22 ? 4.270 -2.643 0.354 1.00 0.00 22 LYS A O 15
ATOM 8070 N N . SER A 1 23 ? 4.039 -4.299 -1.071 1.00 0.00 23 SER A N 15
ATOM 8071 C CA . SER A 1 23 ? 3.643 -5.230 0.022 1.00 0.00 23 SER A CA 15
ATOM 8072 C C . SER A 1 23 ? 4.632 -6.392 0.134 1.00 0.00 23 SER A C 15
ATOM 8073 O O . SER A 1 23 ? 5.474 -6.596 -0.716 1.00 0.00 23 SER A O 15
ATOM 8081 N N . LYS A 1 24 ? 4.517 -7.162 1.179 1.00 0.00 24 LYS A N 15
ATOM 8082 C CA . LYS A 1 24 ? 5.425 -8.331 1.365 1.00 0.00 24 LYS A CA 15
ATOM 8083 C C . LYS A 1 24 ? 4.598 -9.537 1.811 1.00 0.00 24 LYS A C 15
ATOM 8084 O O . LYS A 1 24 ? 5.013 -10.328 2.634 1.00 0.00 24 LYS A O 15
ATOM 8103 N N . TRP A 1 25 ? 3.416 -9.665 1.273 1.00 0.00 25 TRP A N 15
ATOM 8104 C CA . TRP A 1 25 ? 2.526 -10.798 1.651 1.00 0.00 25 TRP A CA 15
ATOM 8105 C C . TRP A 1 25 ? 1.133 -10.599 1.023 1.00 0.00 25 TRP A C 15
ATOM 8106 O O . TRP A 1 25 ? 0.670 -11.456 0.299 1.00 0.00 25 TRP A O 15
ATOM 8127 N N . PRO A 1 26 ? 0.510 -9.468 1.293 1.00 0.00 26 PRO A N 15
ATOM 8128 C CA . PRO A 1 26 ? -0.824 -9.188 0.705 1.00 0.00 26 PRO A CA 15
ATOM 8129 C C . PRO A 1 26 ? -0.754 -9.306 -0.820 1.00 0.00 26 PRO A C 15
ATOM 8130 O O . PRO A 1 26 ? -1.759 -9.432 -1.493 1.00 0.00 26 PRO A O 15
ATOM 8141 N N . ARG A 1 27 ? 0.435 -9.272 -1.358 1.00 0.00 27 ARG A N 15
ATOM 8142 C CA . ARG A 1 27 ? 0.614 -9.394 -2.832 1.00 0.00 27 ARG A CA 15
ATOM 8143 C C . ARG A 1 27 ? -0.074 -8.249 -3.583 1.00 0.00 27 ARG A C 15
ATOM 8144 O O . ARG A 1 27 ? -1.267 -8.265 -3.820 1.00 0.00 27 ARG A O 15
ATOM 8165 N N . ASN A 1 28 ? 0.695 -7.271 -3.985 1.00 0.00 28 ASN A N 15
ATOM 8166 C CA . ASN A 1 28 ? 0.147 -6.117 -4.763 1.00 0.00 28 ASN A CA 15
ATOM 8167 C C . ASN A 1 28 ? -0.860 -5.274 -3.966 1.00 0.00 28 ASN A C 15
ATOM 8168 O O . ASN A 1 28 ? -2.059 -5.435 -4.097 1.00 0.00 28 ASN A O 15
ATOM 8179 N N . ILE A 1 29 ? -0.379 -4.341 -3.188 1.00 0.00 29 ILE A N 15
ATOM 8180 C CA . ILE A 1 29 ? -1.290 -3.432 -2.426 1.00 0.00 29 ILE A CA 15
ATOM 8181 C C . ILE A 1 29 ? -0.540 -2.149 -2.084 1.00 0.00 29 ILE A C 15
ATOM 8182 O O . ILE A 1 29 ? 0.563 -1.923 -2.539 1.00 0.00 29 ILE A O 15
ATOM 8198 N N . CYS A 1 30 ? -1.128 -1.307 -1.289 1.00 0.00 30 CYS A N 15
ATOM 8199 C CA . CYS A 1 30 ? -0.448 -0.036 -0.923 1.00 0.00 30 CYS A CA 15
ATOM 8200 C C . CYS A 1 30 ? -0.277 0.060 0.592 1.00 0.00 30 CYS A C 15
ATOM 8201 O O . CYS A 1 30 ? -1.232 0.218 1.325 1.00 0.00 30 CYS A O 15
ATOM 8208 N N . VAL A 1 31 ? 0.933 -0.024 1.073 1.00 0.00 31 VAL A N 15
ATOM 8209 C CA . VAL A 1 31 ? 1.147 0.073 2.543 1.00 0.00 31 VAL A CA 15
ATOM 8210 C C . VAL A 1 31 ? 1.459 1.514 2.943 1.00 0.00 31 VAL A C 15
ATOM 8211 O O . VAL A 1 31 ? 2.280 2.180 2.341 1.00 0.00 31 VAL A O 15
ATOM 8224 N N . TRP A 1 32 ? 0.815 1.992 3.962 1.00 0.00 32 TRP A N 15
ATOM 8225 C CA . TRP A 1 32 ? 1.065 3.378 4.428 1.00 0.00 32 TRP A CA 15
ATOM 8226 C C . TRP A 1 32 ? 2.577 3.635 4.502 1.00 0.00 32 TRP A C 15
ATOM 8227 O O . TRP A 1 32 ? 3.356 2.733 4.737 1.00 0.00 32 TRP A O 15
ATOM 8248 N N . ASP A 1 33 ? 2.994 4.854 4.300 1.00 0.00 33 ASP A N 15
ATOM 8249 C CA . ASP A 1 33 ? 4.451 5.163 4.354 1.00 0.00 33 ASP A CA 15
ATOM 8250 C C . ASP A 1 33 ? 4.925 5.248 5.809 1.00 0.00 33 ASP A C 15
ATOM 8251 O O . ASP A 1 33 ? 5.072 6.319 6.361 1.00 0.00 33 ASP A O 15
ATOM 8261 N N . GLY A 1 34 ? 5.165 4.124 6.431 1.00 0.00 34 GLY A N 15
ATOM 8262 C CA . GLY A 1 34 ? 5.630 4.140 7.846 1.00 0.00 34 GLY A CA 15
ATOM 8263 C C . GLY A 1 34 ? 6.973 3.418 7.949 1.00 0.00 34 GLY A C 15
ATOM 8264 O O . GLY A 1 34 ? 7.883 3.868 8.618 1.00 0.00 34 GLY A O 15
ATOM 8268 N N . SER A 1 35 ? 7.106 2.300 7.289 1.00 0.00 35 SER A N 15
ATOM 8269 C CA . SER A 1 35 ? 8.390 1.546 7.346 1.00 0.00 35 SER A CA 15
ATOM 8270 C C . SER A 1 35 ? 9.344 2.052 6.258 1.00 0.00 35 SER A C 15
ATOM 8271 O O . SER A 1 35 ? 9.607 1.375 5.285 1.00 0.00 35 SER A O 15
ATOM 8279 N N . VAL A 1 36 ? 9.864 3.239 6.420 1.00 0.00 36 VAL A N 15
ATOM 8280 C CA . VAL A 1 36 ? 10.798 3.791 5.399 1.00 0.00 36 VAL A CA 15
ATOM 8281 C C . VAL A 1 36 ? 10.130 3.821 4.023 1.00 0.00 36 VAL A C 15
ATOM 8282 O O . VAL A 1 36 ? 10.818 3.572 3.044 1.00 0.00 36 VAL A O 15
ATOM 8296 N N . ASP A 1 1 ? -11.673 7.039 -5.621 1.00 0.00 1 ASP A N 16
ATOM 8297 C CA . ASP A 1 1 ? -11.680 6.053 -4.500 1.00 0.00 1 ASP A CA 16
ATOM 8298 C C . ASP A 1 1 ? -10.249 5.759 -4.043 1.00 0.00 1 ASP A C 16
ATOM 8299 O O . ASP A 1 1 ? -9.559 4.940 -4.618 1.00 0.00 1 ASP A O 16
ATOM 8311 N N . CYS A 1 2 ? -9.798 6.420 -3.013 1.00 0.00 2 CYS A N 16
ATOM 8312 C CA . CYS A 1 2 ? -8.412 6.174 -2.522 1.00 0.00 2 CYS A CA 16
ATOM 8313 C C . CYS A 1 2 ? -8.336 4.830 -1.799 1.00 0.00 2 CYS A C 16
ATOM 8314 O O . CYS A 1 2 ? -9.339 4.219 -1.491 1.00 0.00 2 CYS A O 16
ATOM 8321 N N . VAL A 1 3 ? -7.150 4.377 -1.518 1.00 0.00 3 VAL A N 16
ATOM 8322 C CA . VAL A 1 3 ? -6.995 3.081 -0.804 1.00 0.00 3 VAL A CA 16
ATOM 8323 C C . VAL A 1 3 ? -6.173 3.303 0.468 1.00 0.00 3 VAL A C 16
ATOM 8324 O O . VAL A 1 3 ? -5.343 4.194 0.531 1.00 0.00 3 VAL A O 16
ATOM 8337 N N . ARG A 1 4 ? -6.405 2.514 1.484 1.00 0.00 4 ARG A N 16
ATOM 8338 C CA . ARG A 1 4 ? -5.648 2.698 2.758 1.00 0.00 4 ARG A CA 16
ATOM 8339 C C . ARG A 1 4 ? -4.615 1.585 2.962 1.00 0.00 4 ARG A C 16
ATOM 8340 O O . ARG A 1 4 ? -4.330 0.809 2.071 1.00 0.00 4 ARG A O 16
ATOM 8361 N N . PHE A 1 5 ? -4.051 1.518 4.138 1.00 0.00 5 PHE A N 16
ATOM 8362 C CA . PHE A 1 5 ? -3.021 0.481 4.440 1.00 0.00 5 PHE A CA 16
ATOM 8363 C C . PHE A 1 5 ? -3.446 -0.896 3.917 1.00 0.00 5 PHE A C 16
ATOM 8364 O O . PHE A 1 5 ? -4.570 -1.321 4.095 1.00 0.00 5 PHE A O 16
ATOM 8381 N N . TRP A 1 6 ? -2.543 -1.599 3.287 1.00 0.00 6 TRP A N 16
ATOM 8382 C CA . TRP A 1 6 ? -2.875 -2.957 2.764 1.00 0.00 6 TRP A CA 16
ATOM 8383 C C . TRP A 1 6 ? -4.098 -2.896 1.860 1.00 0.00 6 TRP A C 16
ATOM 8384 O O . TRP A 1 6 ? -5.125 -3.486 2.134 1.00 0.00 6 TRP A O 16
ATOM 8405 N N . GLY A 1 7 ? -3.982 -2.198 0.772 1.00 0.00 7 GLY A N 16
ATOM 8406 C CA . GLY A 1 7 ? -5.118 -2.098 -0.178 1.00 0.00 7 GLY A CA 16
ATOM 8407 C C . GLY A 1 7 ? -4.628 -2.498 -1.568 1.00 0.00 7 GLY A C 16
ATOM 8408 O O . GLY A 1 7 ? -3.707 -1.915 -2.102 1.00 0.00 7 GLY A O 16
ATOM 8412 N N . LYS A 1 8 ? -5.229 -3.503 -2.145 1.00 0.00 8 LYS A N 16
ATOM 8413 C CA . LYS A 1 8 ? -4.803 -3.968 -3.499 1.00 0.00 8 LYS A CA 16
ATOM 8414 C C . LYS A 1 8 ? -4.426 -2.774 -4.375 1.00 0.00 8 LYS A C 16
ATOM 8415 O O . LYS A 1 8 ? -5.199 -1.853 -4.562 1.00 0.00 8 LYS A O 16
ATOM 8434 N N . CYS A 1 9 ? -3.231 -2.774 -4.898 1.00 0.00 9 CYS A N 16
ATOM 8435 C CA . CYS A 1 9 ? -2.783 -1.633 -5.744 1.00 0.00 9 CYS A CA 16
ATOM 8436 C C . CYS A 1 9 ? -1.766 -2.117 -6.784 1.00 0.00 9 CYS A C 16
ATOM 8437 O O . CYS A 1 9 ? -0.776 -2.739 -6.458 1.00 0.00 9 CYS A O 16
ATOM 8444 N N . SER A 1 10 ? -2.003 -1.830 -8.037 1.00 0.00 10 SER A N 16
ATOM 8445 C CA . SER A 1 10 ? -1.048 -2.266 -9.097 1.00 0.00 10 SER A CA 16
ATOM 8446 C C . SER A 1 10 ? -1.257 -1.438 -10.368 1.00 0.00 10 SER A C 16
ATOM 8447 O O . SER A 1 10 ? -1.525 -1.965 -11.429 1.00 0.00 10 SER A O 16
ATOM 8455 N N . GLN A 1 11 ? -1.131 -0.142 -10.270 1.00 0.00 11 GLN A N 16
ATOM 8456 C CA . GLN A 1 11 ? -1.321 0.721 -11.471 1.00 0.00 11 GLN A CA 16
ATOM 8457 C C . GLN A 1 11 ? -0.599 2.062 -11.276 1.00 0.00 11 GLN A C 16
ATOM 8458 O O . GLN A 1 11 ? 0.614 2.128 -11.292 1.00 0.00 11 GLN A O 16
ATOM 8472 N N . THR A 1 12 ? -1.325 3.136 -11.089 1.00 0.00 12 THR A N 16
ATOM 8473 C CA . THR A 1 12 ? -0.657 4.456 -10.894 1.00 0.00 12 THR A CA 16
ATOM 8474 C C . THR A 1 12 ? -1.201 5.148 -9.640 1.00 0.00 12 THR A C 16
ATOM 8475 O O . THR A 1 12 ? -2.307 5.650 -9.628 1.00 0.00 12 THR A O 16
ATOM 8486 N N . SER A 1 13 ? -0.429 5.179 -8.589 1.00 0.00 13 SER A N 16
ATOM 8487 C CA . SER A 1 13 ? -0.900 5.841 -7.337 1.00 0.00 13 SER A CA 16
ATOM 8488 C C . SER A 1 13 ? -2.322 5.390 -6.997 1.00 0.00 13 SER A C 16
ATOM 8489 O O . SER A 1 13 ? -3.164 6.186 -6.628 1.00 0.00 13 SER A O 16
ATOM 8497 N N . ASP A 1 14 ? -2.598 4.121 -7.117 1.00 0.00 14 ASP A N 16
ATOM 8498 C CA . ASP A 1 14 ? -3.969 3.627 -6.795 1.00 0.00 14 ASP A CA 16
ATOM 8499 C C . ASP A 1 14 ? -4.403 4.143 -5.423 1.00 0.00 14 ASP A C 16
ATOM 8500 O O . ASP A 1 14 ? -5.347 4.901 -5.304 1.00 0.00 14 ASP A O 16
ATOM 8510 N N . CYS A 1 15 ? -3.723 3.743 -4.384 1.00 0.00 15 CYS A N 16
ATOM 8511 C CA . CYS A 1 15 ? -4.099 4.211 -3.019 1.00 0.00 15 CYS A CA 16
ATOM 8512 C C . CYS A 1 15 ? -3.870 5.719 -2.899 1.00 0.00 15 CYS A C 16
ATOM 8513 O O . CYS A 1 15 ? -3.589 6.392 -3.870 1.00 0.00 15 CYS A O 16
ATOM 8520 N N . CYS A 1 16 ? -3.984 6.253 -1.713 1.00 0.00 16 CYS A N 16
ATOM 8521 C CA . CYS A 1 16 ? -3.768 7.721 -1.545 1.00 0.00 16 CYS A CA 16
ATOM 8522 C C . CYS A 1 16 ? -2.267 8.041 -1.527 1.00 0.00 16 CYS A C 16
ATOM 8523 O O . CYS A 1 16 ? -1.453 7.177 -1.272 1.00 0.00 16 CYS A O 16
ATOM 8530 N N . PRO A 1 17 ? -1.948 9.285 -1.810 1.00 0.00 17 PRO A N 16
ATOM 8531 C CA . PRO A 1 17 ? -0.533 9.732 -1.836 1.00 0.00 17 PRO A CA 16
ATOM 8532 C C . PRO A 1 17 ? 0.138 9.523 -0.481 1.00 0.00 17 PRO A C 16
ATOM 8533 O O . PRO A 1 17 ? 1.339 9.653 -0.347 1.00 0.00 17 PRO A O 16
ATOM 8544 N N . HIS A 1 18 ? -0.622 9.222 0.531 1.00 0.00 18 HIS A N 16
ATOM 8545 C CA . HIS A 1 18 ? -0.011 9.031 1.871 1.00 0.00 18 HIS A CA 16
ATOM 8546 C C . HIS A 1 18 ? 0.440 7.582 2.048 1.00 0.00 18 HIS A C 16
ATOM 8547 O O . HIS A 1 18 ? 0.760 7.144 3.136 1.00 0.00 18 HIS A O 16
ATOM 8562 N N . LEU A 1 19 ? 0.477 6.834 0.977 1.00 0.00 19 LEU A N 16
ATOM 8563 C CA . LEU A 1 19 ? 0.912 5.412 1.071 1.00 0.00 19 LEU A CA 16
ATOM 8564 C C . LEU A 1 19 ? 1.748 5.030 -0.157 1.00 0.00 19 LEU A C 16
ATOM 8565 O O . LEU A 1 19 ? 1.909 5.807 -1.079 1.00 0.00 19 LEU A O 16
ATOM 8581 N N . ALA A 1 20 ? 2.267 3.833 -0.178 1.00 0.00 20 ALA A N 16
ATOM 8582 C CA . ALA A 1 20 ? 3.082 3.385 -1.342 1.00 0.00 20 ALA A CA 16
ATOM 8583 C C . ALA A 1 20 ? 2.641 1.981 -1.763 1.00 0.00 20 ALA A C 16
ATOM 8584 O O . ALA A 1 20 ? 2.205 1.194 -0.952 1.00 0.00 20 ALA A O 16
ATOM 8591 N N . CYS A 1 21 ? 2.740 1.665 -3.024 1.00 0.00 21 CYS A N 16
ATOM 8592 C CA . CYS A 1 21 ? 2.315 0.313 -3.486 1.00 0.00 21 CYS A CA 16
ATOM 8593 C C . CYS A 1 21 ? 3.416 -0.711 -3.239 1.00 0.00 21 CYS A C 16
ATOM 8594 O O . CYS A 1 21 ? 4.368 -0.820 -3.986 1.00 0.00 21 CYS A O 16
ATOM 8601 N N . LYS A 1 22 ? 3.283 -1.471 -2.187 1.00 0.00 22 LYS A N 16
ATOM 8602 C CA . LYS A 1 22 ? 4.305 -2.504 -1.880 1.00 0.00 22 LYS A CA 16
ATOM 8603 C C . LYS A 1 22 ? 3.733 -3.893 -2.157 1.00 0.00 22 LYS A C 16
ATOM 8604 O O . LYS A 1 22 ? 2.548 -4.129 -2.035 1.00 0.00 22 LYS A O 16
ATOM 8623 N N . SER A 1 23 ? 4.573 -4.806 -2.535 1.00 0.00 23 SER A N 16
ATOM 8624 C CA . SER A 1 23 ? 4.098 -6.188 -2.832 1.00 0.00 23 SER A CA 16
ATOM 8625 C C . SER A 1 23 ? 5.134 -7.223 -2.386 1.00 0.00 23 SER A C 16
ATOM 8626 O O . SER A 1 23 ? 6.129 -7.445 -3.047 1.00 0.00 23 SER A O 16
ATOM 8634 N N . LYS A 1 24 ? 4.900 -7.862 -1.275 1.00 0.00 24 LYS A N 16
ATOM 8635 C CA . LYS A 1 24 ? 5.858 -8.892 -0.778 1.00 0.00 24 LYS A CA 16
ATOM 8636 C C . LYS A 1 24 ? 5.122 -9.877 0.135 1.00 0.00 24 LYS A C 16
ATOM 8637 O O . LYS A 1 24 ? 5.713 -10.551 0.956 1.00 0.00 24 LYS A O 16
ATOM 8656 N N . TRP A 1 25 ? 3.829 -9.956 -0.014 1.00 0.00 25 TRP A N 16
ATOM 8657 C CA . TRP A 1 25 ? 3.009 -10.879 0.819 1.00 0.00 25 TRP A CA 16
ATOM 8658 C C . TRP A 1 25 ? 1.525 -10.520 0.654 1.00 0.00 25 TRP A C 16
ATOM 8659 O O . TRP A 1 25 ? 0.736 -11.368 0.283 1.00 0.00 25 TRP A O 16
ATOM 8680 N N . PRO A 1 26 ? 1.184 -9.269 0.882 1.00 0.00 26 PRO A N 16
ATOM 8681 C CA . PRO A 1 26 ? -0.217 -8.832 0.690 1.00 0.00 26 PRO A CA 16
ATOM 8682 C C . PRO A 1 26 ? -0.615 -9.060 -0.770 1.00 0.00 26 PRO A C 16
ATOM 8683 O O . PRO A 1 26 ? -1.774 -8.999 -1.128 1.00 0.00 26 PRO A O 16
ATOM 8694 N N . ARG A 1 27 ? 0.360 -9.318 -1.611 1.00 0.00 27 ARG A N 16
ATOM 8695 C CA . ARG A 1 27 ? 0.102 -9.563 -3.056 1.00 0.00 27 ARG A CA 16
ATOM 8696 C C . ARG A 1 27 ? -0.437 -8.305 -3.748 1.00 0.00 27 ARG A C 16
ATOM 8697 O O . ARG A 1 27 ? -1.607 -8.195 -4.052 1.00 0.00 27 ARG A O 16
ATOM 8718 N N . ASN A 1 28 ? 0.438 -7.369 -4.018 1.00 0.00 28 ASN A N 16
ATOM 8719 C CA . ASN A 1 28 ? 0.041 -6.114 -4.724 1.00 0.00 28 ASN A CA 16
ATOM 8720 C C . ASN A 1 28 ? -0.945 -5.261 -3.909 1.00 0.00 28 ASN A C 16
ATOM 8721 O O . ASN A 1 28 ? -2.142 -5.435 -3.989 1.00 0.00 28 ASN A O 16
ATOM 8732 N N . ILE A 1 29 ? -0.439 -4.309 -3.167 1.00 0.00 29 ILE A N 16
ATOM 8733 C CA . ILE A 1 29 ? -1.325 -3.391 -2.386 1.00 0.00 29 ILE A CA 16
ATOM 8734 C C . ILE A 1 29 ? -0.583 -2.098 -2.082 1.00 0.00 29 ILE A C 16
ATOM 8735 O O . ILE A 1 29 ? 0.498 -1.854 -2.580 1.00 0.00 29 ILE A O 16
ATOM 8751 N N . CYS A 1 30 ? -1.154 -1.268 -1.265 1.00 0.00 30 CYS A N 16
ATOM 8752 C CA . CYS A 1 30 ? -0.492 0.014 -0.921 1.00 0.00 30 CYS A CA 16
ATOM 8753 C C . CYS A 1 30 ? -0.391 0.167 0.600 1.00 0.00 30 CYS A C 16
ATOM 8754 O O . CYS A 1 30 ? -1.378 0.371 1.278 1.00 0.00 30 CYS A O 16
ATOM 8761 N N . VAL A 1 31 ? 0.794 0.066 1.137 1.00 0.00 31 VAL A N 16
ATOM 8762 C CA . VAL A 1 31 ? 0.953 0.207 2.616 1.00 0.00 31 VAL A CA 16
ATOM 8763 C C . VAL A 1 31 ? 1.336 1.639 2.979 1.00 0.00 31 VAL A C 16
ATOM 8764 O O . VAL A 1 31 ? 2.223 2.224 2.393 1.00 0.00 31 VAL A O 16
ATOM 8777 N N . TRP A 1 32 ? 0.682 2.197 3.955 1.00 0.00 32 TRP A N 16
ATOM 8778 C CA . TRP A 1 32 ? 1.009 3.584 4.385 1.00 0.00 32 TRP A CA 16
ATOM 8779 C C . TRP A 1 32 ? 2.534 3.771 4.407 1.00 0.00 32 TRP A C 16
ATOM 8780 O O . TRP A 1 32 ? 3.272 2.870 4.751 1.00 0.00 32 TRP A O 16
ATOM 8801 N N . ASP A 1 33 ? 3.007 4.931 4.039 1.00 0.00 33 ASP A N 16
ATOM 8802 C CA . ASP A 1 33 ? 4.481 5.165 4.038 1.00 0.00 33 ASP A CA 16
ATOM 8803 C C . ASP A 1 33 ? 4.932 5.736 5.386 1.00 0.00 33 ASP A C 16
ATOM 8804 O O . ASP A 1 33 ? 4.503 6.795 5.799 1.00 0.00 33 ASP A O 16
ATOM 8814 N N . GLY A 1 34 ? 5.799 5.042 6.072 1.00 0.00 34 GLY A N 16
ATOM 8815 C CA . GLY A 1 34 ? 6.280 5.544 7.389 1.00 0.00 34 GLY A CA 16
ATOM 8816 C C . GLY A 1 34 ? 7.077 6.834 7.186 1.00 0.00 34 GLY A C 16
ATOM 8817 O O . GLY A 1 34 ? 7.011 7.748 7.983 1.00 0.00 34 GLY A O 16
ATOM 8821 N N . SER A 1 35 ? 7.828 6.916 6.122 1.00 0.00 35 SER A N 16
ATOM 8822 C CA . SER A 1 35 ? 8.628 8.148 5.868 1.00 0.00 35 SER A CA 16
ATOM 8823 C C . SER A 1 35 ? 7.810 9.150 5.048 1.00 0.00 35 SER A C 16
ATOM 8824 O O . SER A 1 35 ? 8.129 9.444 3.912 1.00 0.00 35 SER A O 16
ATOM 8832 N N . VAL A 1 36 ? 6.757 9.673 5.612 1.00 0.00 36 VAL A N 16
ATOM 8833 C CA . VAL A 1 36 ? 5.916 10.653 4.864 1.00 0.00 36 VAL A CA 16
ATOM 8834 C C . VAL A 1 36 ? 5.433 10.038 3.548 1.00 0.00 36 VAL A C 16
ATOM 8835 O O . VAL A 1 36 ? 5.736 10.599 2.509 1.00 0.00 36 VAL A O 16
ATOM 8849 N N . ASP A 1 1 ? -11.879 6.725 -5.950 1.00 0.00 1 ASP A N 17
ATOM 8850 C CA . ASP A 1 1 ? -11.796 6.367 -4.505 1.00 0.00 1 ASP A CA 17
ATOM 8851 C C . ASP A 1 1 ? -10.344 6.081 -4.114 1.00 0.00 1 ASP A C 17
ATOM 8852 O O . ASP A 1 1 ? -9.598 5.471 -4.858 1.00 0.00 1 ASP A O 17
ATOM 8864 N N . CYS A 1 2 ? -9.935 6.522 -2.956 1.00 0.00 2 CYS A N 17
ATOM 8865 C CA . CYS A 1 2 ? -8.530 6.276 -2.519 1.00 0.00 2 CYS A CA 17
ATOM 8866 C C . CYS A 1 2 ? -8.430 4.962 -1.747 1.00 0.00 2 CYS A C 17
ATOM 8867 O O . CYS A 1 2 ? -9.425 4.365 -1.379 1.00 0.00 2 CYS A O 17
ATOM 8874 N N . VAL A 1 3 ? -7.236 4.511 -1.491 1.00 0.00 3 VAL A N 17
ATOM 8875 C CA . VAL A 1 3 ? -7.059 3.244 -0.730 1.00 0.00 3 VAL A CA 17
ATOM 8876 C C . VAL A 1 3 ? -6.155 3.498 0.477 1.00 0.00 3 VAL A C 17
ATOM 8877 O O . VAL A 1 3 ? -5.479 4.511 0.549 1.00 0.00 3 VAL A O 17
ATOM 8890 N N . ARG A 1 4 ? -6.149 2.600 1.428 1.00 0.00 4 ARG A N 17
ATOM 8891 C CA . ARG A 1 4 ? -5.301 2.801 2.637 1.00 0.00 4 ARG A CA 17
ATOM 8892 C C . ARG A 1 4 ? -4.394 1.590 2.887 1.00 0.00 4 ARG A C 17
ATOM 8893 O O . ARG A 1 4 ? -4.173 0.766 2.023 1.00 0.00 4 ARG A O 17
ATOM 8914 N N . PHE A 1 5 ? -3.854 1.503 4.071 1.00 0.00 5 PHE A N 17
ATOM 8915 C CA . PHE A 1 5 ? -2.936 0.379 4.421 1.00 0.00 5 PHE A CA 17
ATOM 8916 C C . PHE A 1 5 ? -3.462 -0.975 3.930 1.00 0.00 5 PHE A C 17
ATOM 8917 O O . PHE A 1 5 ? -4.611 -1.322 4.126 1.00 0.00 5 PHE A O 17
ATOM 8934 N N . TRP A 1 6 ? -2.608 -1.751 3.316 1.00 0.00 6 TRP A N 17
ATOM 8935 C CA . TRP A 1 6 ? -3.012 -3.104 2.826 1.00 0.00 6 TRP A CA 17
ATOM 8936 C C . TRP A 1 6 ? -4.275 -3.029 1.977 1.00 0.00 6 TRP A C 17
ATOM 8937 O O . TRP A 1 6 ? -5.369 -3.322 2.417 1.00 0.00 6 TRP A O 17
ATOM 8958 N N . GLY A 1 7 ? -4.106 -2.652 0.747 1.00 0.00 7 GLY A N 17
ATOM 8959 C CA . GLY A 1 7 ? -5.244 -2.561 -0.197 1.00 0.00 7 GLY A CA 17
ATOM 8960 C C . GLY A 1 7 ? -4.699 -2.782 -1.608 1.00 0.00 7 GLY A C 17
ATOM 8961 O O . GLY A 1 7 ? -3.842 -2.053 -2.064 1.00 0.00 7 GLY A O 17
ATOM 8965 N N . LYS A 1 8 ? -5.170 -3.793 -2.291 1.00 0.00 8 LYS A N 17
ATOM 8966 C CA . LYS A 1 8 ? -4.662 -4.078 -3.668 1.00 0.00 8 LYS A CA 17
ATOM 8967 C C . LYS A 1 8 ? -4.384 -2.765 -4.402 1.00 0.00 8 LYS A C 17
ATOM 8968 O O . LYS A 1 8 ? -5.246 -1.922 -4.548 1.00 0.00 8 LYS A O 17
ATOM 8987 N N . CYS A 1 9 ? -3.168 -2.577 -4.832 1.00 0.00 9 CYS A N 17
ATOM 8988 C CA . CYS A 1 9 ? -2.804 -1.311 -5.521 1.00 0.00 9 CYS A CA 17
ATOM 8989 C C . CYS A 1 9 ? -1.879 -1.597 -6.711 1.00 0.00 9 CYS A C 17
ATOM 8990 O O . CYS A 1 9 ? -1.350 -2.681 -6.854 1.00 0.00 9 CYS A O 17
ATOM 8997 N N . SER A 1 10 ? -1.683 -0.627 -7.560 1.00 0.00 10 SER A N 17
ATOM 8998 C CA . SER A 1 10 ? -0.795 -0.828 -8.739 1.00 0.00 10 SER A CA 17
ATOM 8999 C C . SER A 1 10 ? -0.181 0.509 -9.162 1.00 0.00 10 SER A C 17
ATOM 9000 O O . SER A 1 10 ? -0.882 1.462 -9.447 1.00 0.00 10 SER A O 17
ATOM 9008 N N . GLN A 1 11 ? 1.120 0.595 -9.203 1.00 0.00 11 GLN A N 17
ATOM 9009 C CA . GLN A 1 11 ? 1.771 1.876 -9.604 1.00 0.00 11 GLN A CA 17
ATOM 9010 C C . GLN A 1 11 ? 1.356 2.999 -8.647 1.00 0.00 11 GLN A C 17
ATOM 9011 O O . GLN A 1 11 ? 1.245 2.800 -7.454 1.00 0.00 11 GLN A O 17
ATOM 9025 N N . THR A 1 12 ? 1.124 4.176 -9.162 1.00 0.00 12 THR A N 17
ATOM 9026 C CA . THR A 1 12 ? 0.713 5.308 -8.283 1.00 0.00 12 THR A CA 17
ATOM 9027 C C . THR A 1 12 ? -0.562 5.956 -8.821 1.00 0.00 12 THR A C 17
ATOM 9028 O O . THR A 1 12 ? -0.534 6.694 -9.784 1.00 0.00 12 THR A O 17
ATOM 9039 N N . SER A 1 13 ? -1.683 5.686 -8.205 1.00 0.00 13 SER A N 17
ATOM 9040 C CA . SER A 1 13 ? -2.956 6.287 -8.689 1.00 0.00 13 SER A CA 17
ATOM 9041 C C . SER A 1 13 ? -4.148 5.711 -7.918 1.00 0.00 13 SER A C 17
ATOM 9042 O O . SER A 1 13 ? -5.094 6.408 -7.609 1.00 0.00 13 SER A O 17
ATOM 9050 N N . ASP A 1 14 ? -4.115 4.441 -7.614 1.00 0.00 14 ASP A N 17
ATOM 9051 C CA . ASP A 1 14 ? -5.250 3.823 -6.871 1.00 0.00 14 ASP A CA 17
ATOM 9052 C C . ASP A 1 14 ? -5.267 4.301 -5.415 1.00 0.00 14 ASP A C 17
ATOM 9053 O O . ASP A 1 14 ? -6.155 5.019 -4.999 1.00 0.00 14 ASP A O 17
ATOM 9063 N N . CYS A 1 15 ? -4.303 3.899 -4.635 1.00 0.00 15 CYS A N 17
ATOM 9064 C CA . CYS A 1 15 ? -4.274 4.321 -3.205 1.00 0.00 15 CYS A CA 17
ATOM 9065 C C . CYS A 1 15 ? -3.993 5.818 -3.082 1.00 0.00 15 CYS A C 17
ATOM 9066 O O . CYS A 1 15 ? -3.697 6.485 -4.055 1.00 0.00 15 CYS A O 17
ATOM 9073 N N . CYS A 1 16 ? -4.081 6.355 -1.892 1.00 0.00 16 CYS A N 17
ATOM 9074 C CA . CYS A 1 16 ? -3.811 7.814 -1.718 1.00 0.00 16 CYS A CA 17
ATOM 9075 C C . CYS A 1 16 ? -2.300 8.088 -1.699 1.00 0.00 16 CYS A C 17
ATOM 9076 O O . CYS A 1 16 ? -1.512 7.194 -1.460 1.00 0.00 16 CYS A O 17
ATOM 9083 N N . PRO A 1 17 ? -1.947 9.328 -1.955 1.00 0.00 17 PRO A N 17
ATOM 9084 C CA . PRO A 1 17 ? -0.521 9.742 -1.977 1.00 0.00 17 PRO A CA 17
ATOM 9085 C C . PRO A 1 17 ? 0.131 9.573 -0.605 1.00 0.00 17 PRO A C 17
ATOM 9086 O O . PRO A 1 17 ? 1.322 9.753 -0.450 1.00 0.00 17 PRO A O 17
ATOM 9097 N N . HIS A 1 18 ? -0.635 9.261 0.396 1.00 0.00 18 HIS A N 17
ATOM 9098 C CA . HIS A 1 18 ? -0.045 9.118 1.752 1.00 0.00 18 HIS A CA 17
ATOM 9099 C C . HIS A 1 18 ? 0.423 7.682 1.988 1.00 0.00 18 HIS A C 17
ATOM 9100 O O . HIS A 1 18 ? 0.652 7.272 3.110 1.00 0.00 18 HIS A O 17
ATOM 9115 N N . LEU A 1 19 ? 0.573 6.920 0.942 1.00 0.00 19 LEU A N 17
ATOM 9116 C CA . LEU A 1 19 ? 1.031 5.511 1.107 1.00 0.00 19 LEU A CA 17
ATOM 9117 C C . LEU A 1 19 ? 1.975 5.113 -0.030 1.00 0.00 19 LEU A C 17
ATOM 9118 O O . LEU A 1 19 ? 2.429 5.935 -0.800 1.00 0.00 19 LEU A O 17
ATOM 9134 N N . ALA A 1 20 ? 2.256 3.844 -0.141 1.00 0.00 20 ALA A N 17
ATOM 9135 C CA . ALA A 1 20 ? 3.150 3.355 -1.225 1.00 0.00 20 ALA A CA 17
ATOM 9136 C C . ALA A 1 20 ? 2.574 2.060 -1.799 1.00 0.00 20 ALA A C 17
ATOM 9137 O O . ALA A 1 20 ? 1.809 1.377 -1.153 1.00 0.00 20 ALA A O 17
ATOM 9144 N N . CYS A 1 21 ? 2.923 1.718 -3.005 1.00 0.00 21 CYS A N 17
ATOM 9145 C CA . CYS A 1 21 ? 2.373 0.467 -3.598 1.00 0.00 21 CYS A CA 17
ATOM 9146 C C . CYS A 1 21 ? 3.430 -0.643 -3.572 1.00 0.00 21 CYS A C 17
ATOM 9147 O O . CYS A 1 21 ? 4.043 -0.956 -4.574 1.00 0.00 21 CYS A O 17
ATOM 9154 N N . LYS A 1 22 ? 3.640 -1.238 -2.432 1.00 0.00 22 LYS A N 17
ATOM 9155 C CA . LYS A 1 22 ? 4.652 -2.329 -2.326 1.00 0.00 22 LYS A CA 17
ATOM 9156 C C . LYS A 1 22 ? 4.310 -3.239 -1.143 1.00 0.00 22 LYS A C 17
ATOM 9157 O O . LYS A 1 22 ? 4.023 -2.775 -0.059 1.00 0.00 22 LYS A O 17
ATOM 9176 N N . SER A 1 23 ? 4.328 -4.529 -1.340 1.00 0.00 23 SER A N 17
ATOM 9177 C CA . SER A 1 23 ? 3.991 -5.447 -0.214 1.00 0.00 23 SER A CA 17
ATOM 9178 C C . SER A 1 23 ? 4.805 -6.742 -0.295 1.00 0.00 23 SER A C 17
ATOM 9179 O O . SER A 1 23 ? 5.273 -7.136 -1.345 1.00 0.00 23 SER A O 17
ATOM 9187 N N . LYS A 1 24 ? 4.962 -7.408 0.814 1.00 0.00 24 LYS A N 17
ATOM 9188 C CA . LYS A 1 24 ? 5.732 -8.687 0.829 1.00 0.00 24 LYS A CA 17
ATOM 9189 C C . LYS A 1 24 ? 4.834 -9.816 1.344 1.00 0.00 24 LYS A C 17
ATOM 9190 O O . LYS A 1 24 ? 5.239 -10.629 2.154 1.00 0.00 24 LYS A O 17
ATOM 9209 N N . TRP A 1 25 ? 3.615 -9.865 0.881 1.00 0.00 25 TRP A N 17
ATOM 9210 C CA . TRP A 1 25 ? 2.671 -10.929 1.333 1.00 0.00 25 TRP A CA 17
ATOM 9211 C C . TRP A 1 25 ? 1.249 -10.623 0.828 1.00 0.00 25 TRP A C 17
ATOM 9212 O O . TRP A 1 25 ? 0.651 -11.453 0.174 1.00 0.00 25 TRP A O 17
ATOM 9233 N N . PRO A 1 26 ? 0.748 -9.437 1.114 1.00 0.00 26 PRO A N 17
ATOM 9234 C CA . PRO A 1 26 ? -0.605 -9.062 0.635 1.00 0.00 26 PRO A CA 17
ATOM 9235 C C . PRO A 1 26 ? -0.667 -9.179 -0.892 1.00 0.00 26 PRO A C 17
ATOM 9236 O O . PRO A 1 26 ? -1.729 -9.163 -1.484 1.00 0.00 26 PRO A O 17
ATOM 9247 N N . ARG A 1 27 ? 0.473 -9.306 -1.524 1.00 0.00 27 ARG A N 17
ATOM 9248 C CA . ARG A 1 27 ? 0.526 -9.448 -3.007 1.00 0.00 27 ARG A CA 17
ATOM 9249 C C . ARG A 1 27 ? 0.000 -8.196 -3.718 1.00 0.00 27 ARG A C 17
ATOM 9250 O O . ARG A 1 27 ? -1.157 -8.109 -4.079 1.00 0.00 27 ARG A O 17
ATOM 9271 N N . ASN A 1 28 ? 0.862 -7.242 -3.945 1.00 0.00 28 ASN A N 17
ATOM 9272 C CA . ASN A 1 28 ? 0.455 -5.999 -4.663 1.00 0.00 28 ASN A CA 17
ATOM 9273 C C . ASN A 1 28 ? -0.620 -5.216 -3.902 1.00 0.00 28 ASN A C 17
ATOM 9274 O O . ASN A 1 28 ? -1.801 -5.386 -4.132 1.00 0.00 28 ASN A O 17
ATOM 9285 N N . ILE A 1 29 ? -0.220 -4.334 -3.028 1.00 0.00 29 ILE A N 17
ATOM 9286 C CA . ILE A 1 29 ? -1.219 -3.510 -2.287 1.00 0.00 29 ILE A CA 17
ATOM 9287 C C . ILE A 1 29 ? -0.607 -2.171 -1.897 1.00 0.00 29 ILE A C 17
ATOM 9288 O O . ILE A 1 29 ? 0.486 -1.828 -2.302 1.00 0.00 29 ILE A O 17
ATOM 9304 N N . CYS A 1 30 ? -1.316 -1.406 -1.129 1.00 0.00 30 CYS A N 17
ATOM 9305 C CA . CYS A 1 30 ? -0.809 -0.076 -0.715 1.00 0.00 30 CYS A CA 17
ATOM 9306 C C . CYS A 1 30 ? -0.533 -0.052 0.790 1.00 0.00 30 CYS A C 17
ATOM 9307 O O . CYS A 1 30 ? -1.439 -0.141 1.592 1.00 0.00 30 CYS A O 17
ATOM 9314 N N . VAL A 1 31 ? 0.701 0.096 1.179 1.00 0.00 31 VAL A N 17
ATOM 9315 C CA . VAL A 1 31 ? 1.000 0.152 2.639 1.00 0.00 31 VAL A CA 17
ATOM 9316 C C . VAL A 1 31 ? 1.355 1.576 3.047 1.00 0.00 31 VAL A C 17
ATOM 9317 O O . VAL A 1 31 ? 2.253 2.189 2.506 1.00 0.00 31 VAL A O 17
ATOM 9330 N N . TRP A 1 32 ? 0.654 2.101 4.006 1.00 0.00 32 TRP A N 17
ATOM 9331 C CA . TRP A 1 32 ? 0.935 3.480 4.484 1.00 0.00 32 TRP A CA 17
ATOM 9332 C C . TRP A 1 32 ? 2.453 3.714 4.551 1.00 0.00 32 TRP A C 17
ATOM 9333 O O . TRP A 1 32 ? 3.212 2.830 4.892 1.00 0.00 32 TRP A O 17
ATOM 9354 N N . ASP A 1 33 ? 2.897 4.896 4.221 1.00 0.00 33 ASP A N 17
ATOM 9355 C CA . ASP A 1 33 ? 4.360 5.184 4.261 1.00 0.00 33 ASP A CA 17
ATOM 9356 C C . ASP A 1 33 ? 4.812 5.451 5.700 1.00 0.00 33 ASP A C 17
ATOM 9357 O O . ASP A 1 33 ? 4.134 5.111 6.648 1.00 0.00 33 ASP A O 17
ATOM 9367 N N . GLY A 1 34 ? 5.954 6.060 5.869 1.00 0.00 34 GLY A N 17
ATOM 9368 C CA . GLY A 1 34 ? 6.450 6.353 7.244 1.00 0.00 34 GLY A CA 17
ATOM 9369 C C . GLY A 1 34 ? 7.383 5.231 7.705 1.00 0.00 34 GLY A C 17
ATOM 9370 O O . GLY A 1 34 ? 8.455 5.477 8.222 1.00 0.00 34 GLY A O 17
ATOM 9374 N N . SER A 1 35 ? 6.986 4.002 7.524 1.00 0.00 35 SER A N 17
ATOM 9375 C CA . SER A 1 35 ? 7.853 2.867 7.952 1.00 0.00 35 SER A CA 17
ATOM 9376 C C . SER A 1 35 ? 8.784 2.449 6.813 1.00 0.00 35 SER A C 17
ATOM 9377 O O . SER A 1 35 ? 8.646 1.385 6.243 1.00 0.00 35 SER A O 17
ATOM 9385 N N . VAL A 1 36 ? 9.734 3.276 6.475 1.00 0.00 36 VAL A N 17
ATOM 9386 C CA . VAL A 1 36 ? 10.674 2.922 5.371 1.00 0.00 36 VAL A CA 17
ATOM 9387 C C . VAL A 1 36 ? 11.705 1.902 5.859 1.00 0.00 36 VAL A C 17
ATOM 9388 O O . VAL A 1 36 ? 12.021 1.926 7.038 1.00 0.00 36 VAL A O 17
ATOM 9402 N N . ASP A 1 1 ? -11.549 7.036 -5.961 1.00 0.00 1 ASP A N 18
ATOM 9403 C CA . ASP A 1 1 ? -11.384 6.868 -4.489 1.00 0.00 1 ASP A CA 18
ATOM 9404 C C . ASP A 1 1 ? -10.049 6.186 -4.178 1.00 0.00 1 ASP A C 18
ATOM 9405 O O . ASP A 1 1 ? -9.663 5.232 -4.822 1.00 0.00 1 ASP A O 18
ATOM 9417 N N . CYS A 1 2 ? -9.338 6.669 -3.195 1.00 0.00 2 CYS A N 18
ATOM 9418 C CA . CYS A 1 2 ? -8.030 6.050 -2.847 1.00 0.00 2 CYS A CA 18
ATOM 9419 C C . CYS A 1 2 ? -8.234 4.901 -1.854 1.00 0.00 2 CYS A C 18
ATOM 9420 O O . CYS A 1 2 ? -9.348 4.510 -1.563 1.00 0.00 2 CYS A O 18
ATOM 9427 N N . VAL A 1 3 ? -7.171 4.346 -1.347 1.00 0.00 3 VAL A N 18
ATOM 9428 C CA . VAL A 1 3 ? -7.308 3.211 -0.392 1.00 0.00 3 VAL A CA 18
ATOM 9429 C C . VAL A 1 3 ? -6.461 3.464 0.859 1.00 0.00 3 VAL A C 18
ATOM 9430 O O . VAL A 1 3 ? -5.665 4.382 0.903 1.00 0.00 3 VAL A O 18
ATOM 9443 N N . ARG A 1 4 ? -6.630 2.663 1.879 1.00 0.00 4 ARG A N 18
ATOM 9444 C CA . ARG A 1 4 ? -5.835 2.865 3.125 1.00 0.00 4 ARG A CA 18
ATOM 9445 C C . ARG A 1 4 ? -4.752 1.789 3.257 1.00 0.00 4 ARG A C 18
ATOM 9446 O O . ARG A 1 4 ? -4.490 1.040 2.336 1.00 0.00 4 ARG A O 18
ATOM 9467 N N . PHE A 1 5 ? -4.120 1.719 4.395 1.00 0.00 5 PHE A N 18
ATOM 9468 C CA . PHE A 1 5 ? -3.046 0.706 4.605 1.00 0.00 5 PHE A CA 18
ATOM 9469 C C . PHE A 1 5 ? -3.468 -0.661 4.052 1.00 0.00 5 PHE A C 18
ATOM 9470 O O . PHE A 1 5 ? -4.552 -1.142 4.318 1.00 0.00 5 PHE A O 18
ATOM 9487 N N . TRP A 1 6 ? -2.611 -1.290 3.293 1.00 0.00 6 TRP A N 18
ATOM 9488 C CA . TRP A 1 6 ? -2.945 -2.632 2.730 1.00 0.00 6 TRP A CA 18
ATOM 9489 C C . TRP A 1 6 ? -4.164 -2.549 1.818 1.00 0.00 6 TRP A C 18
ATOM 9490 O O . TRP A 1 6 ? -5.234 -3.028 2.133 1.00 0.00 6 TRP A O 18
ATOM 9511 N N . GLY A 1 7 ? -3.992 -1.949 0.674 1.00 0.00 7 GLY A N 18
ATOM 9512 C CA . GLY A 1 7 ? -5.114 -1.834 -0.291 1.00 0.00 7 GLY A CA 18
ATOM 9513 C C . GLY A 1 7 ? -4.607 -2.210 -1.684 1.00 0.00 7 GLY A C 18
ATOM 9514 O O . GLY A 1 7 ? -3.635 -1.667 -2.165 1.00 0.00 7 GLY A O 18
ATOM 9518 N N . LYS A 1 8 ? -5.254 -3.146 -2.325 1.00 0.00 8 LYS A N 18
ATOM 9519 C CA . LYS A 1 8 ? -4.810 -3.580 -3.684 1.00 0.00 8 LYS A CA 18
ATOM 9520 C C . LYS A 1 8 ? -4.302 -2.380 -4.486 1.00 0.00 8 LYS A C 18
ATOM 9521 O O . LYS A 1 8 ? -4.992 -1.396 -4.667 1.00 0.00 8 LYS A O 18
ATOM 9540 N N . CYS A 1 9 ? -3.084 -2.453 -4.945 1.00 0.00 9 CYS A N 18
ATOM 9541 C CA . CYS A 1 9 ? -2.496 -1.326 -5.713 1.00 0.00 9 CYS A CA 18
ATOM 9542 C C . CYS A 1 9 ? -1.462 -1.858 -6.712 1.00 0.00 9 CYS A C 18
ATOM 9543 O O . CYS A 1 9 ? -0.792 -2.840 -6.459 1.00 0.00 9 CYS A O 18
ATOM 9550 N N . SER A 1 10 ? -1.326 -1.222 -7.843 1.00 0.00 10 SER A N 18
ATOM 9551 C CA . SER A 1 10 ? -0.333 -1.702 -8.847 1.00 0.00 10 SER A CA 18
ATOM 9552 C C . SER A 1 10 ? 0.005 -0.585 -9.836 1.00 0.00 10 SER A C 18
ATOM 9553 O O . SER A 1 10 ? 1.148 -0.201 -9.988 1.00 0.00 10 SER A O 18
ATOM 9561 N N . GLN A 1 11 ? -0.981 -0.061 -10.512 1.00 0.00 11 GLN A N 18
ATOM 9562 C CA . GLN A 1 11 ? -0.715 1.029 -11.494 1.00 0.00 11 GLN A CA 18
ATOM 9563 C C . GLN A 1 11 ? -1.806 2.099 -11.400 1.00 0.00 11 GLN A C 18
ATOM 9564 O O . GLN A 1 11 ? -2.645 2.064 -10.520 1.00 0.00 11 GLN A O 18
ATOM 9578 N N . THR A 1 12 ? -1.800 3.050 -12.291 1.00 0.00 12 THR A N 18
ATOM 9579 C CA . THR A 1 12 ? -2.840 4.118 -12.245 1.00 0.00 12 THR A CA 18
ATOM 9580 C C . THR A 1 12 ? -2.791 4.836 -10.894 1.00 0.00 12 THR A C 18
ATOM 9581 O O . THR A 1 12 ? -3.738 5.478 -10.488 1.00 0.00 12 THR A O 18
ATOM 9592 N N . SER A 1 13 ? -1.693 4.731 -10.195 1.00 0.00 13 SER A N 18
ATOM 9593 C CA . SER A 1 13 ? -1.590 5.407 -8.870 1.00 0.00 13 SER A CA 18
ATOM 9594 C C . SER A 1 13 ? -2.758 4.987 -7.972 1.00 0.00 13 SER A C 18
ATOM 9595 O O . SER A 1 13 ? -3.595 5.790 -7.611 1.00 0.00 13 SER A O 18
ATOM 9603 N N . ASP A 1 14 ? -2.819 3.734 -7.610 1.00 0.00 14 ASP A N 18
ATOM 9604 C CA . ASP A 1 14 ? -3.937 3.270 -6.736 1.00 0.00 14 ASP A CA 18
ATOM 9605 C C . ASP A 1 14 ? -3.719 3.742 -5.299 1.00 0.00 14 ASP A C 18
ATOM 9606 O O . ASP A 1 14 ? -2.834 4.523 -5.019 1.00 0.00 14 ASP A O 18
ATOM 9616 N N . CYS A 1 15 ? -4.534 3.266 -4.392 1.00 0.00 15 CYS A N 18
ATOM 9617 C CA . CYS A 1 15 ? -4.420 3.664 -2.956 1.00 0.00 15 CYS A CA 18
ATOM 9618 C C . CYS A 1 15 ? -4.222 5.178 -2.807 1.00 0.00 15 CYS A C 18
ATOM 9619 O O . CYS A 1 15 ? -4.135 5.910 -3.771 1.00 0.00 15 CYS A O 18
ATOM 9626 N N . CYS A 1 16 ? -4.178 5.650 -1.593 1.00 0.00 16 CYS A N 18
ATOM 9627 C CA . CYS A 1 16 ? -4.009 7.113 -1.355 1.00 0.00 16 CYS A CA 18
ATOM 9628 C C . CYS A 1 16 ? -2.537 7.525 -1.490 1.00 0.00 16 CYS A C 18
ATOM 9629 O O . CYS A 1 16 ? -1.648 6.728 -1.262 1.00 0.00 16 CYS A O 18
ATOM 9636 N N . PRO A 1 17 ? -2.328 8.769 -1.855 1.00 0.00 17 PRO A N 18
ATOM 9637 C CA . PRO A 1 17 ? -0.954 9.306 -2.019 1.00 0.00 17 PRO A CA 18
ATOM 9638 C C . PRO A 1 17 ? -0.188 9.254 -0.698 1.00 0.00 17 PRO A C 18
ATOM 9639 O O . PRO A 1 17 ? 1.006 9.467 -0.655 1.00 0.00 17 PRO A O 18
ATOM 9650 N N . HIS A 1 18 ? -0.871 9.002 0.381 1.00 0.00 18 HIS A N 18
ATOM 9651 C CA . HIS A 1 18 ? -0.178 8.968 1.692 1.00 0.00 18 HIS A CA 18
ATOM 9652 C C . HIS A 1 18 ? 0.444 7.593 1.934 1.00 0.00 18 HIS A C 18
ATOM 9653 O O . HIS A 1 18 ? 1.003 7.326 2.981 1.00 0.00 18 HIS A O 18
ATOM 9668 N N . LEU A 1 19 ? 0.357 6.715 0.971 1.00 0.00 19 LEU A N 18
ATOM 9669 C CA . LEU A 1 19 ? 0.950 5.362 1.145 1.00 0.00 19 LEU A CA 18
ATOM 9670 C C . LEU A 1 19 ? 1.846 5.020 -0.047 1.00 0.00 19 LEU A C 18
ATOM 9671 O O . LEU A 1 19 ? 2.129 5.852 -0.886 1.00 0.00 19 LEU A O 18
ATOM 9687 N N . ALA A 1 20 ? 2.278 3.795 -0.131 1.00 0.00 20 ALA A N 18
ATOM 9688 C CA . ALA A 1 20 ? 3.145 3.375 -1.267 1.00 0.00 20 ALA A CA 18
ATOM 9689 C C . ALA A 1 20 ? 2.683 2.004 -1.765 1.00 0.00 20 ALA A C 18
ATOM 9690 O O . ALA A 1 20 ? 2.077 1.250 -1.036 1.00 0.00 20 ALA A O 18
ATOM 9697 N N . CYS A 1 21 ? 2.951 1.680 -2.998 1.00 0.00 21 CYS A N 18
ATOM 9698 C CA . CYS A 1 21 ? 2.503 0.362 -3.528 1.00 0.00 21 CYS A CA 18
ATOM 9699 C C . CYS A 1 21 ? 3.552 -0.719 -3.241 1.00 0.00 21 CYS A C 18
ATOM 9700 O O . CYS A 1 21 ? 4.171 -1.250 -4.144 1.00 0.00 21 CYS A O 18
ATOM 9707 N N . LYS A 1 22 ? 3.751 -1.055 -1.994 1.00 0.00 22 LYS A N 18
ATOM 9708 C CA . LYS A 1 22 ? 4.754 -2.108 -1.650 1.00 0.00 22 LYS A CA 18
ATOM 9709 C C . LYS A 1 22 ? 4.256 -2.946 -0.467 1.00 0.00 22 LYS A C 18
ATOM 9710 O O . LYS A 1 22 ? 3.991 -2.431 0.600 1.00 0.00 22 LYS A O 18
ATOM 9729 N N . SER A 1 23 ? 4.127 -4.236 -0.644 1.00 0.00 23 SER A N 18
ATOM 9730 C CA . SER A 1 23 ? 3.646 -5.094 0.477 1.00 0.00 23 SER A CA 18
ATOM 9731 C C . SER A 1 23 ? 4.751 -6.049 0.937 1.00 0.00 23 SER A C 18
ATOM 9732 O O . SER A 1 23 ? 5.750 -6.227 0.269 1.00 0.00 23 SER A O 18
ATOM 9740 N N . LYS A 1 24 ? 4.567 -6.676 2.066 1.00 0.00 24 LYS A N 18
ATOM 9741 C CA . LYS A 1 24 ? 5.592 -7.637 2.569 1.00 0.00 24 LYS A CA 18
ATOM 9742 C C . LYS A 1 24 ? 4.973 -9.034 2.660 1.00 0.00 24 LYS A C 18
ATOM 9743 O O . LYS A 1 24 ? 5.326 -9.832 3.507 1.00 0.00 24 LYS A O 18
ATOM 9762 N N . TRP A 1 25 ? 4.049 -9.327 1.787 1.00 0.00 25 TRP A N 18
ATOM 9763 C CA . TRP A 1 25 ? 3.385 -10.662 1.799 1.00 0.00 25 TRP A CA 18
ATOM 9764 C C . TRP A 1 25 ? 2.310 -10.714 0.699 1.00 0.00 25 TRP A C 18
ATOM 9765 O O . TRP A 1 25 ? 2.392 -11.536 -0.192 1.00 0.00 25 TRP A O 18
ATOM 9786 N N . PRO A 1 26 ? 1.344 -9.825 0.771 1.00 0.00 26 PRO A N 18
ATOM 9787 C CA . PRO A 1 26 ? 0.278 -9.782 -0.259 1.00 0.00 26 PRO A CA 18
ATOM 9788 C C . PRO A 1 26 ? 0.906 -9.605 -1.641 1.00 0.00 26 PRO A C 18
ATOM 9789 O O . PRO A 1 26 ? 0.569 -10.288 -2.586 1.00 0.00 26 PRO A O 18
ATOM 9800 N N . ARG A 1 27 ? 1.832 -8.697 -1.747 1.00 0.00 27 ARG A N 18
ATOM 9801 C CA . ARG A 1 27 ? 2.515 -8.460 -3.048 1.00 0.00 27 ARG A CA 18
ATOM 9802 C C . ARG A 1 27 ? 1.516 -7.960 -4.084 1.00 0.00 27 ARG A C 18
ATOM 9803 O O . ARG A 1 27 ? 1.444 -8.462 -5.188 1.00 0.00 27 ARG A O 18
ATOM 9824 N N . ASN A 1 28 ? 0.745 -6.973 -3.729 1.00 0.00 28 ASN A N 18
ATOM 9825 C CA . ASN A 1 28 ? -0.260 -6.429 -4.685 1.00 0.00 28 ASN A CA 18
ATOM 9826 C C . ASN A 1 28 ? -1.117 -5.368 -3.994 1.00 0.00 28 ASN A C 18
ATOM 9827 O O . ASN A 1 28 ? -2.289 -5.233 -4.282 1.00 0.00 28 ASN A O 18
ATOM 9838 N N . ILE A 1 29 ? -0.551 -4.617 -3.083 1.00 0.00 29 ILE A N 18
ATOM 9839 C CA . ILE A 1 29 ? -1.357 -3.575 -2.386 1.00 0.00 29 ILE A CA 18
ATOM 9840 C C . ILE A 1 29 ? -0.530 -2.317 -2.126 1.00 0.00 29 ILE A C 18
ATOM 9841 O O . ILE A 1 29 ? 0.570 -2.160 -2.618 1.00 0.00 29 ILE A O 18
ATOM 9857 N N . CYS A 1 30 ? -1.068 -1.420 -1.350 1.00 0.00 30 CYS A N 18
ATOM 9858 C CA . CYS A 1 30 ? -0.351 -0.159 -1.030 1.00 0.00 30 CYS A CA 18
ATOM 9859 C C . CYS A 1 30 ? -0.209 -0.013 0.492 1.00 0.00 30 CYS A C 18
ATOM 9860 O O . CYS A 1 30 ? -1.184 0.152 1.199 1.00 0.00 30 CYS A O 18
ATOM 9867 N N . VAL A 1 31 ? 0.991 -0.075 1.005 1.00 0.00 31 VAL A N 18
ATOM 9868 C CA . VAL A 1 31 ? 1.170 0.055 2.484 1.00 0.00 31 VAL A CA 18
ATOM 9869 C C . VAL A 1 31 ? 1.518 1.494 2.868 1.00 0.00 31 VAL A C 18
ATOM 9870 O O . VAL A 1 31 ? 2.404 2.102 2.303 1.00 0.00 31 VAL A O 18
ATOM 9883 N N . TRP A 1 32 ? 0.836 2.027 3.842 1.00 0.00 32 TRP A N 18
ATOM 9884 C CA . TRP A 1 32 ? 1.119 3.417 4.298 1.00 0.00 32 TRP A CA 18
ATOM 9885 C C . TRP A 1 32 ? 2.635 3.676 4.298 1.00 0.00 32 TRP A C 18
ATOM 9886 O O . TRP A 1 32 ? 3.423 2.806 4.614 1.00 0.00 32 TRP A O 18
ATOM 9907 N N . ASP A 1 33 ? 3.042 4.865 3.941 1.00 0.00 33 ASP A N 18
ATOM 9908 C CA . ASP A 1 33 ? 4.502 5.178 3.915 1.00 0.00 33 ASP A CA 18
ATOM 9909 C C . ASP A 1 33 ? 4.937 5.811 5.240 1.00 0.00 33 ASP A C 18
ATOM 9910 O O . ASP A 1 33 ? 4.373 5.544 6.283 1.00 0.00 33 ASP A O 18
ATOM 9920 N N . GLY A 1 34 ? 5.937 6.650 5.208 1.00 0.00 34 GLY A N 18
ATOM 9921 C CA . GLY A 1 34 ? 6.407 7.301 6.464 1.00 0.00 34 GLY A CA 18
ATOM 9922 C C . GLY A 1 34 ? 7.847 6.880 6.755 1.00 0.00 34 GLY A C 18
ATOM 9923 O O . GLY A 1 34 ? 8.715 7.703 6.974 1.00 0.00 34 GLY A O 18
ATOM 9927 N N . SER A 1 35 ? 8.115 5.602 6.759 1.00 0.00 35 SER A N 18
ATOM 9928 C CA . SER A 1 35 ? 9.501 5.130 7.039 1.00 0.00 35 SER A CA 18
ATOM 9929 C C . SER A 1 35 ? 10.326 5.100 5.747 1.00 0.00 35 SER A C 18
ATOM 9930 O O . SER A 1 35 ? 10.669 4.049 5.246 1.00 0.00 35 SER A O 18
ATOM 9938 N N . VAL A 1 36 ? 10.647 6.245 5.210 1.00 0.00 36 VAL A N 18
ATOM 9939 C CA . VAL A 1 36 ? 11.451 6.280 3.954 1.00 0.00 36 VAL A CA 18
ATOM 9940 C C . VAL A 1 36 ? 12.868 6.776 4.247 1.00 0.00 36 VAL A C 18
ATOM 9941 O O . VAL A 1 36 ? 13.758 6.458 3.474 1.00 0.00 36 VAL A O 18
ATOM 9955 N N . ASP A 1 1 ? -10.343 5.985 -6.895 1.00 0.00 1 ASP A N 19
ATOM 9956 C CA . ASP A 1 1 ? -10.527 6.320 -5.453 1.00 0.00 1 ASP A CA 19
ATOM 9957 C C . ASP A 1 1 ? -9.266 5.964 -4.664 1.00 0.00 1 ASP A C 19
ATOM 9958 O O . ASP A 1 1 ? -8.457 5.164 -5.092 1.00 0.00 1 ASP A O 19
ATOM 9970 N N . CYS A 1 2 ? -9.091 6.551 -3.511 1.00 0.00 2 CYS A N 19
ATOM 9971 C CA . CYS A 1 2 ? -7.883 6.248 -2.694 1.00 0.00 2 CYS A CA 19
ATOM 9972 C C . CYS A 1 2 ? -8.118 4.985 -1.860 1.00 0.00 2 CYS A C 19
ATOM 9973 O O . CYS A 1 2 ? -9.211 4.454 -1.804 1.00 0.00 2 CYS A O 19
ATOM 9980 N N . VAL A 1 3 ? -7.094 4.504 -1.216 1.00 0.00 3 VAL A N 19
ATOM 9981 C CA . VAL A 1 3 ? -7.230 3.280 -0.385 1.00 0.00 3 VAL A CA 19
ATOM 9982 C C . VAL A 1 3 ? -6.393 3.431 0.889 1.00 0.00 3 VAL A C 19
ATOM 9983 O O . VAL A 1 3 ? -5.511 4.267 0.963 1.00 0.00 3 VAL A O 19
ATOM 9996 N N . ARG A 1 4 ? -6.665 2.642 1.893 1.00 0.00 4 ARG A N 19
ATOM 9997 C CA . ARG A 1 4 ? -5.886 2.760 3.161 1.00 0.00 4 ARG A CA 19
ATOM 9998 C C . ARG A 1 4 ? -4.818 1.665 3.257 1.00 0.00 4 ARG A C 19
ATOM 9999 O O . ARG A 1 4 ? -4.582 0.921 2.325 1.00 0.00 4 ARG A O 19
ATOM 10020 N N . PHE A 1 5 ? -4.171 1.578 4.388 1.00 0.00 5 PHE A N 19
ATOM 10021 C CA . PHE A 1 5 ? -3.105 0.551 4.586 1.00 0.00 5 PHE A CA 19
ATOM 10022 C C . PHE A 1 5 ? -3.523 -0.807 4.008 1.00 0.00 5 PHE A C 19
ATOM 10023 O O . PHE A 1 5 ? -4.611 -1.290 4.255 1.00 0.00 5 PHE A O 19
ATOM 10040 N N . TRP A 1 6 ? -2.655 -1.434 3.258 1.00 0.00 6 TRP A N 19
ATOM 10041 C CA . TRP A 1 6 ? -2.984 -2.770 2.683 1.00 0.00 6 TRP A CA 19
ATOM 10042 C C . TRP A 1 6 ? -4.199 -2.678 1.768 1.00 0.00 6 TRP A C 19
ATOM 10043 O O . TRP A 1 6 ? -5.286 -3.106 2.101 1.00 0.00 6 TRP A O 19
ATOM 10064 N N . GLY A 1 7 ? -4.006 -2.132 0.606 1.00 0.00 7 GLY A N 19
ATOM 10065 C CA . GLY A 1 7 ? -5.120 -2.010 -0.365 1.00 0.00 7 GLY A CA 19
ATOM 10066 C C . GLY A 1 7 ? -4.616 -2.460 -1.734 1.00 0.00 7 GLY A C 19
ATOM 10067 O O . GLY A 1 7 ? -3.698 -1.886 -2.284 1.00 0.00 7 GLY A O 19
ATOM 10071 N N . LYS A 1 8 ? -5.200 -3.494 -2.278 1.00 0.00 8 LYS A N 19
ATOM 10072 C CA . LYS A 1 8 ? -4.757 -4.005 -3.609 1.00 0.00 8 LYS A CA 19
ATOM 10073 C C . LYS A 1 8 ? -4.382 -2.834 -4.519 1.00 0.00 8 LYS A C 19
ATOM 10074 O O . LYS A 1 8 ? -5.172 -1.949 -4.774 1.00 0.00 8 LYS A O 19
ATOM 10093 N N . CYS A 1 9 ? -3.167 -2.821 -4.986 1.00 0.00 9 CYS A N 19
ATOM 10094 C CA . CYS A 1 9 ? -2.711 -1.705 -5.854 1.00 0.00 9 CYS A CA 19
ATOM 10095 C C . CYS A 1 9 ? -1.674 -2.220 -6.862 1.00 0.00 9 CYS A C 19
ATOM 10096 O O . CYS A 1 9 ? -0.917 -3.126 -6.579 1.00 0.00 9 CYS A O 19
ATOM 10103 N N . SER A 1 10 ? -1.628 -1.641 -8.031 1.00 0.00 10 SER A N 19
ATOM 10104 C CA . SER A 1 10 ? -0.634 -2.090 -9.046 1.00 0.00 10 SER A CA 19
ATOM 10105 C C . SER A 1 10 ? 0.554 -1.124 -9.064 1.00 0.00 10 SER A C 19
ATOM 10106 O O . SER A 1 10 ? 1.470 -1.240 -8.274 1.00 0.00 10 SER A O 19
ATOM 10114 N N . GLN A 1 11 ? 0.547 -0.164 -9.950 1.00 0.00 11 GLN A N 19
ATOM 10115 C CA . GLN A 1 11 ? 1.675 0.808 -9.999 1.00 0.00 11 GLN A CA 19
ATOM 10116 C C . GLN A 1 11 ? 1.593 1.748 -8.794 1.00 0.00 11 GLN A C 19
ATOM 10117 O O . GLN A 1 11 ? 0.967 1.435 -7.799 1.00 0.00 11 GLN A O 19
ATOM 10131 N N . THR A 1 12 ? 2.211 2.896 -8.863 1.00 0.00 12 THR A N 19
ATOM 10132 C CA . THR A 1 12 ? 2.148 3.838 -7.709 1.00 0.00 12 THR A CA 19
ATOM 10133 C C . THR A 1 12 ? 0.796 4.540 -7.683 1.00 0.00 12 THR A C 19
ATOM 10134 O O . THR A 1 12 ? 0.657 5.661 -8.128 1.00 0.00 12 THR A O 19
ATOM 10145 N N . SER A 1 13 ? -0.201 3.879 -7.168 1.00 0.00 13 SER A N 19
ATOM 10146 C CA . SER A 1 13 ? -1.557 4.484 -7.116 1.00 0.00 13 SER A CA 19
ATOM 10147 C C . SER A 1 13 ? -2.533 3.506 -6.454 1.00 0.00 13 SER A C 19
ATOM 10148 O O . SER A 1 13 ? -2.214 2.871 -5.469 1.00 0.00 13 SER A O 19
ATOM 10156 N N . ASP A 1 14 ? -3.716 3.372 -6.989 1.00 0.00 14 ASP A N 19
ATOM 10157 C CA . ASP A 1 14 ? -4.701 2.425 -6.387 1.00 0.00 14 ASP A CA 19
ATOM 10158 C C . ASP A 1 14 ? -4.806 2.653 -4.876 1.00 0.00 14 ASP A C 19
ATOM 10159 O O . ASP A 1 14 ? -5.173 1.770 -4.129 1.00 0.00 14 ASP A O 19
ATOM 10169 N N . CYS A 1 15 ? -4.488 3.835 -4.422 1.00 0.00 15 CYS A N 19
ATOM 10170 C CA . CYS A 1 15 ? -4.575 4.120 -2.962 1.00 0.00 15 CYS A CA 19
ATOM 10171 C C . CYS A 1 15 ? -4.331 5.611 -2.703 1.00 0.00 15 CYS A C 19
ATOM 10172 O O . CYS A 1 15 ? -4.240 6.400 -3.623 1.00 0.00 15 CYS A O 19
ATOM 10179 N N . CYS A 1 16 ? -4.227 6.006 -1.462 1.00 0.00 16 CYS A N 19
ATOM 10180 C CA . CYS A 1 16 ? -3.994 7.450 -1.162 1.00 0.00 16 CYS A CA 19
ATOM 10181 C C . CYS A 1 16 ? -2.520 7.809 -1.388 1.00 0.00 16 CYS A C 19
ATOM 10182 O O . CYS A 1 16 ? -1.650 6.979 -1.215 1.00 0.00 16 CYS A O 19
ATOM 10189 N N . PRO A 1 17 ? -2.287 9.045 -1.764 1.00 0.00 17 PRO A N 19
ATOM 10190 C CA . PRO A 1 17 ? -0.904 9.522 -2.011 1.00 0.00 17 PRO A CA 19
ATOM 10191 C C . PRO A 1 17 ? -0.066 9.427 -0.735 1.00 0.00 17 PRO A C 19
ATOM 10192 O O . PRO A 1 17 ? 1.138 9.592 -0.758 1.00 0.00 17 PRO A O 19
ATOM 10203 N N . HIS A 1 18 ? -0.692 9.177 0.378 1.00 0.00 18 HIS A N 19
ATOM 10204 C CA . HIS A 1 18 ? 0.069 9.091 1.650 1.00 0.00 18 HIS A CA 19
ATOM 10205 C C . HIS A 1 18 ? 0.542 7.656 1.891 1.00 0.00 18 HIS A C 19
ATOM 10206 O O . HIS A 1 18 ? 0.977 7.306 2.970 1.00 0.00 18 HIS A O 19
ATOM 10221 N N . LEU A 1 19 ? 0.465 6.825 0.888 1.00 0.00 19 LEU A N 19
ATOM 10222 C CA . LEU A 1 19 ? 0.915 5.412 1.046 1.00 0.00 19 LEU A CA 19
ATOM 10223 C C . LEU A 1 19 ? 1.811 5.020 -0.133 1.00 0.00 19 LEU A C 19
ATOM 10224 O O . LEU A 1 19 ? 2.150 5.840 -0.963 1.00 0.00 19 LEU A O 19
ATOM 10240 N N . ALA A 1 20 ? 2.198 3.776 -0.216 1.00 0.00 20 ALA A N 19
ATOM 10241 C CA . ALA A 1 20 ? 3.073 3.348 -1.347 1.00 0.00 20 ALA A CA 19
ATOM 10242 C C . ALA A 1 20 ? 2.691 1.939 -1.806 1.00 0.00 20 ALA A C 19
ATOM 10243 O O . ALA A 1 20 ? 2.336 1.091 -1.014 1.00 0.00 20 ALA A O 19
ATOM 10250 N N . CYS A 1 21 ? 2.760 1.684 -3.084 1.00 0.00 21 CYS A N 19
ATOM 10251 C CA . CYS A 1 21 ? 2.402 0.332 -3.595 1.00 0.00 21 CYS A CA 19
ATOM 10252 C C . CYS A 1 21 ? 3.593 -0.618 -3.453 1.00 0.00 21 CYS A C 19
ATOM 10253 O O . CYS A 1 21 ? 4.514 -0.599 -4.244 1.00 0.00 21 CYS A O 19
ATOM 10260 N N . LYS A 1 22 ? 3.583 -1.446 -2.444 1.00 0.00 22 LYS A N 19
ATOM 10261 C CA . LYS A 1 22 ? 4.718 -2.395 -2.243 1.00 0.00 22 LYS A CA 19
ATOM 10262 C C . LYS A 1 22 ? 4.465 -3.262 -1.006 1.00 0.00 22 LYS A C 19
ATOM 10263 O O . LYS A 1 22 ? 4.572 -2.803 0.113 1.00 0.00 22 LYS A O 19
ATOM 10282 N N . SER A 1 23 ? 4.133 -4.509 -1.197 1.00 0.00 23 SER A N 19
ATOM 10283 C CA . SER A 1 23 ? 3.876 -5.395 -0.024 1.00 0.00 23 SER A CA 19
ATOM 10284 C C . SER A 1 23 ? 4.636 -6.716 -0.167 1.00 0.00 23 SER A C 19
ATOM 10285 O O . SER A 1 23 ? 5.369 -6.926 -1.112 1.00 0.00 23 SER A O 19
ATOM 10293 N N . LYS A 1 24 ? 4.456 -7.611 0.769 1.00 0.00 24 LYS A N 19
ATOM 10294 C CA . LYS A 1 24 ? 5.159 -8.924 0.700 1.00 0.00 24 LYS A CA 19
ATOM 10295 C C . LYS A 1 24 ? 4.272 -10.022 1.295 1.00 0.00 24 LYS A C 19
ATOM 10296 O O . LYS A 1 24 ? 4.713 -10.840 2.076 1.00 0.00 24 LYS A O 19
ATOM 10315 N N . TRP A 1 25 ? 3.019 -10.038 0.925 1.00 0.00 25 TRP A N 19
ATOM 10316 C CA . TRP A 1 25 ? 2.074 -11.068 1.449 1.00 0.00 25 TRP A CA 19
ATOM 10317 C C . TRP A 1 25 ? 0.635 -10.674 1.102 1.00 0.00 25 TRP A C 19
ATOM 10318 O O . TRP A 1 25 ? -0.076 -11.460 0.510 1.00 0.00 25 TRP A O 19
ATOM 10339 N N . PRO A 1 26 ? 0.244 -9.459 1.427 1.00 0.00 26 PRO A N 19
ATOM 10340 C CA . PRO A 1 26 ? -1.114 -9.010 1.062 1.00 0.00 26 PRO A CA 19
ATOM 10341 C C . PRO A 1 26 ? -1.269 -9.133 -0.456 1.00 0.00 26 PRO A C 19
ATOM 10342 O O . PRO A 1 26 ? -2.362 -9.129 -0.985 1.00 0.00 26 PRO A O 19
ATOM 10353 N N . ARG A 1 27 ? -0.160 -9.258 -1.149 1.00 0.00 27 ARG A N 19
ATOM 10354 C CA . ARG A 1 27 ? -0.174 -9.406 -2.632 1.00 0.00 27 ARG A CA 19
ATOM 10355 C C . ARG A 1 27 ? -0.434 -8.062 -3.315 1.00 0.00 27 ARG A C 19
ATOM 10356 O O . ARG A 1 27 ? -1.553 -7.600 -3.419 1.00 0.00 27 ARG A O 19
ATOM 10377 N N . ASN A 1 28 ? 0.614 -7.443 -3.788 1.00 0.00 28 ASN A N 19
ATOM 10378 C CA . ASN A 1 28 ? 0.492 -6.129 -4.486 1.00 0.00 28 ASN A CA 19
ATOM 10379 C C . ASN A 1 28 ? -0.583 -5.242 -3.849 1.00 0.00 28 ASN A C 19
ATOM 10380 O O . ASN A 1 28 ? -1.754 -5.358 -4.145 1.00 0.00 28 ASN A O 19
ATOM 10391 N N . ILE A 1 29 ? -0.177 -4.328 -3.002 1.00 0.00 29 ILE A N 19
ATOM 10392 C CA . ILE A 1 29 ? -1.154 -3.390 -2.367 1.00 0.00 29 ILE A CA 19
ATOM 10393 C C . ILE A 1 29 ? -0.451 -2.078 -2.030 1.00 0.00 29 ILE A C 19
ATOM 10394 O O . ILE A 1 29 ? 0.692 -1.864 -2.384 1.00 0.00 29 ILE A O 19
ATOM 10410 N N . CYS A 1 30 ? -1.124 -1.198 -1.349 1.00 0.00 30 CYS A N 19
ATOM 10411 C CA . CYS A 1 30 ? -0.497 0.100 -0.987 1.00 0.00 30 CYS A CA 19
ATOM 10412 C C . CYS A 1 30 ? -0.361 0.220 0.533 1.00 0.00 30 CYS A C 19
ATOM 10413 O O . CYS A 1 30 ? -1.322 0.478 1.232 1.00 0.00 30 CYS A O 19
ATOM 10420 N N . VAL A 1 31 ? 0.821 0.032 1.053 1.00 0.00 31 VAL A N 19
ATOM 10421 C CA . VAL A 1 31 ? 1.007 0.133 2.533 1.00 0.00 31 VAL A CA 19
ATOM 10422 C C . VAL A 1 31 ? 1.379 1.557 2.937 1.00 0.00 31 VAL A C 19
ATOM 10423 O O . VAL A 1 31 ? 2.187 2.204 2.305 1.00 0.00 31 VAL A O 19
ATOM 10436 N N . TRP A 1 32 ? 0.810 2.034 4.001 1.00 0.00 32 TRP A N 19
ATOM 10437 C CA . TRP A 1 32 ? 1.140 3.404 4.472 1.00 0.00 32 TRP A CA 19
ATOM 10438 C C . TRP A 1 32 ? 2.667 3.570 4.535 1.00 0.00 32 TRP A C 19
ATOM 10439 O O . TRP A 1 32 ? 3.378 2.694 4.991 1.00 0.00 32 TRP A O 19
ATOM 10460 N N . ASP A 1 33 ? 3.177 4.686 4.092 1.00 0.00 33 ASP A N 19
ATOM 10461 C CA . ASP A 1 33 ? 4.651 4.899 4.140 1.00 0.00 33 ASP A CA 19
ATOM 10462 C C . ASP A 1 33 ? 5.018 5.702 5.392 1.00 0.00 33 ASP A C 19
ATOM 10463 O O . ASP A 1 33 ? 4.636 6.845 5.538 1.00 0.00 33 ASP A O 19
ATOM 10473 N N . GLY A 1 34 ? 5.748 5.112 6.298 1.00 0.00 34 GLY A N 19
ATOM 10474 C CA . GLY A 1 34 ? 6.125 5.846 7.539 1.00 0.00 34 GLY A CA 19
ATOM 10475 C C . GLY A 1 34 ? 7.639 6.045 7.590 1.00 0.00 34 GLY A C 19
ATOM 10476 O O . GLY A 1 34 ? 8.229 6.122 8.650 1.00 0.00 34 GLY A O 19
ATOM 10480 N N . SER A 1 35 ? 8.278 6.134 6.457 1.00 0.00 35 SER A N 19
ATOM 10481 C CA . SER A 1 35 ? 9.753 6.333 6.454 1.00 0.00 35 SER A CA 19
ATOM 10482 C C . SER A 1 35 ? 10.079 7.828 6.455 1.00 0.00 35 SER A C 19
ATOM 10483 O O . SER A 1 35 ? 10.492 8.384 5.457 1.00 0.00 35 SER A O 19
ATOM 10491 N N . VAL A 1 36 ? 9.894 8.484 7.568 1.00 0.00 36 VAL A N 19
ATOM 10492 C CA . VAL A 1 36 ? 10.190 9.943 7.630 1.00 0.00 36 VAL A CA 19
ATOM 10493 C C . VAL A 1 36 ? 11.626 10.212 7.174 1.00 0.00 36 VAL A C 19
ATOM 10494 O O . VAL A 1 36 ? 12.532 9.672 7.786 1.00 0.00 36 VAL A O 19
ATOM 10508 N N . ASP A 1 1 ? -11.100 5.048 -6.517 1.00 0.00 1 ASP A N 20
ATOM 10509 C CA . ASP A 1 1 ? -10.983 5.839 -5.257 1.00 0.00 1 ASP A CA 20
ATOM 10510 C C . ASP A 1 1 ? -9.700 5.461 -4.509 1.00 0.00 1 ASP A C 20
ATOM 10511 O O . ASP A 1 1 ? -9.171 4.379 -4.670 1.00 0.00 1 ASP A O 20
ATOM 10523 N N . CYS A 1 2 ? -9.197 6.347 -3.692 1.00 0.00 2 CYS A N 20
ATOM 10524 C CA . CYS A 1 2 ? -7.952 6.042 -2.931 1.00 0.00 2 CYS A CA 20
ATOM 10525 C C . CYS A 1 2 ? -8.187 4.852 -1.992 1.00 0.00 2 CYS A C 20
ATOM 10526 O O . CYS A 1 2 ? -9.281 4.338 -1.886 1.00 0.00 2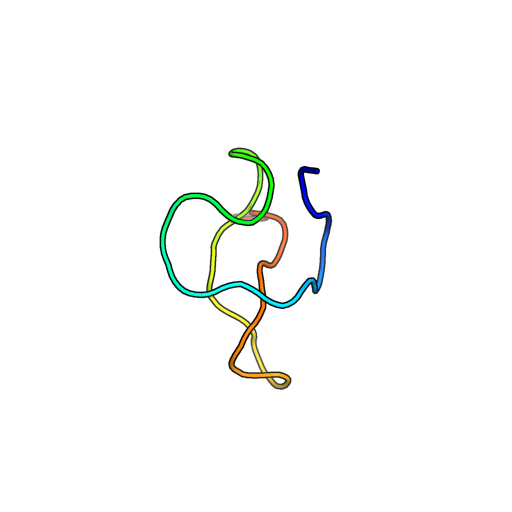 CYS A O 20
ATOM 10533 N N . VAL A 1 3 ? -7.162 4.415 -1.313 1.00 0.00 3 VAL A N 20
ATOM 10534 C CA . VAL A 1 3 ? -7.315 3.263 -0.385 1.00 0.00 3 VAL A CA 20
ATOM 10535 C C . VAL A 1 3 ? -6.485 3.495 0.881 1.00 0.00 3 VAL A C 20
ATOM 10536 O O . VAL A 1 3 ? -5.698 4.419 0.956 1.00 0.00 3 VAL A O 20
ATOM 10549 N N . ARG A 1 4 ? -6.656 2.668 1.878 1.00 0.00 4 ARG A N 20
ATOM 10550 C CA . ARG A 1 4 ? -5.880 2.850 3.137 1.00 0.00 4 ARG A CA 20
ATOM 10551 C C . ARG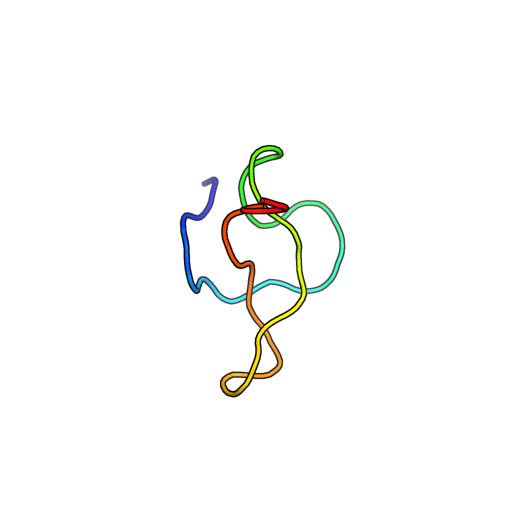 A 1 4 ? -4.794 1.775 3.266 1.00 0.00 4 ARG A C 20
ATOM 10552 O O . ARG A 1 4 ? -4.523 1.032 2.344 1.00 0.00 4 ARG A O 20
ATOM 10573 N N . PHE A 1 5 ? -4.167 1.698 4.409 1.00 0.00 5 PHE A N 20
ATOM 10574 C CA . PHE A 1 5 ? -3.091 0.688 4.621 1.00 0.00 5 PHE A CA 20
ATOM 10575 C C . PHE A 1 5 ? -3.506 -0.686 4.081 1.00 0.00 5 PHE A C 20
ATOM 10576 O O . PHE A 1 5 ? -4.572 -1.187 4.379 1.00 0.00 5 PHE A O 20
ATOM 10593 N N . TRP A 1 6 ? -2.657 -1.307 3.302 1.00 0.00 6 TRP A N 20
ATOM 10594 C CA . TRP A 1 6 ? -2.984 -2.655 2.756 1.00 0.00 6 TRP A CA 20
ATOM 10595 C C . TRP A 1 6 ? -4.226 -2.599 1.873 1.00 0.00 6 TRP A C 20
ATOM 10596 O O . TRP A 1 6 ? -5.313 -2.969 2.272 1.00 0.00 6 TRP A O 20
ATOM 10617 N N . GLY A 1 7 ? -4.056 -2.148 0.666 1.00 0.00 7 GLY A N 20
ATOM 10618 C CA . GLY A 1 7 ? -5.193 -2.066 -0.286 1.00 0.00 7 GLY A CA 20
ATOM 10619 C C . GLY A 1 7 ? -4.677 -2.385 -1.688 1.00 0.00 7 GLY A C 20
ATOM 10620 O O . GLY A 1 7 ? -3.731 -1.785 -2.159 1.00 0.00 7 GLY A O 20
ATOM 10624 N N . LYS A 1 8 ? -5.279 -3.333 -2.351 1.00 0.00 8 LYS A N 20
ATOM 10625 C CA . LYS A 1 8 ? -4.820 -3.711 -3.721 1.00 0.00 8 LYS A CA 20
ATOM 10626 C C . LYS A 1 8 ? -4.382 -2.469 -4.498 1.00 0.00 8 LYS A C 20
ATOM 10627 O O . LYS A 1 8 ? -5.133 -1.534 -4.680 1.00 0.00 8 LYS A O 20
ATOM 10646 N N . CYS A 1 9 ? -3.153 -2.452 -4.936 1.00 0.00 9 CYS A N 20
ATOM 10647 C CA . CYS A 1 9 ? -2.633 -1.274 -5.682 1.00 0.00 9 CYS A CA 20
ATOM 10648 C C . CYS A 1 9 ? -1.671 -1.740 -6.782 1.00 0.00 9 CYS A C 20
ATOM 10649 O O . CYS A 1 9 ? -1.070 -2.791 -6.691 1.00 0.00 9 CYS A O 20
ATOM 10656 N N . SER A 1 10 ? -1.519 -0.960 -7.819 1.00 0.00 10 SER A N 20
ATOM 10657 C CA . SER A 1 10 ? -0.593 -1.357 -8.921 1.00 0.00 10 SER A CA 20
ATOM 10658 C C . SER A 1 10 ? -0.146 -0.126 -9.712 1.00 0.00 10 SER A C 20
ATOM 10659 O O . SER A 1 10 ? -0.633 0.139 -10.795 1.00 0.00 10 SER A O 20
ATOM 10667 N N . GLN A 1 11 ? 0.780 0.627 -9.184 1.00 0.00 11 GLN A N 20
ATOM 10668 C CA . GLN A 1 11 ? 1.263 1.841 -9.909 1.00 0.00 11 GLN A CA 20
ATOM 10669 C C . GLN A 1 11 ? 0.103 2.804 -10.179 1.00 0.00 11 GLN A C 20
ATOM 10670 O O . GLN A 1 11 ? -0.947 2.712 -9.575 1.00 0.00 11 GLN A O 20
ATOM 10684 N N . THR A 1 12 ? 0.291 3.729 -11.082 1.00 0.00 12 THR A N 20
ATOM 10685 C CA . THR A 1 12 ? -0.796 4.702 -11.394 1.00 0.00 12 THR A CA 20
ATOM 10686 C C . THR A 1 12 ? -1.205 5.464 -10.128 1.00 0.00 12 THR A C 20
ATOM 10687 O O . THR A 1 12 ? -0.555 6.410 -9.728 1.00 0.00 12 THR A O 20
ATOM 10698 N N . SER A 1 13 ? -2.274 5.064 -9.491 1.00 0.00 13 SER A N 20
ATOM 10699 C CA . SER A 1 13 ? -2.715 5.772 -8.253 1.00 0.00 13 SER A CA 20
ATOM 10700 C C . SER A 1 13 ? -3.977 5.111 -7.694 1.00 0.00 13 SER A C 20
ATOM 10701 O O . SER A 1 13 ? -5.057 5.665 -7.747 1.00 0.00 13 SER A O 20
ATOM 10709 N N . ASP A 1 14 ? -3.849 3.928 -7.160 1.00 0.00 14 ASP A N 20
ATOM 10710 C CA . ASP A 1 14 ? -5.041 3.227 -6.604 1.00 0.00 14 ASP A CA 20
ATOM 10711 C C . ASP A 1 14 ? -5.292 3.661 -5.156 1.00 0.00 14 ASP A C 20
ATOM 10712 O O . ASP A 1 14 ? -6.356 4.136 -4.816 1.00 0.00 14 ASP A O 20
ATOM 10722 N N . CYS A 1 15 ? -4.320 3.498 -4.299 1.00 0.00 15 CYS A N 20
ATOM 10723 C CA . CYS A 1 15 ? -4.504 3.897 -2.873 1.00 0.00 15 CYS A CA 20
ATOM 10724 C C . CYS A 1 15 ? -4.336 5.410 -2.714 1.00 0.00 15 CYS A C 20
ATOM 10725 O O . CYS A 1 15 ? -4.264 6.143 -3.680 1.00 0.00 15 CYS A O 20
ATOM 10732 N N . CYS A 1 16 ? -4.272 5.881 -1.498 1.00 0.00 16 CYS A N 20
ATOM 10733 C CA . CYS A 1 16 ? -4.107 7.345 -1.269 1.00 0.00 16 CYS A CA 20
ATOM 10734 C C . CYS A 1 16 ? -2.637 7.754 -1.453 1.00 0.00 16 CYS A C 20
ATOM 10735 O O . CYS A 1 16 ? -1.751 6.930 -1.363 1.00 0.00 16 CYS A O 20
ATOM 10742 N N . PRO A 1 17 ? -2.431 9.026 -1.702 1.00 0.00 17 PRO A N 20
ATOM 10743 C CA . PRO A 1 17 ? -1.062 9.563 -1.896 1.00 0.00 17 PRO A CA 20
ATOM 10744 C C . PRO A 1 17 ? -0.236 9.427 -0.615 1.00 0.00 17 PRO A C 20
ATOM 10745 O O . PRO A 1 17 ? 0.948 9.698 -0.597 1.00 0.00 17 PRO A O 20
ATOM 10756 N N . HIS A 1 18 ? -0.855 9.032 0.460 1.00 0.00 18 HIS A N 20
ATOM 10757 C CA . HIS A 1 18 ? -0.108 8.910 1.741 1.00 0.00 18 HIS A CA 20
ATOM 10758 C C . HIS A 1 18 ? 0.413 7.483 1.932 1.00 0.00 18 HIS A C 20
ATOM 10759 O O . HIS A 1 18 ? 0.734 7.072 3.029 1.00 0.00 18 HIS A O 20
ATOM 10774 N N . LEU A 1 19 ? 0.499 6.724 0.876 1.00 0.00 19 LEU A N 20
ATOM 10775 C CA . LEU A 1 19 ? 1.001 5.325 1.007 1.00 0.00 19 LEU A CA 20
ATOM 10776 C C . LEU A 1 19 ? 1.886 4.953 -0.188 1.00 0.00 19 LEU A C 20
ATOM 10777 O O . LEU A 1 19 ? 2.153 5.764 -1.052 1.00 0.00 19 LEU A O 20
ATOM 10793 N N . ALA A 1 20 ? 2.338 3.729 -0.238 1.00 0.00 20 ALA A N 20
ATOM 10794 C CA . ALA A 1 20 ? 3.204 3.295 -1.372 1.00 0.00 20 ALA A CA 20
ATOM 10795 C C . ALA A 1 20 ? 2.790 1.895 -1.832 1.00 0.00 20 ALA A C 20
ATOM 10796 O O . ALA A 1 20 ? 2.251 1.118 -1.073 1.00 0.00 20 ALA A O 20
ATOM 10803 N N . CYS A 1 21 ? 3.033 1.569 -3.072 1.00 0.00 21 CYS A N 20
ATOM 10804 C CA . CYS A 1 21 ? 2.644 0.228 -3.581 1.00 0.00 21 CYS A CA 20
ATOM 10805 C C . CYS A 1 21 ? 3.799 -0.767 -3.414 1.00 0.00 21 CYS A C 20
ATOM 10806 O O . CYS A 1 21 ? 4.617 -0.938 -4.296 1.00 0.00 21 CYS A O 20
ATOM 10813 N N . LYS A 1 22 ? 3.874 -1.419 -2.285 1.00 0.00 22 LYS A N 20
ATOM 10814 C CA . LYS A 1 22 ? 4.977 -2.403 -2.058 1.00 0.00 22 LYS A CA 20
ATOM 10815 C C . LYS A 1 22 ? 4.514 -3.485 -1.081 1.00 0.00 22 LYS A C 20
ATOM 10816 O O . LYS A 1 22 ? 4.088 -3.194 0.019 1.00 0.00 22 LYS A O 20
ATOM 10835 N N . SER A 1 23 ? 4.590 -4.730 -1.465 1.00 0.00 23 SER A N 20
ATOM 10836 C CA . SER A 1 23 ? 4.145 -5.809 -0.540 1.00 0.00 23 SER A CA 20
ATOM 10837 C C . SER A 1 23 ? 4.742 -7.161 -0.938 1.00 0.00 23 SER A C 20
ATOM 10838 O O . SER A 1 23 ? 5.178 -7.363 -2.053 1.00 0.00 23 SER A O 20
ATOM 10846 N N . LYS A 1 24 ? 4.750 -8.091 -0.021 1.00 0.00 24 LYS A N 20
ATOM 10847 C CA . LYS A 1 24 ? 5.296 -9.447 -0.314 1.00 0.00 24 LYS A CA 20
ATOM 10848 C C . LYS A 1 24 ? 4.462 -10.482 0.440 1.00 0.00 24 LYS A C 20
ATOM 10849 O O . LYS A 1 24 ? 4.968 -11.281 1.203 1.00 0.00 24 LYS A O 20
ATOM 10868 N N . TRP A 1 25 ? 3.172 -10.446 0.230 1.00 0.00 25 TRP A N 20
ATOM 10869 C CA . TRP A 1 25 ? 2.239 -11.384 0.919 1.00 0.00 25 TRP A CA 20
ATOM 10870 C C . TRP A 1 25 ? 0.809 -10.836 0.805 1.00 0.00 25 TRP A C 20
ATOM 10871 O O . TRP A 1 25 ? -0.085 -11.555 0.402 1.00 0.00 25 TRP A O 20
ATOM 10892 N N . PRO A 1 26 ? 0.624 -9.568 1.125 1.00 0.00 26 PRO A N 20
ATOM 10893 C CA . PRO A 1 26 ? -0.718 -8.957 0.997 1.00 0.00 26 PRO A CA 20
ATOM 10894 C C . PRO A 1 26 ? -1.165 -9.000 -0.469 1.00 0.00 26 PRO A C 20
ATOM 10895 O O . PRO A 1 26 ? -2.298 -8.704 -0.791 1.00 0.00 26 PRO A O 20
ATOM 10906 N N . ARG A 1 27 ? -0.274 -9.381 -1.355 1.00 0.00 27 ARG A N 20
ATOM 10907 C CA . ARG A 1 27 ? -0.613 -9.475 -2.800 1.00 0.00 27 ARG A CA 20
ATOM 10908 C C . ARG A 1 27 ? -0.798 -8.091 -3.427 1.00 0.00 27 ARG A C 20
ATOM 10909 O O . ARG A 1 27 ? -1.893 -7.577 -3.545 1.00 0.00 27 ARG A O 20
ATOM 10930 N N . ASN A 1 28 ? 0.289 -7.509 -3.854 1.00 0.00 28 ASN A N 20
ATOM 10931 C CA . ASN A 1 28 ? 0.253 -6.170 -4.515 1.00 0.00 28 ASN A CA 20
ATOM 10932 C C . ASN A 1 28 ? -0.779 -5.225 -3.892 1.00 0.00 28 ASN A C 20
ATOM 10933 O O . ASN A 1 28 ? -1.915 -5.163 -4.317 1.00 0.00 28 ASN A O 20
ATOM 10944 N N . ILE A 1 29 ? -0.376 -4.450 -2.918 1.00 0.00 29 ILE A N 20
ATOM 10945 C CA . ILE A 1 29 ? -1.312 -3.463 -2.303 1.00 0.00 29 ILE A CA 20
ATOM 10946 C C . ILE A 1 29 ? -0.545 -2.182 -1.977 1.00 0.00 29 ILE A C 20
ATOM 10947 O O . ILE A 1 29 ? 0.593 -2.014 -2.370 1.00 0.00 29 ILE A O 20
ATOM 10963 N N . CYS A 1 30 ? -1.155 -1.279 -1.272 1.00 0.00 30 CYS A N 20
ATOM 10964 C CA . CYS A 1 30 ? -0.462 -0.012 -0.929 1.00 0.00 30 CYS A CA 20
ATOM 10965 C C . CYS A 1 30 ? -0.262 0.091 0.586 1.00 0.00 30 CYS A C 20
ATOM 10966 O O . CYS A 1 30 ? -1.198 0.314 1.329 1.00 0.00 30 CYS A O 20
ATOM 10973 N N . VAL A 1 31 ? 0.946 -0.062 1.050 1.00 0.00 31 VAL A N 20
ATOM 10974 C CA . VAL A 1 31 ? 1.188 0.036 2.517 1.00 0.00 31 VAL A CA 20
ATOM 10975 C C . VAL A 1 31 ? 1.578 1.463 2.892 1.00 0.00 31 VAL A C 20
ATOM 10976 O O . VAL A 1 31 ? 2.429 2.069 2.271 1.00 0.00 31 VAL A O 20
ATOM 10989 N N . TRP A 1 32 ? 0.964 1.998 3.908 1.00 0.00 32 TRP A N 20
ATOM 10990 C CA . TRP A 1 32 ? 1.291 3.384 4.347 1.00 0.00 32 TRP A CA 20
ATOM 10991 C C . TRP A 1 32 ? 2.806 3.619 4.253 1.00 0.00 32 TRP A C 20
ATOM 10992 O O . TRP A 1 32 ? 3.600 2.764 4.586 1.00 0.00 32 TRP A O 20
ATOM 11013 N N . ASP A 1 33 ? 3.206 4.775 3.799 1.00 0.00 33 ASP A N 20
ATOM 11014 C CA . ASP A 1 33 ? 4.664 5.064 3.679 1.00 0.00 33 ASP A CA 20
ATOM 11015 C C . ASP A 1 33 ? 5.325 5.045 5.060 1.00 0.00 33 ASP A C 20
ATOM 11016 O O . ASP A 1 33 ? 4.661 4.977 6.077 1.00 0.00 33 ASP A O 20
ATOM 11026 N N . GLY A 1 34 ? 6.627 5.101 5.102 1.00 0.00 34 GLY A N 20
ATOM 11027 C CA . GLY A 1 34 ? 7.334 5.086 6.415 1.00 0.00 34 GLY A CA 20
ATOM 11028 C C . GLY A 1 34 ? 8.405 6.173 6.424 1.00 0.00 34 GLY A C 20
ATOM 11029 O O . GLY A 1 34 ? 9.557 5.920 6.719 1.00 0.00 34 GLY A O 20
ATOM 11033 N N . SER A 1 35 ? 8.036 7.381 6.105 1.00 0.00 35 SER A N 20
ATOM 11034 C CA . SER A 1 35 ? 9.038 8.481 6.098 1.00 0.00 35 SER A CA 20
ATOM 11035 C C . SER A 1 35 ? 9.212 9.048 7.509 1.00 0.00 35 SER A C 20
ATOM 11036 O O . SER A 1 35 ? 8.810 10.157 7.798 1.00 0.00 35 SER A O 20
ATOM 11044 N N . VAL A 1 36 ? 9.809 8.293 8.391 1.00 0.00 36 VAL A N 20
ATOM 11045 C CA . VAL A 1 36 ? 10.008 8.787 9.785 1.00 0.00 36 VAL A CA 20
ATOM 11046 C C . VAL A 1 36 ? 11.474 9.173 10.005 1.00 0.00 36 VAL A C 20
ATOM 11047 O O . VAL A 1 36 ? 12.110 8.554 10.840 1.00 0.00 36 VAL A O 20
#

InterPro domains:
  IPR011696 Huwentoxin-1 family [PF07740] (50-73)

Sequence (36 aa):
DCVRFWGKCSQTSDCCPHLACKSKWPRNICVWDGSVDCVRFWGKCSQTSDCCPHLACKSKWPRNICVWDGSVDCVRFWGKCSQTSDCCPHLACKSKWPRNICVWDGSVDCVRFWGKCSQTSDCCPHLACKSKWPRNICVWDGSVDCVRFWGKCSQTSDCCPHLACKSKWPRNICVWDGSVDCVRFWGKCSQTSDCCPHLACKSKWPRNICVWDGSVDCVRFWGKCSQTSDCCPHLACKSKWPRNICVWDGSVDCVRFWGKCSQTSDCCPHLACKSKWPRNICVWDGSVDCVRFWGKCSQTSDCCPHLACKSKWPRNICVWDGSVDCVRFWGKCSQTSDCCPHLACKSKWPRNICVWDGSVDCVRFWGKCSQTSDCCPHLACKSKWPRNICVWDGSVDCVRFWGKCSQTSDCCPHLACKSKWPRNICVWDGSVDCVRFWGKCSQTSDCCPHLACKSKWPRNICVWDGSVDCVRFWGKCSQTSDCCPHLACKSKWPRNICVWDGSVDCVRFWGKCSQTSDCCPHLACKSKWPRNICVWDGSVDCVRFWGKCSQTSDCCPHLACKSKWPRNICVWDGSVDCVRFWGKCSQTSDCCPHLACKSKWPRNICVWDGSVDCVRFWGKCSQTSDCCPHLACKSKWPRNICVWDGSVDCVRFWGKCSQTSDCCPHLACKSKWPRNICVWDGSVDCVRFWGKCSQTSDCCPHLACKSKWPRNICVWDGSV

Organism: Grammostola rosea (NCBI:txid432528)

Nearest PDB structures (foldseek):
  1koz-assembly1_A  TM=8.915E-01  e=3.773E-06  unclassified
  8fey-assembly1_A  TM=7.090E-01  e=3.996E-03  Pterinochilus murinus
  2a2v-assembly1_A  TM=7.002E-01  e=2.280E-02  Chilobrachys guangxiensis
  1nix-assembly1_A  TM=6.674E-01  e=1.233E+00  Haplopelma hainanum
  1oav-assembly1_A  TM=4.858E-01  e=4.233E+00  Agelenopsis aperta